Protein AF-A0A7J8C330-F1 (afdb_monomer)

Mean predicted aligned error: 13.9 Å

Sequence (596 aa):
MLRELNGSDALRLKHIATKIEDMARRAPNLVLETIYDYFVDNPEISNRHKFRLLHVLETVLGAMRSLEQSWQGAFTTLALENMTKSTELEEAYQDAAGDVLVAICRHSWRPVVQQLETEVLTGVFPHRSRLYVMGVLTTNQQLFSQGEKACWEEKLTQIAVKSVPFLNTDVWSKELLWALTRPDRTQQEQPPEKAFLFVYYGLILQAEENGSTVRTHLRTLLETSHQWPKQREGIALTTGLAAARHLDHVWAVLEQFGRSAPIKWSLHSFSPKTSDDLRWKWASSTILLSYGQMAVKAKAHILPWVDNILSRMIFFFRYSSWDETLKQSFLAAILMLVGAISRNEGAHSYEFSQLPELLECLMVLMEKEPQDTLCTSTRQQTLCIISSLCNLRPPLDLEKKSQLLTICLRSVLALPLLGVLEKHTCLFLEPPDVQTLYNKTAEALDQMLQTLLTRDPTADELHLLLSPKNDFRWMGQLMAMLGMLCQDPDAATQHSSLEGLGHLYCLLLRQRAEAPKAKTPAPEQLPQASEDEAPLWSSGDQEATPPASQEVAFQKDQIFQLGSSQVIKVKALRTVGRSGWGRVVMLCSDPHRHSL

Solvent-accessible surface area (backbone atoms only — not comparable to full-atom values): 34520 Å² total; per-residue (Å²): 103,81,78,57,52,64,60,86,54,65,70,60,44,52,55,45,48,55,50,54,42,59,43,30,76,75,43,44,67,62,46,50,49,55,52,51,50,51,53,69,79,43,75,87,61,51,67,72,33,52,43,50,51,32,47,47,49,22,54,37,50,61,69,51,93,73,74,56,71,69,58,52,55,54,53,46,52,57,21,60,65,42,27,75,50,88,56,102,57,48,69,62,42,11,46,36,21,25,46,33,46,54,28,47,33,62,70,53,39,69,68,55,51,54,52,50,47,60,66,48,70,67,73,55,71,61,57,66,38,62,42,28,39,58,12,47,67,70,68,44,76,85,60,45,57,81,71,51,44,55,55,47,56,52,48,53,48,55,53,20,48,73,43,34,72,39,59,80,32,73,68,36,40,48,51,51,52,47,62,70,64,57,80,71,97,52,95,86,65,80,56,45,28,55,62,31,47,25,55,48,52,7,42,19,40,37,53,45,82,52,60,67,58,44,38,53,56,52,46,61,58,68,71,50,67,26,64,46,69,68,53,27,54,32,53,10,47,18,47,5,39,21,16,52,70,37,49,72,46,44,51,53,43,55,52,54,52,63,69,31,70,60,39,54,44,25,43,68,52,93,67,72,88,54,74,80,44,48,30,31,54,39,38,60,31,27,52,28,32,22,51,12,30,29,31,52,36,35,52,87,68,31,71,91,44,46,52,63,50,44,53,52,46,53,50,49,65,74,46,36,60,92,42,70,66,38,52,53,23,46,54,53,15,49,49,32,32,52,62,29,44,79,73,33,88,64,44,84,78,41,71,49,80,48,53,65,65,49,49,52,54,52,47,59,50,49,70,68,50,61,52,79,58,70,81,64,62,63,64,27,54,48,32,47,46,51,31,57,55,72,72,45,32,66,77,78,54,72,67,60,53,40,54,54,46,47,51,53,50,50,54,57,74,60,41,60,60,66,84,53,37,52,63,73,36,70,81,46,98,76,56,64,66,41,69,62,48,51,42,49,33,46,46,22,47,49,52,26,53,50,46,57,57,69,72,59,83,44,70,66,53,56,49,50,81,67,34,81,84,50,56,69,63,58,59,50,50,51,52,50,50,32,59,55,34,49,70,41,91,48,66,66,52,15,50,47,23,47,52,50,50,50,52,52,51,58,49,54,54,49,54,64,68,67,52,78,79,75,78,76,80,78,87,80,81,86,80,87,87,79,90,84,88,87,86,90,80,89,81,89,78,90,86,86,89,88,85,88,84,89,87,81,91,78,86,79,89,86,91,83,88,81,75,100,77,76,78,85,80,86,78,76,71,79,74,80,82,79,91,76,94,77,88,83,82,83,84,80,85,71,97,83,80,90,78,136

Structure (mmCIF, N/CA/C/O backbone):
data_AF-A0A7J8C330-F1
#
_entry.id   AF-A0A7J8C330-F1
#
loop_
_atom_site.group_PDB
_atom_site.id
_atom_site.type_symbol
_atom_site.label_atom_id
_atom_site.label_alt_id
_atom_site.label_comp_id
_atom_site.label_asym_id
_atom_site.label_entity_id
_atom_site.label_seq_id
_atom_site.pdbx_PDB_ins_code
_atom_site.Cartn_x
_atom_site.Cartn_y
_atom_site.Cartn_z
_atom_site.occupancy
_atom_site.B_iso_or_equiv
_atom_site.auth_seq_id
_atom_site.auth_comp_id
_atom_site.auth_asym_id
_atom_site.auth_atom_id
_atom_site.pdbx_PDB_model_num
ATOM 1 N N . MET A 1 1 ? 20.402 21.260 -32.415 1.00 87.19 1 MET A N 1
ATOM 2 C CA . MET A 1 1 ? 19.530 20.799 -31.313 1.00 87.19 1 MET A CA 1
ATOM 3 C C . MET A 1 1 ? 20.004 19.481 -30.706 1.00 87.19 1 MET A C 1
ATOM 5 O O . MET A 1 1 ? 20.682 19.575 -29.696 1.00 87.19 1 MET A O 1
ATOM 9 N N . LEU A 1 2 ? 19.778 18.287 -31.284 1.00 89.00 2 LEU A N 1
ATOM 10 C CA . LEU A 1 2 ? 20.182 17.020 -30.621 1.00 89.00 2 LEU A CA 1
ATOM 11 C C . LEU A 1 2 ? 21.678 16.955 -30.245 1.00 89.00 2 LEU A C 1
ATOM 13 O O . LEU A 1 2 ? 22.001 16.628 -29.107 1.00 89.00 2 LEU A O 1
ATOM 17 N N . ARG A 1 3 ? 22.591 17.389 -31.130 1.00 88.75 3 ARG A N 1
ATOM 18 C CA . ARG A 1 3 ? 24.035 17.520 -30.817 1.00 88.75 3 ARG A CA 1
ATOM 19 C C . ARG A 1 3 ? 24.339 18.481 -29.657 1.00 88.75 3 ARG A C 1
ATOM 21 O O . ARG A 1 3 ? 25.273 18.256 -28.896 1.00 88.75 3 ARG A O 1
ATOM 28 N N . GLU A 1 4 ? 23.548 19.541 -29.496 1.00 86.25 4 GLU A N 1
ATOM 29 C CA . GLU A 1 4 ? 23.731 20.546 -28.436 1.00 86.25 4 GLU A CA 1
ATOM 30 C C . GLU A 1 4 ? 23.287 20.038 -27.058 1.00 86.25 4 GLU A C 1
ATOM 32 O O . GLU A 1 4 ? 23.698 20.607 -26.048 1.00 86.25 4 GLU A O 1
ATOM 37 N N . LEU A 1 5 ? 22.529 18.933 -26.992 1.00 85.62 5 LEU A N 1
ATOM 38 C CA . LEU A 1 5 ? 22.209 18.258 -25.730 1.00 85.62 5 LEU A CA 1
ATOM 39 C C . LEU A 1 5 ? 23.452 17.677 -25.028 1.00 85.62 5 LEU A C 1
ATOM 41 O O . LEU A 1 5 ? 23.357 17.288 -23.869 1.00 85.62 5 LEU A O 1
ATOM 45 N N . ASN A 1 6 ? 24.629 17.670 -25.665 1.00 86.25 6 ASN A N 1
ATOM 46 C CA . ASN A 1 6 ? 25.902 17.358 -25.006 1.00 86.25 6 ASN A CA 1
ATOM 47 C C . ASN A 1 6 ? 26.445 18.521 -24.136 1.00 86.25 6 ASN A C 1
ATOM 49 O O . ASN A 1 6 ? 27.347 18.319 -23.329 1.00 86.25 6 ASN A O 1
ATOM 53 N N . GLY A 1 7 ? 25.915 19.746 -24.275 1.00 83.12 7 GLY A N 1
ATOM 54 C CA . GLY A 1 7 ? 26.410 20.940 -23.570 1.00 83.12 7 GLY A CA 1
ATOM 55 C C . GLY A 1 7 ? 26.233 20.908 -22.042 1.00 83.12 7 GLY A C 1
ATOM 56 O O . GLY A 1 7 ? 25.515 20.076 -21.495 1.00 83.12 7 GLY A O 1
ATOM 57 N N . SER A 1 8 ? 26.883 21.821 -21.320 1.00 79.06 8 SER A N 1
ATOM 58 C CA . SER A 1 8 ? 26.813 21.906 -19.847 1.00 79.06 8 SER A CA 1
ATOM 59 C C . SER A 1 8 ? 25.787 22.915 -19.306 1.00 79.06 8 SER A C 1
ATOM 61 O O . SER A 1 8 ? 25.419 22.830 -18.139 1.00 79.06 8 SER A O 1
ATOM 63 N N . ASP A 1 9 ? 25.308 23.849 -20.130 1.00 86.25 9 ASP A N 1
ATOM 64 C CA . ASP A 1 9 ? 24.396 24.931 -19.731 1.00 86.25 9 ASP A CA 1
ATOM 65 C C . ASP A 1 9 ? 22.946 24.443 -19.552 1.00 86.25 9 ASP A C 1
ATOM 67 O O . ASP A 1 9 ? 22.241 24.156 -20.521 1.00 86.25 9 ASP A O 1
ATOM 71 N N . ALA A 1 10 ? 22.483 24.393 -18.300 1.00 83.81 10 ALA A N 1
ATOM 72 C CA . ALA A 1 10 ? 21.143 23.937 -17.933 1.00 83.81 10 ALA A CA 1
ATOM 73 C C . ALA A 1 10 ? 19.999 24.794 -18.514 1.00 83.81 10 ALA A C 1
ATOM 75 O O . ALA A 1 10 ? 18.956 24.244 -18.879 1.00 83.81 10 ALA A O 1
ATOM 76 N N . LEU A 1 11 ? 20.173 26.117 -18.640 1.00 84.50 11 LEU A N 1
ATOM 77 C CA . LEU A 1 11 ? 19.138 26.999 -19.193 1.00 84.50 11 LEU A CA 1
ATOM 78 C C . LEU A 1 11 ? 18.998 26.775 -20.700 1.00 84.50 11 LEU A C 1
ATOM 80 O O . LEU A 1 11 ? 17.882 26.627 -21.210 1.00 84.50 11 LEU A O 1
ATOM 84 N N . ARG A 1 12 ? 20.130 26.664 -21.405 1.00 86.56 12 ARG A N 1
ATOM 85 C CA . ARG A 1 12 ? 20.148 26.331 -22.834 1.00 86.56 12 ARG A CA 1
ATOM 86 C C . ARG A 1 12 ? 19.600 24.930 -23.103 1.00 86.56 12 ARG A C 1
ATOM 88 O O . ARG A 1 12 ? 18.824 24.774 -24.042 1.00 86.56 12 ARG A O 1
ATOM 95 N N . LEU A 1 13 ? 19.939 23.935 -22.279 1.00 85.25 13 LEU A N 1
ATOM 96 C CA . LEU A 1 13 ? 19.384 22.580 -22.384 1.00 85.25 13 LEU A CA 1
ATOM 97 C C . LEU A 1 13 ? 17.857 22.580 -22.229 1.00 85.25 13 LEU A C 1
ATOM 99 O O . LEU A 1 13 ? 17.168 22.016 -23.079 1.00 85.25 13 LEU A O 1
ATOM 103 N N . LYS A 1 14 ? 17.320 23.276 -21.216 1.00 85.56 14 LYS A N 1
ATOM 104 C CA . LYS A 1 14 ? 15.867 23.413 -21.019 1.00 85.56 14 LYS A CA 1
ATOM 105 C C . LYS A 1 14 ? 15.190 24.068 -22.229 1.00 85.56 14 LYS A C 1
ATOM 107 O O . LYS A 1 14 ? 14.171 23.571 -22.697 1.00 85.56 14 LYS A O 1
ATOM 112 N N . HIS A 1 15 ? 15.787 25.127 -22.780 1.00 88.81 15 HIS A N 1
ATOM 113 C CA . HIS A 1 15 ? 15.275 25.813 -23.970 1.00 88.81 15 HIS A CA 1
ATOM 114 C C . HIS A 1 15 ? 15.328 24.957 -25.253 1.00 88.81 15 HIS A C 1
ATOM 116 O O . HIS A 1 15 ? 14.471 25.097 -26.128 1.00 88.81 15 HIS A O 1
ATOM 122 N N . ILE A 1 16 ? 16.317 24.063 -25.381 1.00 88.19 16 ILE A N 1
ATOM 123 C CA . ILE A 1 16 ? 16.382 23.088 -26.481 1.00 88.19 16 ILE A CA 1
ATOM 124 C C . ILE A 1 16 ? 15.285 22.030 -26.315 1.00 88.19 16 ILE A C 1
ATOM 126 O O . ILE A 1 16 ? 14.590 21.745 -27.288 1.00 88.19 16 ILE A O 1
ATOM 130 N N . ALA A 1 17 ? 15.088 21.492 -25.107 1.00 85.88 17 ALA A N 1
ATOM 131 C CA . ALA A 1 17 ? 14.051 20.496 -24.835 1.00 85.88 17 ALA A CA 1
ATOM 132 C C . ALA A 1 17 ? 12.644 21.028 -25.167 1.00 85.88 17 ALA A C 1
ATOM 134 O O . ALA A 1 17 ? 11.937 20.408 -25.961 1.00 85.88 17 ALA A O 1
ATOM 135 N N . THR A 1 18 ? 12.285 22.228 -24.690 1.00 87.31 18 THR A N 1
ATOM 136 C CA . THR A 1 18 ? 10.980 22.850 -25.001 1.00 87.31 18 THR A CA 1
ATOM 137 C C . THR A 1 18 ? 10.782 23.100 -26.499 1.00 87.31 18 THR A C 1
ATOM 139 O O . THR A 1 18 ? 9.676 22.963 -27.012 1.00 87.31 18 THR A O 1
ATOM 142 N N . LYS A 1 19 ? 11.853 23.432 -27.238 1.00 90.50 19 LYS A N 1
ATOM 143 C CA . LYS A 1 19 ? 11.786 23.594 -28.701 1.00 90.50 19 LYS A CA 1
ATOM 144 C C . LYS A 1 19 ? 11.539 22.273 -29.427 1.00 90.50 19 LYS A C 1
ATOM 146 O O . LYS A 1 19 ? 10.789 22.260 -30.399 1.00 90.50 19 LYS A O 1
ATOM 151 N N . ILE A 1 20 ? 12.152 21.180 -28.974 1.00 89.38 20 ILE A N 1
ATOM 152 C CA . ILE A 1 20 ? 11.927 19.847 -29.551 1.00 89.38 20 ILE A CA 1
ATOM 153 C C . ILE A 1 20 ? 10.491 19.381 -29.260 1.00 89.38 20 ILE A C 1
ATOM 155 O O . ILE A 1 20 ? 9.829 18.865 -30.156 1.00 89.38 20 ILE A O 1
ATOM 159 N N . GLU A 1 21 ? 9.974 19.648 -28.061 1.00 85.94 21 GLU A N 1
ATOM 160 C CA . GLU A 1 21 ? 8.576 19.398 -27.685 1.00 85.94 21 GLU A CA 1
ATOM 161 C C . GLU A 1 21 ? 7.584 20.192 -28.567 1.00 85.94 21 GLU A C 1
ATOM 163 O O . GLU A 1 21 ? 6.627 19.628 -29.102 1.00 85.94 21 GLU A O 1
ATOM 168 N N . ASP A 1 22 ? 7.845 21.482 -28.814 1.00 88.06 22 ASP A N 1
ATOM 169 C CA . ASP A 1 22 ? 7.053 22.311 -29.738 1.00 88.06 22 ASP A CA 1
ATOM 170 C C . ASP A 1 22 ? 7.105 21.828 -31.194 1.00 88.06 22 ASP A C 1
ATOM 172 O O . ASP A 1 22 ? 6.121 21.966 -31.929 1.00 88.06 22 ASP A O 1
ATOM 176 N N . MET A 1 23 ? 8.232 21.257 -31.626 1.00 90.62 23 MET A N 1
ATOM 177 C CA . MET A 1 23 ? 8.347 20.614 -32.936 1.00 90.62 23 MET A CA 1
ATOM 178 C C . MET A 1 23 ? 7.558 19.304 -32.982 1.00 90.62 23 MET A C 1
ATOM 180 O O . MET A 1 23 ? 6.817 19.084 -33.940 1.00 90.62 23 MET A O 1
ATOM 184 N N . ALA A 1 24 ? 7.640 18.474 -31.939 1.00 87.00 24 ALA A N 1
ATOM 185 C CA . ALA A 1 24 ? 6.904 17.215 -31.846 1.00 87.00 24 ALA A CA 1
ATOM 186 C C . ALA A 1 24 ? 5.382 17.426 -31.836 1.00 87.00 24 ALA A C 1
ATOM 188 O O . ALA A 1 24 ? 4.656 16.662 -32.468 1.00 87.00 24 ALA A O 1
ATOM 189 N N . ARG A 1 25 ? 4.891 18.518 -31.230 1.00 85.50 25 ARG A N 1
ATOM 190 C CA . ARG A 1 25 ? 3.478 18.938 -31.334 1.00 85.50 25 ARG A CA 1
ATOM 191 C C . ARG A 1 25 ? 2.999 19.172 -32.775 1.00 85.50 25 ARG A C 1
ATOM 193 O O . ARG A 1 25 ? 1.796 19.114 -33.017 1.00 85.50 25 ARG A O 1
ATOM 200 N N . ARG A 1 26 ? 3.904 19.486 -33.712 1.00 88.12 26 ARG A N 1
ATOM 201 C CA . ARG A 1 26 ? 3.585 19.811 -35.118 1.00 88.12 26 ARG A CA 1
ATOM 202 C C . ARG A 1 26 ? 3.905 18.671 -36.085 1.00 88.12 26 ARG A C 1
ATOM 204 O O . ARG A 1 26 ? 3.163 18.474 -37.040 1.00 88.12 26 ARG A O 1
ATOM 211 N N . ALA A 1 27 ? 5.005 17.959 -35.857 1.00 88.50 27 ALA A N 1
ATOM 212 C CA . ALA A 1 27 ? 5.518 16.897 -36.720 1.00 88.50 27 ALA A CA 1
ATOM 213 C C . ALA A 1 27 ? 6.139 15.767 -35.866 1.00 88.50 27 ALA A C 1
ATOM 215 O O . ALA A 1 27 ? 7.364 15.625 -35.840 1.00 88.50 27 ALA A O 1
ATOM 216 N N . PRO A 1 28 ? 5.323 14.979 -35.138 1.00 85.81 28 PRO A N 1
ATOM 217 C CA . PRO A 1 28 ? 5.819 14.016 -34.152 1.00 85.81 28 PRO A CA 1
ATOM 218 C C . PRO A 1 28 ? 6.701 12.937 -34.784 1.00 85.81 28 PRO A C 1
ATOM 220 O O . PRO A 1 28 ? 7.821 12.733 -34.326 1.00 85.81 28 PRO A O 1
ATOM 223 N N . ASN A 1 29 ? 6.249 12.314 -35.877 1.00 87.38 29 ASN A N 1
ATOM 224 C CA . ASN A 1 29 ? 6.980 11.232 -36.545 1.00 87.38 29 ASN A CA 1
ATOM 225 C C . ASN A 1 29 ? 8.372 11.671 -37.020 1.00 87.38 29 ASN A C 1
ATOM 227 O O . ASN A 1 29 ? 9.333 10.957 -36.783 1.00 87.38 29 ASN A O 1
ATOM 231 N N . LEU A 1 30 ? 8.497 12.869 -37.605 1.00 90.56 30 LEU A N 1
ATOM 232 C CA . LEU A 1 30 ? 9.785 13.404 -38.060 1.00 90.56 30 LEU A CA 1
ATOM 233 C C . LEU A 1 30 ? 10.749 13.652 -36.888 1.00 90.56 30 LEU A C 1
ATOM 235 O O . LEU A 1 30 ? 11.954 13.449 -37.016 1.00 90.56 30 LEU A O 1
ATOM 239 N N . VAL A 1 31 ? 10.235 14.097 -35.734 1.00 91.81 31 VAL A N 1
ATOM 240 C CA . VAL A 1 31 ? 11.053 14.275 -34.524 1.00 91.81 31 VAL A CA 1
ATOM 241 C C . VAL A 1 31 ? 11.477 12.924 -33.946 1.00 91.81 31 VAL A C 1
ATOM 243 O O . VAL A 1 31 ? 12.634 12.787 -33.557 1.00 91.81 31 VAL A O 1
ATOM 246 N N . LEU A 1 32 ? 10.584 11.930 -33.930 1.00 92.38 32 LEU A N 1
ATOM 247 C CA . LEU A 1 32 ? 10.908 10.563 -33.517 1.00 92.38 32 LEU A CA 1
ATOM 248 C C . LEU A 1 32 ? 11.970 9.930 -34.425 1.00 92.38 32 LEU A C 1
ATOM 250 O O . LEU A 1 32 ? 12.982 9.464 -33.912 1.00 92.38 32 LEU A O 1
ATOM 254 N N . GLU A 1 33 ? 11.788 9.992 -35.743 1.00 93.00 33 GLU A N 1
ATOM 255 C CA . GLU A 1 33 ? 12.754 9.553 -36.760 1.00 93.00 33 GLU A CA 1
ATOM 256 C C . GLU A 1 33 ? 14.119 10.214 -36.536 1.00 93.00 33 GLU A C 1
ATOM 258 O O . GLU A 1 33 ? 15.107 9.528 -36.292 1.00 93.00 33 GLU A O 1
ATOM 263 N N . THR A 1 34 ? 14.154 11.547 -36.423 1.00 93.69 34 THR A N 1
ATOM 264 C CA . THR A 1 34 ? 15.396 12.294 -36.153 1.00 93.69 34 THR A CA 1
ATOM 265 C C . THR A 1 34 ? 16.074 11.877 -34.837 1.00 93.69 34 THR A C 1
ATOM 267 O O . THR A 1 34 ? 17.301 11.907 -34.747 1.00 93.69 34 THR A O 1
ATOM 270 N N . ILE A 1 35 ? 15.315 11.524 -33.791 1.00 93.00 35 ILE A N 1
ATOM 271 C CA . ILE A 1 35 ? 15.874 11.035 -32.517 1.00 93.00 35 ILE A CA 1
ATOM 272 C C . ILE A 1 35 ? 16.408 9.606 -32.673 1.00 93.00 35 ILE A C 1
ATOM 274 O O . ILE A 1 35 ? 17.499 9.317 -32.179 1.00 93.00 35 ILE A O 1
ATOM 278 N N . TYR A 1 36 ? 15.664 8.730 -33.348 1.00 93.12 36 TYR A N 1
ATOM 279 C CA . TYR A 1 36 ? 16.041 7.337 -33.574 1.00 93.12 36 TYR A CA 1
ATOM 280 C C . TYR A 1 36 ? 17.308 7.231 -34.428 1.00 93.12 36 TYR A C 1
ATOM 282 O O . TYR A 1 36 ? 18.290 6.634 -33.986 1.00 93.12 36 TYR A O 1
ATOM 290 N N . ASP A 1 37 ? 17.333 7.906 -35.577 1.00 93.56 37 ASP A N 1
ATOM 291 C CA . ASP A 1 37 ? 18.493 7.967 -36.468 1.00 93.56 37 ASP A CA 1
ATOM 292 C C . ASP A 1 37 ? 19.713 8.530 -35.732 1.00 93.56 37 ASP A C 1
ATOM 294 O O . ASP A 1 37 ? 20.814 8.002 -35.846 1.00 93.56 37 ASP A O 1
ATOM 298 N N . TYR A 1 38 ? 19.526 9.534 -34.864 1.00 93.75 38 TYR A N 1
ATOM 299 C CA . TYR A 1 38 ? 20.620 10.059 -34.048 1.00 93.75 38 TYR A CA 1
ATOM 300 C C . TYR A 1 38 ? 21.217 9.012 -33.090 1.00 93.75 38 TYR A C 1
ATOM 302 O O . TYR A 1 38 ? 22.433 9.013 -32.881 1.00 93.75 38 TYR A O 1
ATOM 310 N N . PHE A 1 39 ? 20.406 8.118 -32.514 1.00 91.38 39 PHE A N 1
ATOM 311 C CA . PHE A 1 39 ? 20.909 7.002 -31.704 1.00 91.38 39 PHE A CA 1
ATOM 312 C C . PHE A 1 39 ? 21.633 5.943 -32.549 1.00 91.38 39 PHE A C 1
ATOM 314 O O . PHE A 1 39 ? 22.653 5.422 -32.094 1.00 91.38 39 PHE A O 1
ATOM 321 N N . VAL A 1 40 ? 21.138 5.644 -33.756 1.00 90.38 40 VAL A N 1
ATOM 322 C CA . VAL A 1 40 ? 21.723 4.646 -34.672 1.00 90.38 40 VAL A CA 1
ATOM 323 C C . VAL A 1 40 ? 23.047 5.134 -35.272 1.00 90.38 40 VAL A C 1
ATOM 325 O O . VAL A 1 40 ? 24.048 4.423 -35.208 1.00 90.38 40 VAL A O 1
ATOM 328 N N . ASP A 1 41 ? 23.081 6.364 -35.786 1.00 92.62 41 ASP A N 1
ATOM 329 C CA . ASP A 1 41 ? 24.245 6.966 -36.451 1.00 92.62 41 ASP A CA 1
ATOM 330 C C . ASP A 1 41 ? 25.403 7.287 -35.491 1.00 92.62 41 ASP A C 1
ATOM 332 O O . ASP A 1 41 ? 26.538 7.494 -35.925 1.00 92.62 41 ASP A O 1
ATOM 336 N N . ASN A 1 42 ? 25.134 7.394 -34.184 1.00 91.00 42 ASN A N 1
ATOM 337 C CA .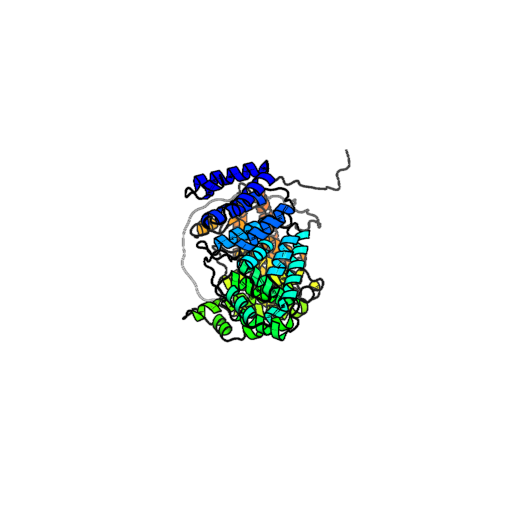 ASN A 1 42 ? 26.103 7.885 -33.200 1.00 91.00 42 ASN A CA 1
ATOM 338 C C . ASN A 1 42 ? 26.230 6.936 -31.981 1.00 91.00 42 ASN A C 1
ATOM 340 O O . ASN A 1 42 ? 25.982 7.361 -30.848 1.00 91.00 42 ASN A O 1
ATOM 344 N N . PRO A 1 43 ? 26.653 5.665 -32.157 1.00 85.88 43 PRO A N 1
ATOM 345 C CA . PRO A 1 43 ? 26.713 4.682 -31.066 1.00 85.88 43 PRO A CA 1
ATOM 346 C C . PRO A 1 43 ? 27.667 5.088 -29.926 1.00 85.88 43 PRO A C 1
ATOM 348 O O . PRO A 1 43 ? 27.379 4.834 -28.754 1.00 85.88 43 PRO A O 1
ATOM 351 N N . GLU A 1 44 ? 28.752 5.798 -30.249 1.00 86.69 44 GLU A N 1
ATOM 352 C CA . GLU A 1 44 ? 29.832 6.197 -29.328 1.00 86.69 44 GLU A CA 1
ATOM 353 C C . GLU A 1 44 ? 29.559 7.487 -28.522 1.00 86.69 44 GLU A C 1
ATOM 355 O O . GLU A 1 44 ? 30.455 8.023 -27.867 1.00 86.69 44 GLU A O 1
ATOM 360 N N . ILE A 1 45 ? 28.336 8.034 -28.538 1.00 91.12 45 ILE A N 1
ATOM 361 C CA . ILE A 1 45 ? 28.022 9.219 -27.715 1.00 91.12 45 ILE A CA 1
ATOM 362 C C . ILE A 1 45 ? 28.010 8.884 -26.215 1.00 91.12 45 ILE A C 1
ATOM 364 O O . ILE A 1 45 ? 27.634 7.782 -25.799 1.00 91.12 45 ILE A O 1
ATOM 368 N N . SER A 1 46 ? 28.396 9.870 -25.398 1.00 91.19 46 SER A N 1
ATOM 369 C CA . SER A 1 46 ? 28.523 9.730 -23.943 1.00 91.19 46 SER A CA 1
ATOM 370 C C . SER A 1 46 ? 27.200 9.337 -23.273 1.00 91.19 46 SER A C 1
ATOM 372 O O . SER A 1 46 ? 26.120 9.736 -23.720 1.00 91.19 46 SER A O 1
ATOM 374 N N . ASN A 1 47 ? 27.264 8.611 -22.152 1.00 90.50 47 ASN A N 1
ATOM 375 C CA . ASN A 1 47 ? 26.056 8.208 -21.422 1.00 90.50 47 ASN A CA 1
ATOM 376 C C . ASN A 1 47 ? 25.274 9.428 -20.908 1.00 90.50 47 ASN A C 1
ATOM 378 O O . ASN A 1 47 ? 24.049 9.432 -20.960 1.00 90.50 47 ASN A O 1
ATOM 382 N N . ARG A 1 48 ? 25.957 10.521 -20.533 1.00 89.56 48 ARG A N 1
ATOM 383 C CA . ARG A 1 48 ? 25.327 11.827 -20.238 1.00 89.56 48 ARG A CA 1
ATOM 384 C C . ARG A 1 48 ? 24.544 12.424 -21.410 1.00 89.56 48 ARG A C 1
ATOM 386 O O . ARG A 1 48 ? 23.530 13.082 -21.181 1.00 89.56 48 ARG A O 1
ATOM 393 N N . HIS A 1 49 ? 24.984 12.210 -22.651 1.00 91.38 49 HIS A N 1
ATOM 394 C CA . HIS A 1 49 ? 24.233 12.632 -23.837 1.00 91.38 49 HIS A CA 1
ATOM 395 C C . HIS A 1 49 ? 23.040 11.699 -24.079 1.00 91.38 49 HIS A C 1
ATOM 397 O O . HIS A 1 49 ? 21.921 12.190 -24.219 1.00 91.38 49 HIS A O 1
ATOM 403 N N . LYS A 1 50 ? 23.244 10.374 -24.021 1.00 92.50 50 LYS A N 1
ATOM 404 C CA . LYS A 1 50 ? 22.170 9.363 -24.137 1.00 92.50 50 LYS A CA 1
ATOM 405 C C . LYS A 1 50 ? 21.058 9.590 -23.107 1.00 92.50 50 LYS A C 1
ATOM 407 O O . LYS A 1 50 ? 19.898 9.663 -23.486 1.00 92.50 50 LYS A O 1
ATOM 412 N N . PHE A 1 51 ? 21.409 9.832 -21.846 1.00 92.06 51 PHE A N 1
ATOM 413 C CA . PHE A 1 51 ? 20.493 10.188 -20.755 1.00 92.06 51 PHE A CA 1
ATOM 414 C C . PHE A 1 51 ? 19.571 11.369 -21.103 1.00 92.06 51 PHE A C 1
ATOM 416 O O . PHE A 1 51 ? 18.356 11.299 -20.944 1.00 92.06 51 PHE A O 1
ATOM 423 N N . ARG A 1 52 ? 20.134 12.454 -21.648 1.00 91.56 52 ARG A N 1
ATOM 424 C CA . ARG A 1 52 ? 19.352 13.636 -22.050 1.00 91.56 52 ARG A CA 1
ATOM 425 C C . ARG A 1 52 ? 18.490 13.382 -23.284 1.00 91.56 52 ARG A C 1
ATOM 427 O O . ARG A 1 52 ? 17.413 13.959 -23.388 1.00 91.56 52 ARG A O 1
ATOM 434 N N . LEU A 1 53 ? 18.948 12.537 -24.208 1.00 93.31 53 LEU A N 1
ATOM 435 C CA . LEU A 1 53 ? 18.151 12.105 -25.359 1.00 93.31 53 LEU A CA 1
ATOM 436 C C . LEU A 1 53 ? 16.966 11.234 -24.923 1.00 93.31 53 LEU A C 1
ATOM 438 O O . LEU A 1 53 ? 15.878 11.422 -25.454 1.00 93.31 53 LEU A O 1
ATOM 442 N N . LEU A 1 54 ? 17.148 10.355 -23.930 1.00 94.75 54 LEU A N 1
ATOM 443 C CA . LEU A 1 54 ? 16.071 9.552 -23.338 1.00 94.75 54 LEU A CA 1
ATOM 444 C C . LEU A 1 54 ? 15.002 10.440 -22.681 1.00 94.75 54 LEU A C 1
ATOM 446 O O . LEU A 1 54 ? 13.831 10.281 -22.999 1.00 94.75 54 LEU A O 1
ATOM 450 N N . HIS A 1 55 ? 15.382 11.445 -21.883 1.00 92.44 55 HIS A N 1
ATOM 451 C CA . HIS A 1 55 ? 14.413 12.409 -21.329 1.00 92.44 55 HIS A CA 1
ATOM 452 C C . HIS A 1 55 ? 13.679 13.233 -22.397 1.00 92.44 55 HIS A C 1
ATOM 454 O O . HIS A 1 55 ? 12.478 13.478 -22.286 1.00 92.44 55 HIS A O 1
ATOM 460 N N . VAL A 1 56 ? 14.372 13.664 -23.457 1.00 92.12 56 VAL A N 1
ATOM 461 C CA . VAL A 1 56 ? 13.718 14.364 -24.576 1.00 92.12 56 VAL A CA 1
ATOM 462 C C . VAL A 1 56 ? 12.744 13.433 -25.304 1.00 92.12 56 VAL A C 1
ATOM 464 O O . VAL A 1 56 ? 11.640 13.859 -25.634 1.00 92.12 56 VAL A O 1
ATOM 467 N N . LEU A 1 57 ? 13.113 12.167 -25.514 1.00 94.50 57 LEU A N 1
ATOM 468 C CA . LEU A 1 57 ? 12.250 11.149 -26.113 1.00 94.50 57 LEU A CA 1
ATOM 469 C C . LEU A 1 57 ? 11.018 10.859 -25.238 1.00 94.50 57 LEU A C 1
ATOM 471 O O . LEU A 1 57 ? 9.906 10.846 -25.753 1.00 94.50 57 LEU A O 1
ATOM 475 N N . GLU A 1 58 ? 11.195 10.698 -23.928 1.00 94.19 58 GLU A N 1
ATOM 476 C CA . GLU A 1 58 ? 10.118 10.535 -22.941 1.00 94.19 58 GLU A CA 1
ATOM 477 C C . GLU A 1 58 ? 9.145 11.724 -22.956 1.00 94.19 58 GLU A C 1
ATOM 479 O O . GLU A 1 58 ? 7.937 11.528 -23.104 1.00 94.19 58 GLU A O 1
ATOM 484 N N . THR A 1 59 ? 9.670 12.954 -22.928 1.00 90.25 59 THR A N 1
ATOM 485 C CA . THR A 1 59 ? 8.870 14.187 -23.031 1.00 90.25 59 THR A CA 1
ATOM 486 C C . THR A 1 59 ? 8.073 14.232 -24.342 1.00 90.25 59 THR A C 1
ATOM 488 O O . THR A 1 59 ? 6.878 14.533 -24.340 1.00 90.25 59 THR A O 1
ATOM 491 N N . VAL A 1 60 ? 8.713 13.901 -25.471 1.00 91.38 60 VAL A N 1
ATOM 492 C CA . VAL A 1 60 ? 8.078 13.865 -26.800 1.00 91.38 60 VAL A CA 1
ATOM 493 C C . VAL A 1 60 ? 6.963 12.818 -26.850 1.00 91.38 60 VAL A C 1
ATOM 495 O O . VAL A 1 60 ? 5.836 13.155 -27.214 1.00 91.38 60 VAL A O 1
ATOM 498 N N . LEU A 1 61 ? 7.236 11.581 -26.427 1.00 91.38 61 LEU A N 1
ATOM 499 C CA . LEU A 1 61 ? 6.253 10.495 -26.374 1.00 91.38 61 LEU A CA 1
ATOM 500 C C . LEU A 1 61 ? 5.088 10.826 -25.430 1.00 91.38 61 LEU A C 1
ATOM 502 O O . LEU A 1 61 ? 3.938 10.508 -25.736 1.00 91.38 61 LEU A O 1
ATOM 506 N N . GLY A 1 62 ? 5.362 11.502 -24.312 1.00 87.44 62 GLY A N 1
ATOM 507 C CA . GLY A 1 62 ? 4.353 11.960 -23.359 1.00 87.44 62 GLY A CA 1
ATOM 508 C C . GLY A 1 62 ? 3.440 13.072 -23.888 1.00 87.44 62 GLY A C 1
ATOM 509 O O . GLY A 1 62 ? 2.299 13.165 -23.439 1.00 87.44 62 GLY A O 1
ATOM 510 N N . ALA A 1 63 ? 3.907 13.885 -24.842 1.00 85.06 63 ALA A N 1
ATOM 511 C CA . ALA A 1 63 ? 3.140 14.972 -25.459 1.00 85.06 63 ALA A CA 1
ATOM 512 C C . ALA A 1 63 ? 2.319 14.544 -26.697 1.00 85.06 63 ALA A C 1
ATOM 514 O O . ALA A 1 63 ? 1.504 15.323 -27.204 1.00 85.06 63 ALA A O 1
ATOM 515 N N . MET A 1 64 ? 2.538 13.331 -27.214 1.00 85.31 64 MET A N 1
ATOM 516 C CA . MET A 1 64 ? 1.846 12.807 -28.395 1.00 85.31 64 MET A CA 1
ATOM 517 C C . MET A 1 64 ? 0.402 12.375 -28.094 1.00 85.31 64 MET A C 1
ATOM 519 O O . MET A 1 64 ? 0.057 12.018 -26.973 1.00 85.31 64 MET A O 1
ATOM 523 N N . ARG A 1 65 ? -0.454 12.374 -29.127 1.00 83.81 65 ARG A N 1
ATOM 524 C CA . ARG A 1 65 ? -1.845 11.872 -29.049 1.00 83.81 65 ARG A CA 1
ATOM 525 C C . ARG A 1 65 ? -2.002 10.402 -29.449 1.00 83.81 65 ARG A C 1
ATOM 527 O O . ARG A 1 65 ? -3.016 9.795 -29.132 1.00 83.81 65 ARG A O 1
ATOM 534 N N . SER A 1 66 ? -1.042 9.875 -30.201 1.00 85.56 66 SER A N 1
ATOM 535 C CA . SER A 1 66 ? -1.033 8.519 -30.747 1.00 85.56 66 SER A CA 1
ATOM 536 C C . SER A 1 66 ? 0.381 8.181 -31.205 1.00 85.56 66 SER A C 1
ATOM 538 O O . SER A 1 66 ? 1.046 9.045 -31.780 1.00 85.56 66 SER A O 1
ATOM 540 N N . LEU A 1 67 ? 0.812 6.937 -31.007 1.00 87.12 67 LEU A N 1
ATOM 541 C CA . LEU A 1 67 ? 2.114 6.422 -31.431 1.00 87.12 67 LEU A CA 1
ATOM 542 C C . LEU A 1 67 ? 1.929 5.335 -32.499 1.00 87.12 67 LEU A C 1
ATOM 544 O O . LEU A 1 67 ? 1.091 4.449 -32.341 1.00 87.12 67 LEU A O 1
ATOM 548 N N . GLU A 1 68 ? 2.707 5.391 -33.580 1.00 86.94 68 GLU A N 1
ATOM 549 C CA . GLU A 1 68 ? 2.685 4.353 -34.618 1.00 86.94 68 GLU A CA 1
ATOM 550 C C . GLU A 1 68 ? 3.390 3.073 -34.150 1.00 86.94 68 GLU A C 1
ATOM 552 O O . GLU A 1 68 ? 4.356 3.109 -33.384 1.00 86.94 68 GLU A O 1
ATOM 557 N N . GLN A 1 69 ? 2.934 1.922 -34.651 1.00 85.12 69 GLN A N 1
ATOM 558 C CA . GLN A 1 69 ? 3.431 0.607 -34.233 1.00 85.12 69 GLN A CA 1
ATOM 559 C C . GLN A 1 69 ? 4.921 0.382 -34.568 1.00 85.12 69 GLN A C 1
ATOM 561 O O . GLN A 1 69 ? 5.620 -0.317 -33.832 1.00 85.12 69 GLN A O 1
ATOM 566 N N . SER A 1 70 ? 5.417 1.006 -35.641 1.00 86.19 70 SER A N 1
ATOM 567 C CA . SER A 1 70 ? 6.837 1.054 -36.023 1.00 86.19 70 SER A CA 1
ATOM 568 C C . SER A 1 70 ? 7.692 1.677 -34.915 1.00 86.19 70 SER A C 1
ATOM 570 O O . SER A 1 70 ? 8.590 1.028 -34.374 1.00 86.19 70 SER A O 1
ATOM 572 N N . TRP A 1 71 ? 7.355 2.906 -34.518 1.00 90.19 71 TRP A N 1
ATOM 573 C CA . TRP A 1 71 ? 8.032 3.637 -33.449 1.00 90.19 71 TRP A CA 1
ATOM 574 C C . TRP A 1 71 ? 7.868 2.956 -32.090 1.00 90.19 71 TRP A C 1
ATOM 576 O O . TRP A 1 71 ? 8.829 2.903 -31.323 1.00 90.19 71 TRP A O 1
ATOM 586 N N . GLN A 1 72 ? 6.703 2.360 -31.809 1.00 88.75 72 GLN A N 1
ATOM 587 C CA . GLN A 1 72 ? 6.496 1.564 -30.597 1.00 88.75 72 GLN A CA 1
ATOM 588 C C . GLN A 1 72 ? 7.541 0.443 -30.474 1.00 88.75 72 GLN A C 1
ATOM 590 O O . GLN A 1 72 ? 8.197 0.341 -29.437 1.00 88.75 72 GLN A O 1
ATOM 595 N N . GLY A 1 73 ? 7.716 -0.386 -31.509 1.00 90.44 73 GLY A N 1
ATOM 596 C CA . GLY A 1 73 ? 8.678 -1.495 -31.480 1.00 90.44 73 GLY A CA 1
ATOM 597 C C . GLY A 1 73 ? 10.132 -1.019 -31.382 1.00 90.44 73 GLY A C 1
ATOM 598 O O . GLY A 1 73 ? 10.904 -1.530 -30.564 1.00 90.44 73 GLY A O 1
ATOM 599 N N . ALA A 1 74 ? 10.481 0.002 -32.169 1.00 92.19 74 ALA A N 1
ATOM 600 C CA . ALA A 1 74 ? 11.820 0.583 -32.210 1.00 92.19 74 ALA A CA 1
ATOM 601 C C . ALA A 1 74 ? 12.247 1.164 -30.849 1.00 92.19 74 ALA A C 1
ATOM 603 O O . ALA A 1 74 ? 13.278 0.769 -30.298 1.00 92.19 74 ALA A O 1
ATOM 604 N N . PHE A 1 75 ? 11.431 2.041 -30.252 1.00 94.38 75 PHE A N 1
ATOM 605 C CA . PHE A 1 75 ? 11.767 2.659 -28.966 1.00 94.38 75 PHE A CA 1
ATOM 606 C C . PHE A 1 75 ? 11.617 1.714 -27.776 1.00 94.38 75 PHE A C 1
ATOM 608 O O . PHE A 1 75 ? 12.352 1.872 -26.804 1.00 94.38 75 PHE A O 1
ATOM 615 N N . THR A 1 76 ? 10.745 0.702 -27.848 1.00 93.69 76 THR A N 1
ATOM 616 C CA . THR A 1 76 ? 10.678 -0.326 -26.796 1.00 93.69 76 THR A CA 1
ATOM 617 C C . THR A 1 76 ? 11.974 -1.135 -26.749 1.00 93.69 76 THR A C 1
ATOM 619 O O . THR A 1 76 ? 12.530 -1.334 -25.672 1.00 93.69 76 THR A O 1
ATOM 622 N N . THR A 1 77 ? 12.513 -1.520 -27.911 1.00 92.31 77 THR A N 1
ATOM 623 C CA . THR A 1 77 ? 13.808 -2.217 -28.009 1.00 92.31 77 THR A CA 1
ATOM 624 C C . THR A 1 77 ? 14.948 -1.332 -27.495 1.00 92.31 77 THR A C 1
ATOM 626 O O . THR A 1 77 ? 15.682 -1.731 -26.592 1.00 92.31 77 THR A O 1
ATOM 629 N N . LEU A 1 78 ? 15.028 -0.086 -27.981 1.00 93.88 78 LEU A N 1
ATOM 630 C CA . LEU A 1 78 ? 16.033 0.896 -27.559 1.00 93.88 78 LEU A CA 1
ATOM 631 C C . LEU A 1 78 ? 16.012 1.139 -26.043 1.00 93.88 78 LEU A C 1
ATOM 633 O O . LEU A 1 78 ? 17.067 1.224 -25.412 1.00 93.88 78 LEU A O 1
ATOM 637 N N . ALA A 1 79 ? 14.829 1.254 -25.441 1.00 94.81 79 ALA A N 1
ATOM 638 C CA . ALA A 1 79 ? 14.693 1.461 -24.007 1.00 94.81 79 ALA A CA 1
ATOM 639 C C . ALA A 1 79 ? 15.111 0.214 -23.208 1.00 94.81 79 ALA A C 1
ATOM 641 O O . ALA A 1 79 ? 15.956 0.334 -22.318 1.00 94.81 79 ALA A O 1
ATOM 642 N N . LEU A 1 80 ? 14.620 -0.980 -23.570 1.00 92.50 80 LEU A N 1
ATOM 643 C CA . LEU A 1 80 ? 14.983 -2.248 -22.915 1.00 92.50 80 LEU A CA 1
ATOM 644 C C . LEU A 1 80 ? 16.501 -2.490 -22.906 1.00 92.50 80 LEU A C 1
ATOM 646 O O . LEU A 1 80 ? 17.053 -2.860 -21.868 1.00 92.50 80 LEU A O 1
ATOM 650 N N . GLU A 1 81 ? 17.187 -2.215 -24.020 1.00 91.06 81 GLU A N 1
ATOM 651 C CA . GLU A 1 81 ? 18.649 -2.312 -24.108 1.00 91.06 81 GLU A CA 1
ATOM 652 C C . GLU A 1 81 ? 19.383 -1.330 -23.188 1.00 91.06 81 GLU A C 1
ATOM 654 O O . GLU A 1 81 ? 20.482 -1.622 -22.721 1.00 91.06 81 GLU A O 1
ATOM 659 N N . ASN A 1 82 ? 18.837 -0.132 -22.962 1.00 92.69 82 ASN A N 1
ATOM 660 C CA . ASN A 1 82 ? 19.490 0.894 -22.147 1.00 92.69 82 ASN A CA 1
ATOM 661 C C . ASN A 1 82 ? 19.178 0.757 -20.650 1.00 92.69 82 ASN A C 1
ATOM 663 O O . ASN A 1 82 ? 20.038 1.068 -19.826 1.00 92.69 82 ASN A O 1
ATOM 667 N N . MET A 1 83 ? 18.015 0.210 -20.296 1.00 93.44 83 MET A N 1
ATOM 668 C CA . MET A 1 83 ? 17.577 -0.015 -18.913 1.00 93.44 83 MET A CA 1
ATOM 669 C C . MET A 1 83 ? 18.495 -0.928 -18.088 1.00 93.44 83 MET A C 1
ATOM 671 O O . MET A 1 83 ? 18.462 -0.859 -16.860 1.00 93.44 83 MET A O 1
ATOM 675 N N . THR A 1 84 ? 19.281 -1.809 -18.710 1.00 90.50 84 THR A N 1
ATOM 676 C CA . THR A 1 84 ? 20.182 -2.750 -18.011 1.00 90.50 84 THR A CA 1
ATOM 677 C C . THR A 1 84 ? 21.661 -2.369 -18.110 1.00 90.50 84 THR A C 1
ATOM 679 O O . THR A 1 84 ? 22.514 -3.081 -17.580 1.00 90.50 84 THR A O 1
ATOM 682 N N . LYS A 1 85 ? 22.000 -1.242 -18.754 1.00 89.12 85 LYS A N 1
ATOM 683 C CA . LYS A 1 85 ? 23.392 -0.779 -18.854 1.00 89.12 85 LYS A CA 1
ATOM 684 C C . LYS A 1 85 ? 23.868 -0.214 -17.514 1.00 89.12 85 LYS A C 1
ATOM 686 O O . LYS A 1 85 ? 23.161 0.545 -16.849 1.00 89.12 85 LYS A O 1
ATOM 691 N N . SER A 1 86 ? 25.093 -0.570 -17.135 1.00 86.06 86 SER A N 1
ATOM 692 C CA . SER A 1 86 ? 25.817 0.080 -16.041 1.00 86.06 86 SER A CA 1
ATOM 693 C C . SER A 1 86 ? 26.552 1.300 -16.597 1.00 86.06 86 SER A C 1
ATOM 695 O O . SER A 1 86 ? 27.259 1.190 -17.599 1.00 86.06 86 SER A O 1
ATOM 697 N N . THR A 1 87 ? 26.348 2.470 -15.991 1.00 86.25 87 THR A N 1
ATOM 698 C CA . THR A 1 87 ? 26.911 3.755 -16.442 1.00 86.25 87 THR A CA 1
ATOM 699 C C . THR A 1 87 ? 27.330 4.605 -15.243 1.00 86.25 87 THR A C 1
ATOM 701 O O . THR A 1 87 ? 26.926 4.336 -14.112 1.00 86.25 87 THR A O 1
ATOM 704 N N . GLU A 1 88 ? 28.075 5.685 -15.482 1.00 83.94 88 GLU A N 1
ATOM 705 C CA . GLU A 1 88 ? 28.469 6.662 -14.456 1.00 83.94 88 GLU A CA 1
ATOM 706 C C . GLU A 1 88 ? 27.298 7.463 -13.848 1.00 83.94 88 GLU A C 1
ATOM 708 O O . GLU A 1 88 ? 27.506 8.279 -12.952 1.00 83.94 88 GLU A O 1
ATOM 713 N N . LEU A 1 89 ? 26.080 7.261 -14.359 1.00 79.81 89 LEU A N 1
ATOM 714 C CA . LEU A 1 89 ? 24.832 7.849 -13.870 1.00 79.81 89 LEU A CA 1
ATOM 715 C C . LEU A 1 89 ? 23.970 6.842 -13.082 1.00 79.81 89 LEU A C 1
ATOM 717 O O . LEU A 1 89 ? 22.870 7.190 -12.656 1.00 79.81 89 LEU A O 1
ATOM 721 N N . GLU A 1 90 ? 24.469 5.616 -12.880 1.00 87.19 90 GLU A N 1
ATOM 722 C CA . GLU A 1 90 ? 23.840 4.550 -12.091 1.00 87.19 90 GLU A CA 1
ATOM 723 C C . GLU A 1 90 ? 22.331 4.368 -12.393 1.00 87.19 90 GLU A C 1
ATOM 725 O O . GLU A 1 90 ? 21.919 4.222 -13.545 1.00 87.19 90 GLU A O 1
ATOM 730 N N . GLU A 1 91 ? 21.516 4.380 -11.336 1.00 88.62 91 GLU A N 1
ATOM 731 C CA . GLU A 1 91 ? 20.068 4.193 -11.311 1.00 88.62 91 GLU A CA 1
ATOM 732 C C . GLU A 1 91 ? 19.341 5.251 -12.163 1.00 88.62 91 GLU A C 1
ATOM 734 O O . GLU A 1 91 ? 18.414 4.902 -12.885 1.00 88.62 91 GLU A O 1
ATOM 739 N N . ALA A 1 92 ? 19.821 6.501 -12.214 1.00 89.94 92 ALA A N 1
ATOM 740 C CA . ALA A 1 92 ? 19.167 7.574 -12.971 1.00 89.94 92 ALA A CA 1
ATOM 741 C C . ALA A 1 92 ? 19.180 7.345 -14.496 1.00 89.94 92 ALA A C 1
ATOM 743 O O . ALA A 1 92 ? 18.225 7.706 -15.179 1.00 89.94 92 ALA A O 1
ATOM 744 N N . TYR A 1 93 ? 20.230 6.721 -15.049 1.00 93.00 93 TYR A N 1
ATOM 745 C CA . TYR A 1 93 ? 20.256 6.359 -16.476 1.00 93.00 93 TYR A CA 1
ATOM 746 C C . TYR A 1 93 ? 19.220 5.285 -16.809 1.00 93.00 93 TYR A C 1
ATOM 748 O O . TYR A 1 93 ? 18.561 5.327 -17.848 1.00 93.00 93 TYR A O 1
ATOM 756 N N . GLN A 1 94 ? 19.111 4.306 -15.915 1.00 94.19 94 GLN A N 1
ATOM 757 C CA . GLN A 1 94 ? 18.242 3.152 -16.075 1.00 94.19 94 GLN A CA 1
ATOM 758 C C . GLN A 1 94 ? 16.774 3.545 -15.907 1.00 94.19 94 GLN A C 1
ATOM 760 O O . GLN A 1 94 ? 15.930 3.056 -16.658 1.00 94.19 94 GLN A O 1
ATOM 765 N N . ASP A 1 95 ? 16.498 4.461 -14.979 1.00 94.06 95 ASP A N 1
ATOM 766 C CA . ASP A 1 95 ? 15.168 5.003 -14.719 1.00 94.06 95 ASP A CA 1
ATOM 767 C C . ASP A 1 95 ? 14.724 5.890 -15.891 1.00 94.06 95 ASP A C 1
ATOM 769 O O . ASP A 1 95 ? 13.660 5.640 -16.440 1.00 94.06 95 ASP A O 1
ATOM 773 N N . ALA A 1 96 ? 15.586 6.769 -16.429 1.00 95.12 96 ALA A N 1
ATOM 774 C CA . ALA A 1 96 ? 15.273 7.544 -17.641 1.00 95.12 96 ALA A CA 1
ATOM 775 C C . ALA A 1 96 ? 15.012 6.671 -18.889 1.00 95.12 96 ALA A C 1
ATOM 777 O O . ALA A 1 96 ? 14.200 7.025 -19.743 1.00 95.12 96 ALA A O 1
ATOM 778 N N . ALA A 1 97 ? 15.677 5.515 -19.015 1.00 95.75 97 ALA A N 1
ATOM 779 C CA . ALA A 1 97 ? 15.347 4.531 -20.049 1.00 95.75 97 ALA A CA 1
ATOM 780 C C . ALA A 1 97 ? 14.013 3.812 -19.753 1.00 95.75 97 ALA A C 1
ATOM 782 O O . ALA A 1 97 ? 13.249 3.521 -20.673 1.00 95.75 97 ALA A O 1
ATOM 783 N N . GLY A 1 98 ? 13.706 3.559 -18.479 1.00 95.12 98 GLY A N 1
ATOM 784 C CA . GLY A 1 98 ? 12.421 3.023 -18.034 1.00 95.12 98 GLY A CA 1
ATOM 785 C C . GLY A 1 98 ? 11.255 3.984 -18.274 1.00 95.12 98 GLY A C 1
ATOM 786 O O . GLY A 1 98 ? 10.198 3.555 -18.736 1.00 95.12 98 GLY A O 1
ATOM 787 N N . ASP A 1 99 ? 11.454 5.282 -18.059 1.00 95.12 99 ASP A N 1
ATOM 788 C CA . ASP A 1 99 ? 10.442 6.319 -18.270 1.00 95.12 99 ASP A CA 1
ATOM 789 C C . ASP A 1 99 ? 10.046 6.440 -19.751 1.00 95.12 99 ASP A C 1
ATOM 791 O O . ASP A 1 99 ? 8.874 6.664 -20.060 1.00 95.12 99 ASP A O 1
ATOM 795 N N . VAL A 1 100 ? 10.966 6.156 -20.685 1.00 95.69 100 VAL A N 1
ATOM 796 C CA . VAL A 1 100 ? 10.631 5.978 -22.110 1.00 95.69 100 VAL A CA 1
ATOM 797 C C . VAL A 1 100 ? 9.648 4.812 -22.309 1.00 95.69 100 VAL A C 1
ATOM 799 O O . VAL A 1 100 ? 8.652 4.989 -23.011 1.00 95.69 100 VAL A O 1
ATOM 802 N N . LEU A 1 101 ? 9.838 3.649 -21.664 1.00 94.88 101 LEU A N 1
ATOM 803 C CA . LEU A 1 101 ? 8.846 2.556 -21.725 1.00 94.88 101 LEU A CA 1
ATOM 804 C C . LEU A 1 101 ? 7.506 2.946 -21.094 1.00 94.88 101 LEU A C 1
ATOM 806 O O . LEU A 1 101 ? 6.451 2.615 -21.644 1.00 94.88 101 LEU A O 1
ATOM 810 N N . VAL A 1 102 ? 7.527 3.651 -19.962 1.00 94.06 102 VAL A N 1
ATOM 811 C CA . VAL A 1 102 ? 6.312 4.145 -19.294 1.00 94.06 102 VAL A CA 1
ATOM 812 C C . VAL A 1 102 ? 5.555 5.119 -20.206 1.00 94.06 102 VAL A C 1
ATOM 814 O O . VAL A 1 102 ? 4.328 5.034 -20.310 1.00 94.06 102 VAL A O 1
ATOM 817 N N . ALA A 1 103 ? 6.261 5.993 -20.928 1.00 93.19 103 ALA A N 1
ATOM 818 C CA . ALA A 1 103 ? 5.671 6.898 -21.910 1.00 93.19 103 ALA A CA 1
ATOM 819 C C . ALA A 1 103 ? 5.056 6.143 -23.104 1.00 93.19 103 ALA A C 1
ATOM 821 O O . ALA A 1 103 ? 3.951 6.486 -23.524 1.00 93.19 103 ALA A O 1
ATOM 822 N N . ILE A 1 104 ? 5.693 5.076 -23.606 1.00 93.12 104 ILE A N 1
ATOM 823 C CA . ILE A 1 104 ? 5.113 4.200 -24.647 1.00 93.12 104 ILE A CA 1
ATOM 824 C C . ILE A 1 104 ? 3.842 3.500 -24.133 1.00 93.12 104 ILE A C 1
ATOM 826 O O . ILE A 1 104 ? 2.851 3.398 -24.864 1.00 93.12 104 ILE A O 1
ATOM 830 N N . CYS A 1 105 ? 3.823 3.065 -22.868 1.00 90.81 105 CYS A N 1
ATOM 831 C CA . CYS A 1 105 ? 2.664 2.389 -22.278 1.00 90.81 105 CYS A CA 1
ATOM 832 C C . CYS A 1 105 ? 1.396 3.258 -22.233 1.00 90.81 105 CYS A C 1
ATOM 834 O O . CYS A 1 105 ? 0.305 2.696 -22.301 1.00 90.81 105 CYS A O 1
ATOM 836 N N . ARG A 1 106 ? 1.514 4.597 -22.214 1.00 87.50 106 ARG A N 1
ATOM 837 C CA . ARG A 1 106 ? 0.364 5.523 -22.337 1.00 87.50 106 ARG A CA 1
ATOM 838 C C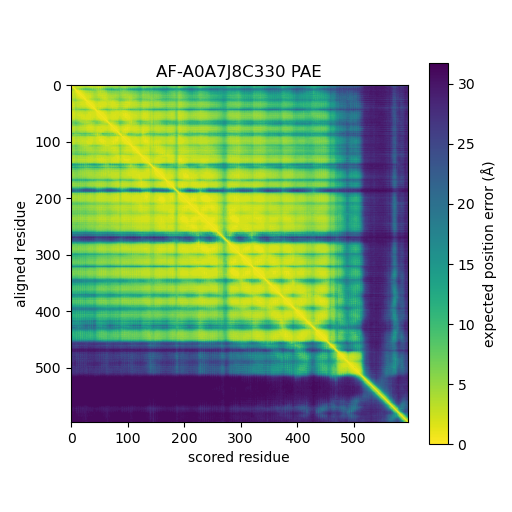 . ARG A 1 106 ? -0.397 5.375 -23.659 1.00 87.50 106 ARG A C 1
ATOM 840 O O . ARG A 1 106 ? -1.571 5.716 -23.718 1.00 87.50 106 ARG A O 1
ATOM 847 N N . HIS A 1 107 ? 0.269 4.892 -24.710 1.00 88.62 107 HIS A N 1
ATOM 848 C CA . HIS A 1 107 ? -0.323 4.694 -26.039 1.00 88.62 107 HIS A CA 1
ATOM 849 C C . HIS A 1 107 ? -0.751 3.245 -26.269 1.00 88.62 107 HIS A C 1
ATOM 851 O O . HIS A 1 107 ? -1.788 2.991 -26.876 1.00 88.62 107 HIS A O 1
ATOM 857 N N . SER A 1 108 ? 0.072 2.286 -25.835 1.00 87.56 108 SER A N 1
ATOM 858 C CA . SER A 1 108 ? -0.128 0.861 -26.117 1.00 87.56 108 SER A CA 1
ATOM 859 C C . SER A 1 108 ? 0.676 0.006 -25.131 1.00 87.56 108 SER A C 1
ATOM 861 O O . SER A 1 108 ? 1.789 -0.435 -25.411 1.00 87.56 108 SER A O 1
ATOM 863 N N . TRP A 1 109 ? 0.124 -0.229 -23.938 1.00 89.50 109 TRP A N 1
ATOM 864 C CA . TRP A 1 109 ? 0.821 -0.971 -22.879 1.00 89.50 109 TRP A CA 1
ATOM 865 C C . TRP A 1 109 ? 0.958 -2.475 -23.144 1.00 89.50 109 TRP A C 1
ATOM 867 O O . TRP A 1 109 ? 1.947 -3.080 -22.736 1.00 89.50 109 TRP A O 1
ATOM 877 N N . ARG A 1 110 ? -0.009 -3.103 -23.831 1.00 91.31 110 ARG A N 1
ATOM 878 C CA . ARG A 1 110 ? -0.073 -4.574 -23.958 1.00 91.31 110 ARG A CA 1
ATOM 879 C C . ARG A 1 110 ? 1.174 -5.204 -24.606 1.00 91.31 110 ARG A C 1
ATOM 881 O O . ARG A 1 110 ? 1.681 -6.160 -24.020 1.00 91.31 110 ARG A O 1
ATOM 888 N N . PRO A 1 111 ? 1.710 -4.704 -25.742 1.00 90.44 111 PRO A N 1
ATOM 889 C CA . PRO A 1 111 ? 2.909 -5.282 -26.353 1.00 90.44 111 PRO A CA 1
ATOM 890 C C . PRO A 1 111 ? 4.157 -5.088 -25.482 1.00 90.44 111 PRO A C 1
ATOM 892 O O . PRO A 1 111 ? 4.929 -6.026 -25.300 1.00 90.44 111 PRO A O 1
ATOM 895 N N . VAL A 1 112 ? 4.307 -3.906 -24.870 1.00 90.31 112 VAL A N 1
ATOM 896 C CA . VAL A 1 112 ? 5.435 -3.588 -23.976 1.00 90.31 112 VAL A CA 1
ATOM 897 C C . VAL A 1 112 ? 5.428 -4.510 -22.758 1.00 90.31 112 VAL A C 1
ATOM 899 O O . VAL A 1 112 ? 6.452 -5.089 -22.405 1.00 90.31 112 VAL A O 1
ATOM 902 N N . VAL A 1 113 ? 4.258 -4.719 -22.150 1.00 90.56 113 VAL A N 1
ATOM 903 C CA . VAL A 1 113 ? 4.086 -5.625 -21.006 1.00 90.56 113 VAL A CA 1
ATOM 904 C C . VAL A 1 113 ? 4.307 -7.0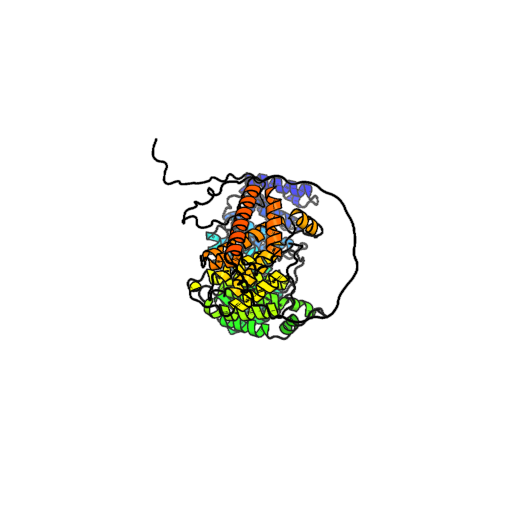88 -21.389 1.00 90.56 113 VAL A C 1
ATOM 906 O O . VAL A 1 113 ? 4.835 -7.840 -20.577 1.00 90.56 113 VAL A O 1
ATOM 909 N N . GLN A 1 114 ? 3.975 -7.505 -22.613 1.00 91.69 114 GLN A N 1
ATOM 910 C CA . GLN A 1 114 ? 4.298 -8.851 -23.095 1.00 91.69 114 GLN A CA 1
ATOM 911 C C . GLN A 1 114 ? 5.818 -9.063 -23.230 1.00 91.69 114 GLN A C 1
ATOM 913 O O . GLN A 1 114 ? 6.312 -10.139 -22.895 1.00 91.69 114 GLN A O 1
ATOM 918 N N . GLN A 1 115 ? 6.573 -8.043 -23.650 1.00 91.06 115 GLN A N 1
ATOM 919 C CA . GLN A 1 115 ? 8.041 -8.101 -23.679 1.00 91.06 115 GLN A CA 1
ATOM 920 C C . GLN A 1 115 ? 8.640 -8.056 -22.260 1.00 91.06 115 GLN A C 1
ATOM 922 O O . GLN A 1 115 ? 9.483 -8.889 -21.922 1.00 91.06 115 GLN A O 1
ATOM 927 N N . LEU A 1 116 ? 8.149 -7.168 -21.387 1.00 91.44 116 LEU A N 1
ATOM 928 C CA . LEU A 1 116 ? 8.550 -7.126 -19.973 1.00 91.44 116 LEU A CA 1
ATOM 929 C C . LEU A 1 116 ? 8.248 -8.444 -19.242 1.00 91.44 116 LEU A C 1
ATOM 931 O O . LEU A 1 116 ? 9.060 -8.885 -18.438 1.00 91.44 116 LEU A O 1
ATOM 935 N N . GLU A 1 117 ? 7.134 -9.115 -19.550 1.00 94.00 117 GLU A N 1
ATOM 936 C CA . GLU A 1 117 ? 6.816 -10.453 -19.038 1.00 94.00 117 GLU A CA 1
ATOM 937 C C . GLU A 1 117 ? 7.895 -11.471 -19.430 1.00 94.00 117 GLU A C 1
ATOM 939 O O . GLU A 1 117 ? 8.398 -12.175 -18.556 1.00 94.00 117 GLU A O 1
ATOM 944 N N . THR A 1 118 ? 8.310 -11.525 -20.703 1.00 92.38 118 THR A N 1
ATOM 945 C CA . THR A 1 118 ? 9.388 -12.443 -21.125 1.00 92.38 118 THR A CA 1
ATOM 946 C C . THR A 1 118 ? 10.726 -12.147 -20.444 1.00 92.38 118 THR A C 1
ATOM 948 O O . THR A 1 118 ? 11.483 -13.067 -20.150 1.00 92.38 118 THR A O 1
ATOM 951 N N . GLU A 1 119 ? 10.985 -10.880 -20.121 1.00 89.44 119 GLU A N 1
ATOM 952 C CA . GLU A 1 119 ? 12.208 -10.417 -19.457 1.00 89.44 119 GLU A CA 1
ATOM 953 C C . GLU A 1 119 ? 12.185 -10.570 -17.923 1.00 89.44 119 GLU A C 1
ATOM 955 O O . GLU A 1 119 ? 13.235 -10.549 -17.273 1.00 89.44 119 GLU A O 1
ATOM 960 N N . VAL A 1 120 ? 11.003 -10.720 -17.324 1.00 90.19 120 VAL A N 1
ATOM 961 C CA . VAL A 1 120 ? 10.810 -10.989 -15.888 1.00 90.19 120 VAL A CA 1
ATOM 962 C C . VAL A 1 120 ? 10.733 -12.495 -15.607 1.00 90.19 120 VAL A C 1
ATOM 964 O O . VAL A 1 120 ? 11.173 -12.940 -14.549 1.00 90.19 120 VAL A O 1
ATOM 967 N N . LEU A 1 121 ? 10.220 -13.293 -16.548 1.00 93.38 121 LEU A N 1
ATOM 968 C CA . LEU A 1 121 ? 10.012 -14.740 -16.401 1.00 93.38 121 LEU A CA 1
ATOM 969 C C . LEU A 1 121 ? 11.198 -15.594 -16.894 1.00 93.38 121 LEU A C 1
ATOM 971 O O . LEU A 1 121 ? 11.008 -16.681 -17.435 1.00 93.38 121 LEU A O 1
ATOM 975 N N . THR A 1 122 ? 12.430 -15.122 -16.696 1.00 91.19 122 THR A N 1
ATOM 976 C CA . THR A 1 122 ? 13.659 -15.812 -17.143 1.00 91.19 122 THR A CA 1
ATOM 977 C C . THR A 1 122 ? 14.190 -16.852 -16.148 1.00 91.19 122 THR A C 1
ATOM 979 O O . THR A 1 122 ? 15.147 -17.560 -16.452 1.00 91.19 122 THR A O 1
ATOM 982 N N . GLY A 1 123 ? 13.621 -16.926 -14.940 1.00 88.31 123 GLY A N 1
ATOM 983 C CA . GLY A 1 123 ? 14.130 -17.738 -13.824 1.00 88.31 123 GLY A CA 1
ATOM 984 C C . GLY A 1 123 ? 15.334 -17.138 -13.088 1.00 88.31 123 GLY A C 1
ATOM 985 O O . GLY A 1 123 ? 15.643 -17.560 -11.976 1.00 88.31 123 GLY A O 1
ATOM 986 N N . VAL A 1 124 ? 15.966 -16.106 -13.650 1.00 91.69 124 VAL A N 1
ATOM 987 C CA . VAL A 1 124 ? 16.913 -15.230 -12.946 1.00 91.69 124 VAL A CA 1
ATOM 988 C C . VAL A 1 124 ? 16.122 -14.119 -12.244 1.00 91.69 124 VAL A C 1
ATOM 990 O O . VAL A 1 124 ? 15.030 -13.752 -12.683 1.00 91.69 124 VAL A O 1
ATOM 993 N N . PHE A 1 125 ? 16.630 -13.588 -11.129 1.00 93.94 125 PHE A N 1
ATOM 994 C CA . PHE A 1 125 ? 15.964 -12.472 -10.455 1.00 93.94 125 PHE A CA 1
ATOM 995 C C . PHE A 1 125 ? 15.952 -11.219 -11.361 1.00 93.94 125 PHE A C 1
ATOM 997 O O . PHE A 1 125 ? 17.006 -10.859 -11.894 1.00 93.94 125 PHE A O 1
ATOM 1004 N N . PRO A 1 126 ? 14.798 -10.553 -11.583 1.00 94.06 126 PRO A N 1
ATOM 1005 C CA . PRO A 1 126 ? 14.719 -9.444 -12.532 1.00 94.06 126 PRO A CA 1
ATOM 1006 C C . PRO A 1 126 ? 15.583 -8.243 -12.133 1.00 94.06 126 PRO A C 1
ATOM 1008 O O . PRO A 1 126 ? 15.594 -7.811 -10.983 1.00 94.06 126 PRO A O 1
ATOM 1011 N N . HIS A 1 127 ? 16.251 -7.639 -13.118 1.00 92.75 127 HIS A N 1
ATOM 1012 C CA . HIS A 1 127 ? 17.028 -6.417 -12.917 1.00 92.75 127 HIS A CA 1
ATOM 1013 C C . HIS A 1 127 ? 16.155 -5.251 -12.406 1.00 92.75 127 HIS A C 1
ATOM 1015 O O . HIS A 1 127 ? 15.031 -5.066 -12.882 1.00 92.75 127 HIS A O 1
ATOM 1021 N N . ARG A 1 128 ? 16.701 -4.424 -11.495 1.00 92.44 128 ARG A N 1
ATOM 1022 C CA . ARG A 1 128 ? 16.020 -3.302 -10.807 1.00 92.44 128 ARG A CA 1
ATOM 1023 C C . ARG A 1 128 ? 15.108 -2.485 -11.726 1.00 92.44 128 ARG A C 1
ATOM 1025 O O . ARG A 1 128 ? 13.936 -2.306 -11.423 1.00 92.44 128 ARG A O 1
ATOM 1032 N N . SER A 1 129 ? 15.625 -2.021 -12.860 1.00 93.62 129 SER A N 1
ATOM 1033 C CA . SER A 1 129 ? 14.892 -1.155 -13.794 1.00 93.62 129 SER A CA 1
ATOM 1034 C C . SER A 1 129 ? 13.643 -1.798 -14.411 1.00 93.62 129 SER A C 1
ATOM 1036 O O . SER A 1 129 ? 12.668 -1.108 -14.696 1.00 93.62 129 SER A O 1
ATOM 1038 N N . ARG A 1 130 ? 13.613 -3.129 -14.563 1.00 94.31 130 ARG A N 1
ATOM 1039 C CA . ARG A 1 130 ? 12.415 -3.858 -15.019 1.00 94.31 130 ARG A CA 1
ATOM 1040 C C . ARG A 1 130 ? 11.319 -3.774 -13.956 1.00 94.31 130 ARG A C 1
ATOM 1042 O O . ARG A 1 130 ? 10.172 -3.477 -14.271 1.00 94.31 130 ARG A O 1
ATOM 1049 N N . LEU A 1 131 ? 11.695 -3.958 -12.690 1.00 94.06 131 LEU A N 1
ATOM 1050 C CA . LEU A 1 131 ? 10.806 -3.820 -11.532 1.00 94.06 131 LEU A CA 1
ATOM 1051 C C . LEU A 1 131 ? 10.365 -2.362 -11.317 1.00 94.06 131 LEU A C 1
ATOM 1053 O O . LEU A 1 131 ? 9.226 -2.135 -10.920 1.00 94.06 131 LEU A O 1
ATOM 1057 N N . TYR A 1 132 ? 11.229 -1.389 -11.626 1.00 94.12 132 TYR A N 1
ATOM 1058 C CA . TYR A 1 132 ? 10.907 0.043 -11.608 1.00 94.12 132 TYR A CA 1
ATOM 1059 C C . TYR A 1 132 ? 9.767 0.363 -12.573 1.00 94.12 132 TYR A C 1
ATOM 1061 O O . TYR A 1 132 ? 8.738 0.871 -12.136 1.00 94.12 132 TYR A O 1
ATOM 1069 N N . VAL A 1 133 ? 9.884 -0.027 -13.850 1.00 94.31 133 VAL A N 1
ATOM 1070 C CA . VAL A 1 133 ? 8.820 0.201 -14.846 1.00 94.31 133 VAL A CA 1
ATOM 1071 C C . VAL A 1 133 ? 7.516 -0.473 -14.421 1.00 94.31 133 VAL A C 1
ATOM 1073 O O . VAL A 1 133 ? 6.475 0.180 -14.398 1.00 94.31 133 VAL A O 1
ATOM 1076 N N . MET A 1 134 ? 7.558 -1.740 -13.995 1.00 94.00 134 MET A N 1
ATOM 1077 C CA . MET A 1 134 ? 6.363 -2.441 -13.496 1.00 94.00 134 MET A CA 1
ATOM 1078 C C . MET A 1 134 ? 5.749 -1.736 -12.268 1.00 94.00 134 MET A C 1
ATOM 1080 O O . MET A 1 134 ? 4.526 -1.700 -12.116 1.00 94.00 134 MET A O 1
ATOM 1084 N N . GLY A 1 135 ? 6.575 -1.120 -11.419 1.00 93.44 135 GLY A N 1
ATOM 1085 C CA . GLY A 1 135 ? 6.137 -0.325 -10.276 1.00 93.44 135 GLY A CA 1
ATOM 1086 C C . GLY A 1 135 ? 5.504 1.007 -10.642 1.00 93.44 135 GLY A C 1
ATOM 1087 O O . GLY A 1 135 ? 4.407 1.287 -10.162 1.00 93.44 135 GLY A O 1
ATOM 1088 N N . VAL A 1 136 ? 6.117 1.783 -11.537 1.00 92.62 136 VAL A N 1
ATOM 1089 C CA . VAL A 1 136 ? 5.544 3.041 -12.047 1.00 92.62 136 VAL A CA 1
ATOM 1090 C C . VAL A 1 136 ? 4.212 2.783 -12.761 1.00 92.62 136 VAL A C 1
ATOM 1092 O O . VAL A 1 136 ? 3.247 3.511 -12.526 1.00 92.62 136 VAL A O 1
ATOM 1095 N N . LEU A 1 137 ? 4.106 1.703 -13.547 1.00 91.19 137 LEU A N 1
ATOM 1096 C CA . LEU A 1 137 ? 2.838 1.263 -14.148 1.00 91.19 137 LEU A CA 1
ATOM 1097 C C . LEU A 1 137 ? 1.777 0.904 -13.091 1.00 91.19 137 LEU A C 1
ATOM 1099 O O . LEU A 1 137 ? 0.591 1.144 -13.295 1.00 91.19 137 LEU A O 1
ATOM 1103 N N . THR A 1 138 ? 2.181 0.354 -11.944 1.00 89.44 138 THR A N 1
ATOM 1104 C CA . THR A 1 138 ? 1.256 -0.051 -10.870 1.00 89.44 138 THR A CA 1
ATOM 1105 C C . THR A 1 138 ? 0.794 1.121 -9.997 1.00 89.44 138 THR A C 1
ATOM 1107 O O . THR A 1 138 ? -0.351 1.127 -9.540 1.00 89.44 138 THR A O 1
ATOM 1110 N N . THR A 1 139 ? 1.655 2.111 -9.743 1.00 85.25 139 THR A N 1
ATOM 1111 C CA . THR A 1 139 ? 1.346 3.243 -8.851 1.00 85.25 139 THR A CA 1
ATOM 1112 C C . THR A 1 139 ? 0.708 4.430 -9.572 1.00 85.25 139 THR A C 1
ATOM 1114 O O . THR A 1 139 ? -0.112 5.134 -8.975 1.00 85.25 139 THR A O 1
ATOM 1117 N N . ASN A 1 140 ? 1.042 4.666 -10.844 1.00 81.25 140 ASN A N 1
ATOM 1118 C CA . ASN A 1 140 ? 0.595 5.851 -11.567 1.00 81.25 140 ASN A CA 1
ATOM 1119 C C . ASN A 1 140 ? -0.842 5.701 -12.101 1.00 81.25 140 ASN A C 1
ATOM 1121 O O . ASN A 1 140 ? -1.097 5.160 -13.177 1.00 81.25 140 ASN A O 1
ATOM 1125 N N . GLN A 1 141 ? -1.792 6.263 -11.350 1.00 71.00 141 GLN A N 1
ATO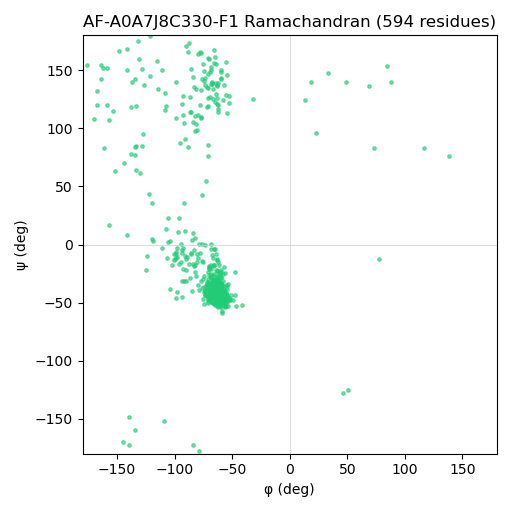M 1126 C CA . GLN A 1 141 ? -3.229 6.225 -11.648 1.00 71.00 141 GLN A CA 1
ATOM 1127 C C . GLN A 1 141 ? -3.634 6.930 -12.957 1.00 71.00 141 GLN A C 1
ATOM 1129 O O . GLN A 1 141 ? -4.766 6.752 -13.394 1.00 71.00 141 GLN A O 1
ATOM 1134 N N . GLN A 1 142 ? -2.755 7.728 -13.575 1.00 78.19 142 GLN A N 1
ATOM 1135 C CA . GLN A 1 142 ? -3.060 8.473 -14.805 1.00 78.19 142 GLN A CA 1
ATOM 1136 C C . GLN A 1 142 ? -2.724 7.702 -16.093 1.00 78.19 142 GLN A C 1
ATOM 1138 O O . GLN A 1 142 ? -3.090 8.159 -17.173 1.00 78.19 142 GLN A O 1
ATOM 1143 N N . LEU A 1 143 ? -2.023 6.562 -16.009 1.00 78.38 143 LEU A N 1
ATOM 1144 C CA . LEU A 1 143 ? -1.575 5.812 -17.194 1.00 78.38 143 LEU A CA 1
ATOM 1145 C C . LEU A 1 143 ? -2.650 4.904 -17.800 1.00 78.38 143 LEU A C 1
ATOM 1147 O O . LEU A 1 143 ? -2.562 4.572 -18.978 1.00 78.38 143 LEU A O 1
ATOM 1151 N N . PHE A 1 144 ? -3.640 4.493 -17.007 1.00 82.12 144 PHE A N 1
ATOM 1152 C CA . PHE A 1 144 ? -4.667 3.535 -17.409 1.00 82.12 144 PHE A CA 1
ATOM 1153 C C . PHE A 1 144 ? -6.063 4.098 -17.170 1.00 82.12 144 PHE A C 1
ATOM 1155 O O . PHE A 1 144 ? -6.351 4.631 -16.095 1.00 82.12 144 PHE A O 1
ATOM 1162 N N . SER A 1 145 ? -6.972 3.896 -18.124 1.00 82.12 145 SER A N 1
ATOM 1163 C CA . SER A 1 145 ? -8.402 4.033 -17.841 1.00 82.12 145 SER A CA 1
ATOM 1164 C C . SER A 1 145 ? -8.863 2.970 -16.830 1.00 82.12 145 SER A C 1
ATOM 1166 O O . SER A 1 145 ? -8.222 1.933 -16.643 1.00 82.12 145 SER A O 1
ATOM 1168 N N . GLN A 1 146 ? -10.016 3.187 -16.190 1.00 76.62 146 GLN A N 1
ATOM 1169 C CA . GLN A 1 146 ? -10.541 2.285 -15.153 1.00 76.62 146 GLN A CA 1
ATOM 1170 C C . GLN A 1 146 ? -10.677 0.820 -15.626 1.00 76.62 146 GLN A C 1
ATOM 1172 O O . GLN A 1 146 ? -10.449 -0.101 -14.843 1.00 76.62 146 GLN A O 1
ATOM 1177 N N . GLY A 1 147 ? -11.020 0.595 -16.902 1.00 79.50 147 GLY A N 1
ATOM 1178 C CA . GLY A 1 147 ? -11.109 -0.747 -17.490 1.00 79.50 147 GLY A CA 1
ATOM 1179 C C . GLY A 1 147 ? -9.744 -1.365 -17.810 1.00 79.50 147 GLY A C 1
ATOM 1180 O O . GLY A 1 147 ? -9.535 -2.560 -17.599 1.00 79.50 147 GLY A O 1
ATOM 1181 N N . GLU A 1 148 ? -8.784 -0.559 -18.266 1.00 86.25 148 GLU A N 1
ATOM 1182 C CA . GLU A 1 148 ? -7.412 -1.021 -18.509 1.00 86.25 148 GLU A CA 1
ATOM 1183 C C . GLU A 1 148 ? -6.692 -1.371 -17.214 1.00 86.25 148 GLU A C 1
ATOM 1185 O O . GLU A 1 148 ? -5.973 -2.365 -17.182 1.00 86.25 148 GLU A O 1
ATOM 1190 N N . LYS A 1 149 ? -6.946 -0.625 -16.133 1.00 86.19 149 LYS A N 1
ATOM 1191 C CA . LYS A 1 149 ? -6.392 -0.915 -14.809 1.00 86.19 149 LYS A CA 1
ATOM 1192 C C . LYS A 1 149 ? -6.777 -2.314 -14.318 1.00 86.19 149 LYS A C 1
ATOM 1194 O O . LYS A 1 149 ? -5.912 -3.043 -13.846 1.00 86.19 149 LYS A O 1
ATOM 1199 N N . ALA A 1 150 ? -8.036 -2.722 -14.485 1.00 88.44 150 ALA A N 1
ATOM 1200 C CA . ALA A 1 150 ? -8.469 -4.078 -14.136 1.00 88.44 150 ALA A CA 1
ATOM 1201 C C . ALA A 1 150 ? -7.751 -5.149 -14.985 1.00 88.44 150 ALA A C 1
ATOM 1203 O O . ALA A 1 150 ? -7.317 -6.173 -14.462 1.00 88.44 150 ALA A O 1
ATOM 1204 N N . CYS A 1 151 ? -7.559 -4.886 -16.282 1.00 91.06 151 CYS A N 1
ATOM 1205 C CA . CYS A 1 151 ? -6.815 -5.769 -17.186 1.00 91.06 151 CYS A CA 1
ATOM 1206 C C . CYS A 1 151 ? -5.312 -5.842 -16.834 1.00 91.06 151 CYS A C 1
ATOM 1208 O O . CYS A 1 151 ? -4.701 -6.905 -16.949 1.00 91.06 151 CYS A O 1
ATOM 1210 N N . TRP A 1 152 ? -4.720 -4.743 -16.358 1.00 90.94 152 TRP A N 1
ATOM 1211 C CA . TRP A 1 152 ? -3.355 -4.698 -15.828 1.00 90.94 152 TRP A CA 1
ATOM 1212 C C . TRP A 1 152 ? -3.215 -5.493 -14.522 1.00 90.94 152 TRP A C 1
ATOM 1214 O O . TRP A 1 152 ? -2.302 -6.308 -14.404 1.00 90.94 152 TRP A O 1
ATOM 1224 N N . GLU A 1 153 ? -4.140 -5.333 -13.571 1.00 91.38 153 GLU A N 1
ATOM 1225 C CA . GLU A 1 153 ? -4.165 -6.096 -12.311 1.00 91.38 153 GLU A CA 1
ATOM 1226 C C . GLU A 1 153 ? -4.324 -7.612 -12.555 1.00 91.38 153 GLU A C 1
ATOM 1228 O O . GLU A 1 153 ? -3.631 -8.428 -11.935 1.00 91.38 153 GLU A O 1
ATOM 1233 N N . GLU A 1 154 ? -5.168 -8.005 -13.515 1.00 93.00 154 GLU A N 1
ATOM 1234 C CA . GLU A 1 154 ? -5.269 -9.396 -13.970 1.00 93.00 154 GLU A CA 1
ATOM 1235 C C . GLU A 1 154 ? -3.944 -9.878 -14.581 1.00 93.00 154 GLU A C 1
ATOM 1237 O O . GLU A 1 154 ? -3.436 -10.943 -14.216 1.00 93.00 154 GLU A O 1
ATOM 1242 N N . LYS A 1 155 ? -3.333 -9.079 -15.466 1.00 94.62 155 LYS A N 1
ATOM 1243 C CA . LYS A 1 155 ? -2.071 -9.434 -16.125 1.00 94.62 155 LYS A CA 1
ATOM 1244 C C . LYS A 1 155 ? -0.917 -9.589 -15.131 1.00 94.62 155 LYS A C 1
ATOM 1246 O O . LYS A 1 155 ? -0.163 -10.556 -15.235 1.00 94.62 155 LYS A O 1
ATOM 1251 N N . LEU A 1 156 ? -0.809 -8.708 -14.136 1.00 94.81 156 LEU A N 1
ATOM 1252 C CA . LEU A 1 156 ? 0.148 -8.843 -13.032 1.00 94.81 156 LEU A CA 1
ATOM 1253 C C . LEU A 1 156 ? -0.067 -10.138 -12.244 1.00 94.81 156 LEU A C 1
ATOM 1255 O O . LEU A 1 156 ? 0.902 -10.824 -11.920 1.00 94.81 156 LEU A O 1
ATOM 1259 N N . THR A 1 157 ? -1.324 -10.507 -11.988 1.00 95.81 157 THR A N 1
ATOM 1260 C CA . THR A 1 157 ? -1.659 -11.769 -11.313 1.00 95.81 157 THR A CA 1
ATOM 1261 C C . THR A 1 157 ? -1.211 -12.977 -12.146 1.00 95.81 157 THR A C 1
ATOM 1263 O O . THR A 1 157 ? -0.609 -13.900 -11.603 1.00 95.81 157 THR A O 1
ATOM 1266 N N . GLN A 1 158 ? -1.402 -12.957 -13.471 1.00 96.12 158 GLN A N 1
ATOM 1267 C CA . GLN A 1 158 ? -0.905 -14.012 -14.370 1.00 96.12 158 GLN A CA 1
ATOM 1268 C C . GLN A 1 158 ? 0.631 -14.130 -14.352 1.00 96.12 158 GLN A C 1
ATOM 1270 O O . GLN A 1 158 ? 1.157 -15.244 -14.337 1.00 96.12 158 GLN A O 1
ATOM 1275 N N . ILE A 1 159 ? 1.358 -13.006 -14.332 1.00 96.19 159 ILE A N 1
ATOM 1276 C CA . ILE A 1 159 ? 2.831 -12.996 -14.241 1.00 96.19 159 ILE A CA 1
ATOM 1277 C C . ILE A 1 159 ? 3.282 -13.551 -12.881 1.00 96.19 159 ILE A C 1
ATOM 1279 O O . ILE A 1 159 ? 4.195 -14.370 -12.826 1.00 96.19 159 ILE A O 1
ATOM 1283 N N . ALA A 1 160 ? 2.607 -13.182 -11.789 1.00 96.69 160 ALA A N 1
ATOM 1284 C CA . ALA A 1 160 ? 2.903 -13.704 -10.457 1.00 96.69 160 ALA A CA 1
ATOM 1285 C C . ALA A 1 160 ? 2.685 -15.227 -10.353 1.00 96.69 160 ALA A C 1
ATOM 1287 O O . ALA A 1 160 ? 3.546 -15.926 -9.823 1.00 96.69 160 ALA A O 1
ATOM 1288 N N . VAL A 1 161 ? 1.598 -15.761 -10.928 1.00 97.12 161 VAL A N 1
ATOM 1289 C CA . VAL A 1 161 ? 1.345 -17.215 -11.008 1.00 97.12 161 VAL A CA 1
ATOM 1290 C C . VAL A 1 161 ? 2.484 -17.938 -11.736 1.00 97.12 161 VAL A C 1
ATOM 1292 O O . VAL A 1 161 ? 2.979 -18.954 -11.251 1.00 97.12 161 VAL A O 1
ATOM 1295 N N . LYS A 1 162 ? 2.961 -17.393 -12.863 1.00 96.56 162 LYS A N 1
ATOM 1296 C CA . LYS A 1 162 ? 4.097 -17.961 -13.614 1.00 96.56 162 LYS A CA 1
ATOM 1297 C C . LYS A 1 162 ? 5.434 -17.888 -12.863 1.00 96.56 162 LYS A C 1
ATOM 1299 O O . LYS A 1 162 ? 6.347 -18.631 -13.210 1.00 96.56 162 LYS A O 1
ATOM 1304 N N . SER A 1 163 ? 5.541 -17.040 -11.841 1.00 96.25 163 SER A N 1
ATOM 1305 C CA . SER A 1 163 ? 6.753 -16.850 -11.033 1.00 96.25 163 SER A CA 1
ATOM 1306 C C . SER A 1 163 ? 6.821 -17.702 -9.765 1.00 96.25 163 SER A C 1
ATOM 1308 O O . SER A 1 163 ? 7.873 -17.747 -9.126 1.00 96.25 163 SER A O 1
ATOM 1310 N N . VAL A 1 164 ? 5.748 -18.418 -9.409 1.00 96.31 164 VAL A N 1
ATOM 1311 C CA . VAL A 1 164 ? 5.719 -19.352 -8.264 1.00 96.31 164 VAL A CA 1
ATOM 1312 C C . VAL A 1 164 ? 6.887 -20.358 -8.276 1.00 96.31 164 VAL A C 1
ATOM 1314 O O . VAL A 1 164 ? 7.531 -20.513 -7.235 1.00 96.31 164 VAL A O 1
ATOM 1317 N N . PRO A 1 165 ? 7.268 -20.990 -9.411 1.00 95.06 165 PRO A N 1
ATOM 1318 C CA . PRO A 1 165 ? 8.398 -21.923 -9.435 1.00 95.06 165 PRO A CA 1
ATOM 1319 C C . PRO A 1 165 ? 9.733 -21.288 -9.016 1.00 95.06 165 PRO A C 1
ATOM 1321 O O . PRO A 1 165 ? 10.591 -21.973 -8.459 1.00 95.06 165 PRO A O 1
ATOM 1324 N N . PHE A 1 166 ? 9.911 -19.981 -9.238 1.00 94.19 166 PHE A N 1
ATOM 1325 C CA . PHE A 1 166 ? 11.159 -19.285 -8.926 1.00 94.19 166 PHE A CA 1
ATOM 1326 C C . PHE A 1 166 ? 11.333 -19.032 -7.422 1.00 94.19 166 PHE A C 1
ATOM 1328 O O . PHE A 1 166 ? 12.463 -19.079 -6.945 1.00 94.19 166 PHE A O 1
ATOM 1335 N N . LEU A 1 167 ? 10.251 -18.865 -6.643 1.00 89.31 167 LEU A N 1
ATOM 1336 C CA . LEU A 1 167 ? 10.351 -18.732 -5.176 1.00 89.31 167 LEU A CA 1
ATOM 1337 C C . LEU A 1 167 ? 11.028 -19.937 -4.522 1.00 89.31 167 LEU A C 1
ATOM 1339 O O . LEU A 1 167 ? 11.804 -19.775 -3.585 1.00 89.31 167 LEU A O 1
ATOM 1343 N N . ASN A 1 168 ? 10.778 -21.132 -5.057 1.00 86.12 168 ASN A N 1
ATOM 1344 C CA . ASN A 1 168 ? 11.358 -22.379 -4.569 1.00 86.12 168 ASN A CA 1
ATOM 1345 C C . ASN A 1 168 ? 12.857 -22.528 -4.935 1.00 86.12 168 ASN A C 1
ATOM 1347 O O . ASN A 1 168 ? 13.493 -23.509 -4.551 1.00 86.12 168 ASN A O 1
ATOM 1351 N N . THR A 1 169 ? 13.447 -21.551 -5.639 1.00 91.06 169 THR A N 1
ATOM 1352 C CA . THR A 1 169 ? 14.889 -21.468 -5.913 1.00 91.06 169 THR A CA 1
ATOM 1353 C C . THR A 1 169 ? 15.585 -20.611 -4.850 1.00 91.06 169 THR A C 1
ATOM 1355 O O . THR A 1 169 ? 15.297 -19.423 -4.691 1.00 91.06 169 THR A O 1
ATOM 1358 N N . ASP A 1 170 ? 16.556 -21.196 -4.144 1.00 87.50 170 ASP A N 1
ATOM 1359 C CA . ASP A 1 170 ? 17.312 -20.548 -3.055 1.00 87.50 170 ASP A CA 1
ATOM 1360 C C . ASP A 1 170 ? 18.009 -19.241 -3.487 1.00 87.50 170 ASP A C 1
ATOM 1362 O O . ASP A 1 170 ? 17.973 -18.249 -2.765 1.00 87.50 170 ASP A O 1
ATOM 1366 N N . VAL A 1 171 ? 18.570 -19.196 -4.701 1.00 93.00 171 VAL A N 1
ATOM 1367 C CA . VAL A 1 171 ? 19.197 -17.979 -5.251 1.00 93.00 171 VAL A CA 1
ATOM 1368 C C . VAL A 1 171 ? 18.159 -16.873 -5.470 1.00 93.00 171 VAL A C 1
ATOM 1370 O O . VAL A 1 171 ? 18.322 -15.765 -4.971 1.00 93.00 171 VAL A O 1
ATOM 1373 N N . TRP A 1 172 ? 17.061 -17.171 -6.171 1.00 94.25 172 TRP A N 1
ATOM 1374 C CA . TRP A 1 172 ? 16.043 -16.175 -6.528 1.00 94.25 172 TRP A CA 1
ATOM 1375 C C . TRP A 1 172 ? 15.346 -15.597 -5.289 1.00 94.25 172 TRP A C 1
ATOM 1377 O O . TRP A 1 172 ? 15.134 -14.389 -5.190 1.00 94.25 172 TRP A O 1
ATOM 1387 N N . SER A 1 173 ? 15.033 -16.449 -4.309 1.00 92.31 173 SER A N 1
ATOM 1388 C CA . SER A 1 173 ? 14.419 -16.032 -3.043 1.00 92.31 173 SER A CA 1
ATOM 1389 C C . SER A 1 173 ? 15.348 -15.177 -2.171 1.00 92.31 173 SER A C 1
ATOM 1391 O O . SER A 1 173 ? 14.875 -14.231 -1.534 1.00 92.31 173 SER A O 1
ATOM 1393 N N . LYS A 1 174 ? 16.663 -15.441 -2.180 1.00 93.38 174 LYS A N 1
ATOM 1394 C CA . LYS A 1 174 ? 17.669 -14.591 -1.521 1.00 93.38 174 LYS A CA 1
ATOM 1395 C C . LYS A 1 174 ? 17.806 -13.225 -2.189 1.00 93.38 174 LYS A C 1
ATOM 1397 O O . LYS A 1 174 ? 17.788 -12.224 -1.477 1.00 93.38 174 LYS A O 1
ATOM 1402 N N . GLU A 1 175 ? 17.870 -13.171 -3.519 1.00 94.56 175 GLU A N 1
ATOM 1403 C CA . GLU A 1 175 ? 17.920 -11.906 -4.271 1.00 94.56 175 GLU A CA 1
ATOM 1404 C C . GLU A 1 175 ? 16.658 -11.054 -4.045 1.00 94.56 175 GLU A C 1
ATOM 1406 O O . GLU A 1 175 ? 16.760 -9.854 -3.785 1.00 94.56 175 GLU A O 1
ATOM 1411 N N . LEU A 1 176 ? 15.470 -11.674 -4.019 1.00 95.00 176 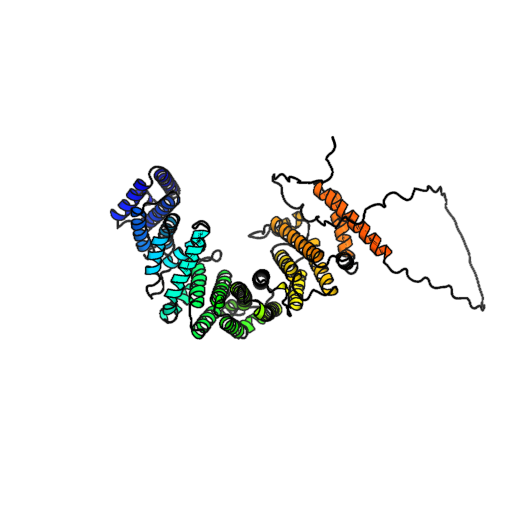LEU A N 1
ATOM 1412 C CA . LEU A 1 176 ? 14.225 -10.992 -3.647 1.00 95.00 176 LEU A CA 1
ATOM 1413 C C . LEU A 1 176 ? 14.308 -10.376 -2.242 1.00 95.00 176 LEU A C 1
ATOM 1415 O O . LEU A 1 176 ? 13.971 -9.205 -2.053 1.00 95.00 176 LEU A O 1
ATOM 1419 N N . LEU A 1 177 ? 14.738 -11.157 -1.246 1.00 93.69 177 LEU A N 1
ATOM 1420 C CA . LEU A 1 177 ? 14.819 -10.682 0.135 1.00 93.69 177 LEU A CA 1
ATOM 1421 C C . LEU A 1 177 ? 15.876 -9.578 0.287 1.00 93.69 177 LEU A C 1
ATOM 1423 O O . LEU A 1 177 ? 15.652 -8.609 1.016 1.00 93.69 177 LEU A O 1
ATOM 1427 N N . TRP A 1 178 ? 16.994 -9.678 -0.435 1.00 92.62 178 TRP A N 1
ATOM 1428 C CA . TRP A 1 178 ? 18.022 -8.641 -0.497 1.00 92.62 178 TRP A CA 1
ATOM 1429 C C . TRP A 1 178 ? 17.477 -7.342 -1.110 1.00 92.62 178 TRP A C 1
ATOM 1431 O O . TRP A 1 178 ? 17.606 -6.278 -0.504 1.00 92.62 178 TRP A O 1
ATOM 1441 N N . ALA A 1 179 ? 16.771 -7.421 -2.242 1.00 92.50 179 ALA A N 1
ATOM 1442 C CA . ALA A 1 179 ? 16.161 -6.260 -2.891 1.00 92.50 179 ALA A CA 1
ATOM 1443 C C . ALA A 1 179 ? 15.110 -5.564 -2.001 1.00 92.50 179 ALA A C 1
ATOM 1445 O O . ALA A 1 179 ? 15.053 -4.335 -1.952 1.00 92.50 179 ALA A O 1
ATOM 1446 N N . LEU A 1 180 ? 14.321 -6.335 -1.241 1.00 91.69 180 LEU A N 1
ATOM 1447 C CA . LEU A 1 180 ? 13.349 -5.806 -0.273 1.00 91.69 180 LEU A CA 1
ATOM 1448 C C . LEU A 1 180 ? 13.998 -5.173 0.970 1.00 91.69 180 LEU A C 1
ATOM 1450 O O . LEU A 1 180 ? 13.415 -4.264 1.565 1.00 91.69 180 LEU A O 1
ATOM 1454 N N . THR A 1 181 ? 15.183 -5.641 1.376 1.00 88.50 181 THR A N 1
ATOM 1455 C CA . THR A 1 181 ? 15.879 -5.183 2.595 1.00 88.50 181 THR A CA 1
ATOM 1456 C C . THR A 1 181 ? 16.955 -4.128 2.353 1.00 88.50 181 THR A C 1
ATOM 1458 O O . THR A 1 181 ? 17.401 -3.501 3.317 1.00 88.50 181 THR A O 1
ATOM 1461 N N . ARG A 1 182 ? 17.336 -3.875 1.093 1.00 85.12 182 ARG A N 1
ATOM 1462 C CA . ARG A 1 182 ? 18.260 -2.800 0.703 1.00 85.12 182 ARG A CA 1
ATOM 1463 C C . ARG A 1 182 ? 17.769 -1.454 1.277 1.00 85.12 182 ARG A C 1
ATOM 1465 O O . ARG A 1 182 ? 16.627 -1.069 1.003 1.00 85.12 182 ARG A O 1
ATOM 1472 N N . PRO A 1 183 ? 18.573 -0.747 2.095 1.00 73.19 183 PRO A N 1
ATOM 1473 C CA . PRO A 1 183 ? 18.169 0.530 2.676 1.00 73.19 183 PRO A CA 1
ATOM 1474 C C . PRO A 1 183 ? 18.043 1.596 1.585 1.00 73.19 183 PRO A C 1
ATOM 1476 O O . PRO A 1 183 ? 18.862 1.658 0.666 1.00 73.19 183 PRO A O 1
ATOM 1479 N N . ASP A 1 184 ? 17.011 2.428 1.694 1.00 70.25 184 ASP A N 1
ATOM 1480 C CA . ASP A 1 184 ? 16.725 3.476 0.715 1.00 70.25 184 ASP A CA 1
ATOM 1481 C C . ASP A 1 184 ? 17.718 4.643 0.874 1.00 70.25 184 ASP A C 1
ATOM 1483 O O . ASP A 1 184 ? 18.090 5.010 1.991 1.00 70.25 184 ASP A O 1
ATOM 1487 N N . ARG A 1 185 ? 18.172 5.226 -0.246 1.00 63.19 185 ARG A N 1
ATOM 1488 C CA . ARG A 1 185 ? 19.173 6.316 -0.255 1.00 63.19 185 ARG A CA 1
ATOM 1489 C C . ARG A 1 185 ? 18.651 7.613 0.383 1.00 63.19 185 ARG A C 1
ATOM 1491 O O . ARG A 1 185 ? 19.442 8.410 0.881 1.00 63.19 185 ARG A O 1
ATOM 1498 N N . THR A 1 186 ? 17.336 7.817 0.378 1.00 60.97 186 THR A N 1
ATOM 1499 C CA . THR A 1 186 ? 16.635 8.986 0.922 1.00 60.97 186 THR A CA 1
ATOM 1500 C C . THR A 1 186 ? 15.431 8.530 1.749 1.00 60.97 186 THR A C 1
ATOM 1502 O O . THR A 1 186 ? 14.760 7.562 1.408 1.00 60.97 186 THR A O 1
ATOM 1505 N N . GLN A 1 187 ? 15.147 9.212 2.864 1.00 53.06 187 GLN A N 1
ATOM 1506 C CA . GLN A 1 187 ? 14.107 8.781 3.816 1.00 53.06 187 GLN A CA 1
ATOM 1507 C C . GLN A 1 187 ? 12.670 9.138 3.390 1.00 53.06 187 GLN A C 1
ATOM 1509 O O . GLN A 1 187 ? 11.722 8.694 4.035 1.00 53.06 187 GLN A O 1
ATOM 1514 N N . GLN A 1 188 ? 12.507 9.978 2.363 1.00 52.97 188 GLN A N 1
ATOM 1515 C CA . GLN A 1 188 ? 11.267 10.721 2.120 1.00 52.97 188 GLN A CA 1
ATOM 1516 C C . GLN A 1 188 ? 10.299 10.014 1.156 1.00 52.97 188 GLN A C 1
ATOM 1518 O O . GLN A 1 188 ? 9.089 10.110 1.343 1.00 52.97 188 GLN A O 1
ATOM 1523 N N . GLU A 1 189 ? 10.803 9.239 0.188 1.00 65.12 189 GLU A N 1
ATOM 1524 C CA . GLU A 1 189 ? 9.983 8.476 -0.763 1.00 65.12 189 GLU A CA 1
ATOM 1525 C C . GLU A 1 189 ? 10.537 7.058 -0.962 1.00 65.12 189 GLU A C 1
ATOM 1527 O O . GLU A 1 189 ? 11.747 6.851 -1.038 1.00 65.12 189 GLU A O 1
ATOM 1532 N N . GLN A 1 190 ? 9.646 6.065 -1.039 1.00 74.88 190 GLN A N 1
ATOM 1533 C CA . GLN A 1 190 ? 10.027 4.685 -1.344 1.00 74.88 190 GLN A CA 1
ATOM 1534 C C . GLN A 1 190 ? 10.197 4.520 -2.864 1.00 74.88 190 GLN A C 1
ATOM 1536 O O . GLN A 1 190 ? 9.285 4.909 -3.597 1.00 74.88 190 GLN A O 1
ATOM 1541 N N . PRO A 1 191 ? 11.276 3.875 -3.346 1.00 86.81 191 PRO A N 1
ATOM 1542 C CA . PRO A 1 191 ? 11.456 3.612 -4.772 1.00 86.81 191 PRO A CA 1
ATOM 1543 C C . PRO A 1 191 ? 10.281 2.808 -5.375 1.00 86.81 191 PRO A C 1
ATOM 1545 O O . PRO A 1 191 ? 9.842 1.832 -4.743 1.00 86.81 191 PRO A O 1
ATOM 1548 N N . PRO A 1 192 ? 9.776 3.148 -6.583 1.00 90.56 192 PRO A N 1
ATOM 1549 C CA . PRO A 1 192 ? 8.653 2.448 -7.218 1.00 90.56 192 PRO A CA 1
ATOM 1550 C C . PRO A 1 192 ? 8.862 0.935 -7.348 1.00 90.56 192 PRO A C 1
ATOM 1552 O O . PRO A 1 192 ? 7.934 0.162 -7.103 1.00 90.56 192 PRO A O 1
ATOM 1555 N N . GLU A 1 193 ? 10.086 0.498 -7.651 1.00 91.75 193 GLU A N 1
ATOM 1556 C CA . GLU A 1 193 ? 10.469 -0.913 -7.730 1.00 91.75 193 GLU A CA 1
ATOM 1557 C C . GLU A 1 193 ? 10.306 -1.643 -6.393 1.00 91.75 193 GLU A C 1
ATOM 1559 O O . GLU A 1 193 ? 9.890 -2.800 -6.361 1.00 91.75 193 GLU A O 1
ATOM 1564 N N . LYS A 1 194 ? 10.590 -0.970 -5.274 1.00 91.75 194 LYS A N 1
ATOM 1565 C CA . LYS A 1 194 ? 10.544 -1.570 -3.936 1.00 91.75 194 LYS A CA 1
ATOM 1566 C C . LYS A 1 194 ? 9.105 -1.665 -3.441 1.00 91.75 194 LYS A C 1
ATOM 1568 O O . LYS A 1 194 ? 8.726 -2.684 -2.870 1.00 91.75 194 LYS A O 1
ATOM 1573 N N . ALA A 1 195 ? 8.289 -0.646 -3.719 1.00 92.25 195 ALA A N 1
ATOM 1574 C CA . ALA A 1 195 ? 6.844 -0.700 -3.496 1.00 92.25 195 ALA A CA 1
ATOM 1575 C C . ALA A 1 195 ? 6.195 -1.826 -4.327 1.00 92.25 195 ALA A C 1
ATOM 1577 O O . ALA A 1 195 ? 5.404 -2.614 -3.802 1.00 92.25 195 ALA A O 1
ATOM 1578 N N . PHE A 1 196 ? 6.589 -1.956 -5.599 1.00 95.06 196 PHE A N 1
ATOM 1579 C CA . PHE A 1 196 ? 6.141 -3.031 -6.483 1.00 95.06 196 PHE A CA 1
ATOM 1580 C C . PHE A 1 196 ? 6.555 -4.418 -6.001 1.00 95.06 196 PHE A C 1
ATOM 1582 O O . PHE A 1 196 ? 5.724 -5.321 -6.008 1.00 95.06 196 PHE A O 1
ATOM 1589 N N . LEU A 1 197 ? 7.797 -4.600 -5.543 1.00 95.88 197 LEU A N 1
ATOM 1590 C CA . LEU A 1 197 ? 8.283 -5.901 -5.078 1.00 95.88 197 LEU A CA 1
ATOM 1591 C C . LEU A 1 197 ? 7.440 -6.483 -3.935 1.00 95.88 197 LEU A C 1
ATOM 1593 O O . LEU A 1 197 ? 7.209 -7.689 -3.930 1.00 95.88 197 LEU A O 1
ATOM 1597 N N . PHE A 1 198 ? 6.919 -5.663 -3.017 1.00 96.94 198 PHE A N 1
ATOM 1598 C CA . PHE A 1 198 ? 5.984 -6.134 -1.985 1.00 96.94 198 PHE A CA 1
ATOM 1599 C C . PHE A 1 198 ? 4.639 -6.599 -2.574 1.00 96.94 198 PHE A C 1
ATOM 1601 O O . PHE A 1 198 ? 4.130 -7.658 -2.205 1.00 96.94 198 PHE A O 1
ATOM 1608 N N . VAL A 1 199 ? 4.073 -5.852 -3.531 1.00 96.75 199 VAL A N 1
ATOM 1609 C CA . VAL A 1 199 ? 2.848 -6.264 -4.246 1.00 96.75 199 VAL A CA 1
ATOM 1610 C C . VAL A 1 199 ? 3.089 -7.571 -5.001 1.00 96.75 199 VAL A C 1
ATOM 1612 O O . VAL A 1 199 ? 2.324 -8.522 -4.861 1.00 96.75 199 VAL A O 1
ATOM 1615 N N . TYR A 1 200 ? 4.176 -7.630 -5.766 1.00 96.81 200 TYR A N 1
ATOM 1616 C CA . TYR A 1 200 ? 4.533 -8.765 -6.603 1.00 96.81 200 TYR A CA 1
ATOM 1617 C C . TYR A 1 200 ? 4.790 -10.020 -5.768 1.00 96.81 200 TYR A C 1
ATOM 1619 O O . TYR A 1 200 ? 4.170 -11.049 -6.016 1.00 96.81 200 TYR A O 1
ATOM 1627 N N . TYR A 1 201 ? 5.604 -9.925 -4.712 1.00 97.88 201 TYR A N 1
ATOM 1628 C CA . TYR A 1 201 ? 5.838 -11.031 -3.783 1.00 97.88 201 TYR A CA 1
ATOM 1629 C C . TYR A 1 201 ? 4.535 -11.509 -3.134 1.00 97.88 201 TYR A C 1
ATOM 1631 O O . TYR A 1 201 ? 4.285 -12.712 -3.077 1.00 97.88 201 TYR A O 1
ATOM 1639 N N . GLY A 1 202 ? 3.662 -10.583 -2.726 1.00 98.00 202 GLY A N 1
ATOM 1640 C CA . GLY A 1 202 ? 2.351 -10.908 -2.169 1.00 98.00 202 GLY A CA 1
ATOM 1641 C C . GLY A 1 202 ? 1.454 -11.670 -3.146 1.00 98.00 202 GLY A C 1
ATOM 1642 O O . GLY A 1 202 ? 0.814 -12.640 -2.746 1.00 98.00 202 GLY A O 1
ATOM 1643 N N . LEU A 1 203 ? 1.446 -11.282 -4.425 1.00 98.00 203 LEU A N 1
ATOM 1644 C CA . LEU A 1 203 ? 0.714 -11.990 -5.481 1.00 98.00 203 LEU A CA 1
ATOM 1645 C C . LEU A 1 203 ? 1.306 -13.379 -5.772 1.00 98.00 203 LEU A C 1
ATOM 1647 O O . LEU A 1 203 ? 0.545 -14.321 -5.982 1.00 98.00 203 LEU A O 1
ATOM 1651 N N . ILE A 1 204 ? 2.635 -13.545 -5.744 1.00 97.81 204 ILE A N 1
ATOM 1652 C CA . ILE A 1 204 ? 3.250 -14.871 -5.932 1.00 97.81 204 ILE A CA 1
ATOM 1653 C C . ILE A 1 204 ? 2.924 -15.775 -4.730 1.00 97.81 204 ILE A C 1
ATOM 1655 O O . ILE A 1 204 ? 2.537 -16.924 -4.920 1.00 97.81 204 ILE A O 1
ATOM 1659 N N . LEU A 1 205 ? 2.976 -15.264 -3.494 1.00 98.31 205 LEU A N 1
ATOM 1660 C CA . LEU A 1 205 ? 2.570 -16.018 -2.297 1.00 98.31 205 LEU A CA 1
ATOM 1661 C C . LEU A 1 205 ? 1.066 -16.333 -2.265 1.00 98.31 205 LEU A C 1
ATOM 1663 O O . LEU A 1 205 ? 0.666 -17.370 -1.738 1.00 98.31 205 LEU A O 1
ATOM 1667 N N . GLN A 1 206 ? 0.229 -15.476 -2.851 1.00 97.69 206 GLN A N 1
ATOM 1668 C CA . GLN A 1 206 ? -1.186 -15.768 -3.082 1.00 97.69 206 GLN A CA 1
ATOM 1669 C C . GLN A 1 206 ? -1.374 -16.904 -4.107 1.00 97.69 206 GLN A C 1
ATOM 1671 O O . GLN A 1 206 ? -2.345 -17.653 -4.005 1.00 97.69 206 GLN A O 1
ATOM 1676 N N . ALA A 1 207 ? -0.460 -17.044 -5.073 1.00 97.62 207 ALA A N 1
ATOM 1677 C CA . ALA A 1 207 ? -0.493 -18.054 -6.131 1.00 97.62 207 ALA A CA 1
ATOM 1678 C C . ALA A 1 207 ? 0.218 -19.380 -5.783 1.00 97.62 207 ALA A C 1
ATOM 1680 O O . ALA A 1 207 ? -0.140 -20.412 -6.352 1.00 97.62 207 ALA A O 1
ATOM 1681 N N . GLU A 1 208 ? 1.148 -19.395 -4.823 1.00 97.38 208 GLU A N 1
ATOM 1682 C CA . GLU A 1 208 ? 1.831 -20.597 -4.311 1.00 97.38 208 GLU A CA 1
ATOM 1683 C C . GLU A 1 208 ? 0.846 -21.538 -3.601 1.00 97.38 208 GLU A C 1
ATOM 1685 O O . GLU A 1 208 ? 0.126 -21.127 -2.688 1.00 97.38 208 GLU A O 1
ATOM 1690 N N . GLU A 1 209 ? 0.745 -22.786 -4.058 1.00 95.62 209 GLU A N 1
ATOM 1691 C CA . GLU A 1 209 ? -0.204 -23.782 -3.538 1.00 95.62 209 GLU A CA 1
ATOM 1692 C C . GLU A 1 209 ? 0.267 -24.373 -2.207 1.00 95.62 209 GLU A C 1
ATOM 1694 O O . GLU A 1 209 ? -0.552 -24.690 -1.340 1.00 95.62 209 GLU A O 1
ATOM 1699 N N . ASN A 1 210 ? 1.582 -24.484 -2.006 1.00 96.19 210 ASN A N 1
ATOM 1700 C CA . ASN A 1 210 ? 2.130 -25.095 -0.811 1.00 96.19 210 ASN A CA 1
ATOM 1701 C C . ASN A 1 210 ? 2.155 -24.127 0.383 1.00 96.19 210 ASN A C 1
ATOM 1703 O O . ASN A 1 210 ? 3.065 -23.311 0.567 1.00 96.19 210 ASN A O 1
ATOM 1707 N N . GLY A 1 211 ? 1.204 -24.321 1.293 1.00 96.06 211 GLY A N 1
ATOM 1708 C CA . GLY A 1 211 ? 1.126 -23.611 2.564 1.00 96.06 211 GLY A CA 1
ATOM 1709 C C . GLY A 1 211 ? 2.357 -23.722 3.479 1.00 96.06 211 GLY A C 1
ATOM 1710 O O . GLY A 1 211 ? 2.527 -22.881 4.364 1.00 96.06 211 GLY A O 1
ATOM 1711 N N . SER A 1 212 ? 3.257 -24.706 3.326 1.00 95.81 212 SER A N 1
ATOM 1712 C CA . SER A 1 212 ? 4.553 -24.664 4.034 1.00 95.81 212 SER A CA 1
ATOM 1713 C C . SER A 1 212 ? 5.508 -23.639 3.430 1.00 95.81 212 SER A C 1
ATOM 1715 O O . SER A 1 212 ? 6.157 -22.917 4.185 1.00 95.81 212 SER A O 1
ATOM 1717 N N . THR A 1 213 ? 5.554 -23.534 2.099 1.00 96.00 213 THR A N 1
ATOM 1718 C CA . THR A 1 213 ? 6.361 -22.538 1.379 1.00 96.00 213 THR A CA 1
ATOM 1719 C C . THR A 1 213 ? 5.897 -21.133 1.758 1.00 96.00 213 THR A C 1
ATOM 1721 O O . THR A 1 213 ? 6.699 -20.348 2.265 1.00 96.00 213 THR A O 1
ATOM 1724 N N . VAL A 1 214 ? 4.587 -20.860 1.682 1.00 97.88 214 VAL A N 1
ATOM 1725 C CA . VAL A 1 214 ? 3.998 -19.574 2.106 1.00 97.88 214 VAL A CA 1
ATOM 1726 C C . VAL A 1 214 ? 4.389 -19.214 3.547 1.00 97.88 214 VAL A C 1
ATOM 1728 O O . VAL A 1 214 ? 4.824 -18.091 3.806 1.00 97.88 214 VAL A O 1
ATOM 1731 N N . ARG A 1 215 ? 4.316 -20.166 4.492 1.00 97.75 215 ARG A N 1
ATOM 1732 C CA . ARG A 1 215 ? 4.704 -19.917 5.894 1.00 97.75 215 ARG A CA 1
ATOM 1733 C C . ARG A 1 215 ? 6.188 -19.604 6.069 1.00 97.75 215 ARG A C 1
ATOM 1735 O O . ARG A 1 215 ? 6.522 -18.734 6.871 1.00 97.75 215 ARG A O 1
ATOM 1742 N N . THR A 1 216 ? 7.071 -20.298 5.355 1.00 96.38 216 THR A N 1
ATOM 1743 C CA . THR A 1 216 ? 8.518 -20.036 5.397 1.00 96.38 216 THR A CA 1
ATOM 1744 C C . THR A 1 216 ? 8.832 -18.641 4.863 1.00 96.38 216 THR A C 1
ATOM 1746 O O . THR A 1 216 ? 9.492 -17.867 5.551 1.00 96.38 216 THR A O 1
ATOM 1749 N N . HIS A 1 217 ? 8.288 -18.294 3.697 1.00 97.06 217 HIS A N 1
ATOM 1750 C CA . HIS A 1 217 ? 8.502 -17.008 3.032 1.00 97.06 217 HIS A CA 1
ATOM 1751 C C . HIS A 1 217 ? 7.951 -15.801 3.809 1.00 97.06 217 HIS A C 1
ATOM 1753 O O . HIS A 1 217 ? 8.588 -14.748 3.859 1.00 97.06 217 HIS A O 1
ATOM 1759 N N . LEU A 1 218 ? 6.788 -15.944 4.453 1.00 97.75 218 LEU A N 1
ATOM 1760 C CA . LEU A 1 218 ? 6.247 -14.894 5.322 1.00 97.75 218 LEU A CA 1
ATOM 1761 C C . LEU A 1 218 ? 7.046 -14.752 6.621 1.00 97.75 218 LEU A C 1
ATOM 1763 O O . LEU A 1 218 ? 7.245 -13.630 7.083 1.00 97.75 218 LEU A O 1
ATOM 1767 N N . ARG A 1 219 ? 7.547 -15.856 7.196 1.00 96.44 219 ARG A N 1
ATOM 1768 C CA . ARG A 1 219 ? 8.416 -15.796 8.380 1.00 96.44 219 ARG A CA 1
ATOM 1769 C C . ARG A 1 219 ? 9.718 -15.056 8.069 1.00 96.44 219 ARG A C 1
ATOM 1771 O O . ARG A 1 219 ? 10.044 -14.118 8.787 1.00 96.44 219 ARG A O 1
ATOM 1778 N N . THR A 1 220 ? 10.412 -15.408 6.984 1.00 95.06 220 THR A N 1
ATOM 1779 C CA . THR A 1 220 ? 11.665 -14.731 6.598 1.00 95.06 220 THR A CA 1
ATOM 1780 C C . THR A 1 220 ? 11.453 -13.253 6.264 1.00 95.06 220 THR A C 1
ATOM 1782 O O . THR A 1 220 ? 12.323 -12.436 6.554 1.00 95.06 220 THR A O 1
ATOM 1785 N N . LEU A 1 221 ? 10.288 -12.880 5.721 1.00 96.62 221 LEU A N 1
ATOM 1786 C CA . LEU A 1 221 ? 9.924 -11.479 5.489 1.00 96.62 221 LEU A CA 1
ATOM 1787 C C . LEU A 1 221 ? 9.668 -10.706 6.796 1.00 96.62 221 LEU A C 1
ATOM 1789 O O . LEU A 1 221 ? 10.129 -9.572 6.942 1.00 96.62 221 LEU A O 1
ATOM 1793 N N . LEU A 1 222 ? 8.954 -11.310 7.749 1.00 95.12 222 LEU A N 1
ATOM 1794 C CA . LEU A 1 222 ? 8.724 -10.729 9.077 1.00 95.12 222 LEU A CA 1
ATOM 1795 C C . LEU A 1 222 ? 10.007 -10.659 9.918 1.00 95.12 222 LEU A C 1
ATOM 1797 O O . LEU A 1 222 ? 10.093 -9.836 10.815 1.00 95.12 222 LEU A O 1
ATOM 1801 N N . GLU A 1 223 ? 11.028 -11.460 9.615 1.00 92.44 223 GLU A N 1
ATOM 1802 C CA . GLU A 1 223 ? 12.337 -11.395 10.280 1.00 92.44 223 GLU A CA 1
ATOM 1803 C C . GLU A 1 223 ? 13.245 -10.246 9.764 1.00 92.44 223 GLU A C 1
ATOM 1805 O O . GLU A 1 223 ? 14.371 -10.052 10.248 1.00 92.44 223 GLU A O 1
ATOM 1810 N N . THR A 1 224 ? 12.763 -9.439 8.809 1.00 92.06 224 THR A N 1
ATOM 1811 C CA . THR A 1 224 ? 13.467 -8.246 8.303 1.00 92.06 224 THR A CA 1
ATOM 1812 C C . THR A 1 224 ? 13.349 -7.031 9.244 1.00 92.06 224 THR A C 1
ATOM 1814 O O . THR A 1 224 ? 12.833 -7.120 10.354 1.00 92.06 224 THR A O 1
ATOM 1817 N N . SER A 1 225 ? 13.908 -5.877 8.857 1.00 89.56 225 SER A N 1
ATOM 1818 C CA . SER A 1 225 ? 13.826 -4.657 9.673 1.00 89.56 225 SER A CA 1
ATOM 1819 C C . SER A 1 225 ? 12.454 -3.989 9.567 1.00 89.56 225 SER A C 1
ATOM 1821 O O . SER A 1 225 ? 11.964 -3.712 8.474 1.00 89.56 225 SER A O 1
ATOM 1823 N N . HIS A 1 226 ? 11.881 -3.623 10.713 1.00 90.69 226 HIS A N 1
ATOM 1824 C CA . HIS A 1 226 ? 10.650 -2.837 10.806 1.00 90.69 226 HIS A CA 1
ATOM 1825 C C . HIS A 1 226 ? 10.918 -1.341 11.014 1.00 90.69 226 HIS A C 1
ATOM 1827 O O . HIS A 1 226 ? 9.994 -0.593 11.327 1.00 90.69 226 HIS A O 1
ATOM 1833 N N . GLN A 1 227 ? 12.163 -0.877 10.868 1.00 87.00 227 GLN A N 1
ATOM 1834 C CA . GLN A 1 227 ? 12.542 0.519 11.111 1.00 87.00 227 GLN A CA 1
ATOM 1835 C C . GLN A 1 227 ? 11.819 1.511 10.183 1.00 87.00 227 GLN A C 1
ATOM 1837 O O . GLN A 1 227 ? 11.345 2.556 10.634 1.00 87.00 227 GLN A O 1
ATOM 1842 N N . TRP A 1 228 ? 11.680 1.171 8.900 1.00 87.38 228 TRP A N 1
ATOM 1843 C CA . TRP A 1 228 ? 11.211 2.095 7.865 1.00 87.38 228 TRP A CA 1
ATOM 1844 C C . TRP A 1 228 ? 9.688 2.016 7.651 1.00 87.38 228 TRP A C 1
ATOM 1846 O O . TRP A 1 228 ? 9.181 0.919 7.407 1.00 87.38 228 TRP A O 1
ATOM 1856 N N . PRO A 1 229 ? 8.935 3.140 7.686 1.00 89.75 229 PRO A N 1
ATOM 1857 C CA . PRO A 1 229 ? 7.472 3.129 7.561 1.00 89.75 229 PRO A CA 1
ATOM 1858 C C . PRO A 1 229 ? 6.959 2.396 6.320 1.00 89.75 229 PRO A C 1
ATOM 1860 O O . PRO A 1 229 ? 6.125 1.500 6.426 1.00 89.75 229 PRO A O 1
ATOM 1863 N N . LYS A 1 230 ? 7.531 2.706 5.154 1.00 90.00 230 LYS A N 1
ATOM 1864 C CA . LYS A 1 230 ? 7.126 2.123 3.871 1.00 90.00 230 LYS A CA 1
ATOM 1865 C C . LYS A 1 230 ? 7.468 0.635 3.739 1.00 90.00 230 LYS A C 1
ATOM 1867 O O . LYS A 1 230 ? 6.715 -0.116 3.127 1.00 90.00 230 LYS A O 1
ATOM 1872 N N . GLN A 1 231 ? 8.528 0.173 4.406 1.00 92.19 231 GLN A N 1
ATOM 1873 C CA . GLN A 1 231 ? 8.819 -1.257 4.537 1.00 92.19 231 GLN A CA 1
ATOM 1874 C C . GLN A 1 231 ? 7.774 -1.966 5.412 1.00 92.19 231 GLN A C 1
ATOM 1876 O O . GLN A 1 231 ? 7.312 -3.039 5.034 1.00 92.19 231 GLN A O 1
ATOM 1881 N N . ARG A 1 232 ? 7.328 -1.364 6.527 1.00 93.75 232 ARG A N 1
ATOM 1882 C CA . ARG A 1 232 ? 6.240 -1.931 7.354 1.00 93.75 232 ARG A CA 1
ATOM 1883 C C . ARG A 1 232 ? 4.929 -2.054 6.574 1.00 93.75 232 ARG A C 1
ATOM 1885 O O . ARG A 1 232 ? 4.291 -3.103 6.621 1.00 93.75 232 ARG A O 1
ATOM 1892 N N . GLU A 1 233 ? 4.551 -1.005 5.842 1.00 94.56 233 GLU A N 1
ATOM 1893 C CA . GLU A 1 233 ? 3.375 -1.007 4.959 1.00 94.56 233 GLU A CA 1
ATOM 1894 C C . GLU A 1 233 ? 3.476 -2.110 3.888 1.00 94.56 233 GLU A C 1
ATOM 1896 O O . GLU A 1 233 ? 2.527 -2.871 3.695 1.00 94.56 233 GLU A O 1
ATOM 1901 N N . GLY A 1 234 ? 4.641 -2.251 3.247 1.00 95.50 234 GLY A N 1
ATOM 1902 C CA . GLY A 1 234 ? 4.907 -3.285 2.244 1.00 95.50 234 GLY A CA 1
ATOM 1903 C C . GLY A 1 234 ? 4.848 -4.718 2.788 1.00 95.50 234 GLY A C 1
ATOM 1904 O O . GLY A 1 234 ? 4.203 -5.580 2.185 1.00 95.50 234 GLY A O 1
ATOM 1905 N N . ILE A 1 235 ? 5.451 -4.980 3.953 1.00 97.56 235 ILE A N 1
ATOM 1906 C CA . ILE A 1 235 ? 5.383 -6.289 4.631 1.00 97.56 235 ILE A CA 1
ATOM 1907 C C . ILE A 1 235 ? 3.925 -6.644 4.959 1.00 97.56 235 ILE A C 1
ATOM 1909 O O . ILE A 1 235 ? 3.477 -7.759 4.677 1.00 97.56 235 ILE A O 1
ATOM 1913 N N . ALA A 1 236 ? 3.162 -5.689 5.496 1.00 98.25 236 ALA A N 1
ATOM 1914 C CA . ALA A 1 236 ? 1.749 -5.882 5.804 1.00 98.25 236 ALA A CA 1
ATOM 1915 C C . ALA A 1 236 ? 0.907 -6.158 4.546 1.00 98.25 236 ALA A C 1
ATOM 1917 O O . ALA A 1 236 ? 0.084 -7.075 4.545 1.00 98.25 236 ALA A O 1
ATOM 1918 N N . LEU A 1 237 ? 1.139 -5.416 3.458 1.00 97.75 237 LEU A N 1
ATOM 1919 C CA . LEU A 1 237 ? 0.456 -5.617 2.176 1.00 97.75 237 LEU A CA 1
ATOM 1920 C C . LEU A 1 237 ? 0.764 -6.995 1.571 1.00 97.75 237 LEU A C 1
ATOM 1922 O O . LEU A 1 237 ? -0.156 -7.691 1.142 1.00 97.75 237 LEU A O 1
ATOM 1926 N N . THR A 1 238 ? 2.031 -7.415 1.600 1.00 98.44 238 THR A N 1
ATOM 1927 C CA . THR A 1 238 ? 2.476 -8.753 1.164 1.00 98.44 238 THR A CA 1
ATOM 1928 C C . THR A 1 238 ? 1.748 -9.848 1.944 1.00 98.44 238 THR A C 1
ATOM 1930 O O . THR A 1 238 ? 1.199 -10.785 1.364 1.00 98.44 238 THR A O 1
ATOM 1933 N N . THR A 1 239 ? 1.688 -9.681 3.268 1.00 98.38 239 THR A N 1
ATOM 1934 C CA . THR A 1 239 ? 1.031 -10.609 4.195 1.00 98.38 239 THR A CA 1
ATOM 1935 C C . THR A 1 239 ? -0.473 -10.704 3.922 1.00 98.38 239 THR A C 1
ATOM 1937 O O . THR A 1 239 ? -1.019 -11.805 3.865 1.00 98.38 239 THR A O 1
ATOM 1940 N N . GLY A 1 240 ? -1.144 -9.575 3.669 1.00 97.88 240 GLY A N 1
ATOM 1941 C CA . GLY A 1 240 ? -2.556 -9.559 3.283 1.00 97.88 240 GLY A CA 1
ATOM 1942 C C . GLY A 1 240 ? -2.828 -10.192 1.918 1.00 97.88 240 GLY A C 1
ATOM 1943 O O . GLY A 1 240 ? -3.808 -10.917 1.768 1.00 97.88 240 GLY A O 1
ATOM 1944 N N . LEU A 1 241 ? -1.981 -9.951 0.914 1.00 98.12 241 LEU A N 1
ATOM 1945 C CA . LEU A 1 241 ? -2.139 -10.572 -0.407 1.00 98.12 241 LEU A CA 1
ATOM 1946 C C . LEU A 1 241 ? -2.051 -12.102 -0.313 1.00 98.12 241 LEU A C 1
ATOM 1948 O O . LEU A 1 241 ? -2.956 -12.783 -0.791 1.00 98.12 241 LEU A O 1
ATOM 1952 N N . ALA A 1 242 ? -1.066 -12.639 0.415 1.00 98.25 242 ALA A N 1
ATOM 1953 C CA . ALA A 1 242 ? -1.001 -14.071 0.720 1.00 98.25 242 ALA A CA 1
ATOM 1954 C C . ALA A 1 242 ? -2.258 -14.566 1.473 1.00 98.25 242 ALA A C 1
ATOM 1956 O O . ALA A 1 242 ? -2.802 -15.632 1.167 1.00 98.25 242 ALA A O 1
ATOM 1957 N N . ALA A 1 243 ? -2.777 -13.763 2.410 1.00 97.62 243 ALA A N 1
ATOM 1958 C CA . ALA A 1 243 ? -3.976 -14.084 3.185 1.00 97.62 243 ALA A CA 1
ATOM 1959 C C . ALA A 1 243 ? -5.244 -14.227 2.327 1.00 97.62 243 ALA A C 1
ATOM 1961 O O . ALA A 1 243 ? -6.162 -14.930 2.734 1.00 97.62 243 ALA A O 1
ATOM 1962 N N . ALA A 1 244 ? -5.291 -13.638 1.125 1.00 96.31 244 ALA A N 1
ATOM 1963 C CA . ALA A 1 244 ? -6.437 -13.756 0.217 1.00 96.31 244 ALA A CA 1
ATOM 1964 C C . ALA A 1 244 ? -6.729 -15.200 -0.241 1.00 96.31 244 ALA A C 1
ATOM 1966 O O . ALA A 1 244 ? -7.828 -15.463 -0.733 1.00 96.31 244 ALA A O 1
ATOM 1967 N N . ARG A 1 245 ? -5.764 -16.124 -0.097 1.00 95.94 245 ARG A N 1
ATOM 1968 C CA . ARG A 1 245 ? -5.963 -17.572 -0.301 1.00 95.94 245 ARG A CA 1
ATOM 1969 C C . ARG A 1 245 ? -5.545 -18.430 0.902 1.00 95.94 245 ARG A C 1
ATOM 1971 O O . ARG A 1 245 ? -6.053 -19.533 1.047 1.00 95.94 245 ARG A O 1
ATOM 1978 N N . HIS A 1 246 ? -4.669 -17.927 1.776 1.00 96.88 246 HIS A N 1
ATOM 1979 C CA . HIS A 1 246 ? -4.002 -18.722 2.818 1.00 96.88 246 HIS A CA 1
ATOM 1980 C C . HIS A 1 246 ? -4.239 -18.203 4.249 1.00 96.88 246 HIS A C 1
ATOM 1982 O O . HIS A 1 246 ? -3.295 -18.126 5.038 1.00 96.88 246 HIS A O 1
ATOM 1988 N N . LEU A 1 247 ? -5.482 -17.828 4.590 1.00 95.94 247 LEU A N 1
ATOM 1989 C CA . LEU A 1 247 ? -5.850 -17.223 5.887 1.00 95.94 247 LEU A CA 1
ATOM 1990 C C . LEU A 1 247 ? -5.260 -17.963 7.100 1.00 95.94 247 LEU A C 1
ATOM 1992 O O . LEU A 1 247 ? -4.566 -17.338 7.903 1.00 95.94 247 LEU A O 1
ATOM 1996 N N . ASP A 1 248 ? -5.459 -19.280 7.206 1.00 96.50 248 ASP A N 1
ATOM 1997 C CA . ASP A 1 248 ? -4.984 -20.088 8.342 1.00 96.50 248 ASP A CA 1
ATOM 1998 C C . ASP A 1 248 ? -3.457 -20.069 8.494 1.00 96.50 248 ASP A C 1
ATOM 2000 O O . ASP A 1 248 ? -2.913 -20.007 9.600 1.00 96.50 248 ASP A O 1
ATOM 2004 N N . HIS A 1 249 ? -2.741 -20.103 7.369 1.00 97.94 249 HIS A N 1
ATOM 2005 C CA . HIS A 1 249 ? -1.283 -20.086 7.345 1.00 97.94 249 HIS A CA 1
ATOM 2006 C C . HIS A 1 249 ? -0.719 -18.708 7.690 1.00 97.94 249 HIS A C 1
ATOM 2008 O O . HIS A 1 249 ? 0.257 -18.632 8.439 1.00 97.94 249 HIS A O 1
ATOM 2014 N N . VAL A 1 250 ? -1.343 -17.633 7.198 1.00 97.81 250 VAL A N 1
ATOM 2015 C CA . VAL A 1 250 ? -0.975 -16.257 7.558 1.00 97.81 250 VAL A CA 1
ATOM 2016 C C . VAL A 1 250 ? -1.234 -15.999 9.039 1.00 97.81 250 VAL A C 1
ATOM 2018 O O . VAL A 1 250 ? -0.344 -15.508 9.734 1.00 97.81 250 VAL A O 1
ATOM 2021 N N . TRP A 1 251 ? -2.404 -16.397 9.542 1.00 96.69 251 TRP A N 1
ATOM 2022 C CA . TRP A 1 251 ? -2.746 -16.310 10.960 1.00 96.69 251 TRP A CA 1
ATOM 2023 C C . TRP A 1 251 ? -1.716 -17.030 11.840 1.00 96.69 251 TRP A C 1
ATOM 2025 O O . TRP A 1 251 ? -1.173 -16.434 12.771 1.00 96.69 251 TRP A O 1
ATOM 2035 N N . ALA A 1 252 ? -1.386 -18.284 11.513 1.00 97.00 252 ALA A N 1
ATOM 2036 C CA . ALA A 1 252 ? -0.410 -19.067 12.268 1.00 97.00 252 ALA A CA 1
ATOM 2037 C C . ALA A 1 252 ? 0.994 -18.429 12.271 1.00 97.00 252 ALA A C 1
ATOM 2039 O O . ALA A 1 252 ? 1.689 -18.481 13.287 1.00 97.00 252 ALA A O 1
ATOM 2040 N N . VAL A 1 253 ? 1.413 -17.803 11.165 1.00 97.69 253 VAL A N 1
ATOM 2041 C CA . VAL A 1 253 ? 2.697 -17.084 11.086 1.00 97.69 253 VAL A CA 1
ATOM 2042 C C . VAL A 1 253 ? 2.677 -15.812 11.928 1.00 97.69 253 VAL A C 1
ATOM 2044 O O . VAL A 1 253 ? 3.614 -15.596 12.696 1.00 97.69 253 VAL A O 1
ATOM 2047 N N . LEU A 1 254 ? 1.619 -15.000 11.840 1.00 96.81 254 LEU A N 1
ATOM 2048 C CA . LEU A 1 254 ? 1.477 -13.787 12.652 1.00 96.81 254 LEU A CA 1
ATOM 2049 C C . LEU A 1 254 ? 1.399 -14.110 14.149 1.00 96.81 254 LEU A C 1
ATOM 2051 O O . LEU A 1 254 ? 1.985 -13.391 14.961 1.00 96.81 254 LEU A O 1
ATOM 2055 N N . GLU A 1 255 ? 0.754 -15.215 14.528 1.00 94.00 255 GLU A N 1
ATOM 2056 C CA . GLU A 1 255 ? 0.731 -15.663 15.918 1.00 94.00 255 GLU A CA 1
ATOM 2057 C C . GLU A 1 255 ? 2.108 -16.158 16.391 1.00 94.00 255 GLU A C 1
ATOM 2059 O O . GLU A 1 255 ? 2.577 -15.754 17.459 1.00 94.00 255 GLU A O 1
ATOM 2064 N N . GLN A 1 256 ? 2.785 -16.996 15.595 1.00 94.00 256 GLN A N 1
ATOM 2065 C CA . GLN A 1 256 ? 4.125 -17.494 15.919 1.00 94.00 256 GLN A CA 1
ATOM 2066 C C . GLN A 1 256 ? 5.122 -16.334 16.059 1.00 94.00 256 GLN A C 1
ATOM 2068 O O . GLN A 1 256 ? 5.871 -16.273 17.037 1.00 94.00 256 GLN A O 1
ATOM 2073 N N . PHE A 1 257 ? 5.106 -15.397 15.108 1.00 92.50 257 PHE A N 1
ATOM 2074 C CA . PHE A 1 257 ? 5.962 -14.217 15.117 1.00 92.50 257 PHE A CA 1
ATOM 2075 C C . PHE A 1 257 ? 5.632 -13.298 16.300 1.00 92.50 257 PHE A C 1
ATOM 2077 O O . PHE A 1 257 ? 6.538 -12.901 17.030 1.00 92.50 257 PHE A O 1
ATOM 2084 N N . GLY A 1 258 ? 4.347 -13.067 16.586 1.00 88.19 258 GLY A N 1
ATOM 2085 C CA . GLY A 1 258 ? 3.883 -12.292 17.741 1.00 88.19 258 GLY A CA 1
ATOM 2086 C C . GLY A 1 258 ? 4.315 -12.842 19.110 1.00 88.19 258 GLY A C 1
ATOM 2087 O O . GLY A 1 258 ? 4.376 -12.095 20.084 1.00 88.19 258 GLY A O 1
ATOM 2088 N N . ARG A 1 259 ? 4.653 -14.136 19.194 1.00 87.00 259 ARG A N 1
ATOM 2089 C CA . ARG A 1 259 ? 5.176 -14.802 20.405 1.00 87.00 259 ARG A CA 1
ATOM 2090 C C . ARG A 1 259 ? 6.713 -14.838 20.477 1.00 87.00 259 ARG A C 1
ATOM 2092 O O . ARG A 1 259 ? 7.258 -15.307 21.483 1.00 87.00 259 ARG A O 1
ATOM 2099 N N . SER A 1 260 ? 7.412 -14.379 19.437 1.00 86.19 260 SER A N 1
ATOM 2100 C CA . SER A 1 260 ? 8.875 -14.440 19.321 1.00 86.19 260 SER A CA 1
ATOM 2101 C C . SER A 1 260 ? 9.603 -13.493 20.290 1.00 86.19 260 SER A C 1
ATOM 2103 O O . SER A 1 260 ? 9.031 -12.530 20.808 1.00 86.19 260 SER A O 1
ATOM 2105 N N . ALA A 1 261 ? 10.887 -13.762 20.552 1.00 72.62 261 ALA A N 1
ATOM 2106 C CA . ALA A 1 261 ? 11.699 -12.937 21.450 1.00 72.62 261 ALA A CA 1
ATOM 2107 C C . ALA A 1 261 ? 11.849 -11.466 20.988 1.00 72.62 261 ALA A C 1
ATOM 2109 O O . ALA A 1 261 ? 11.692 -10.591 21.842 1.00 72.62 261 ALA A O 1
ATOM 2110 N N . PRO A 1 262 ? 12.049 -11.152 19.688 1.00 68.50 262 PRO A N 1
ATOM 2111 C CA . PRO A 1 262 ? 12.064 -9.765 19.216 1.00 68.50 262 PRO A CA 1
ATOM 2112 C C . PRO A 1 262 ? 10.764 -8.999 19.488 1.00 68.50 262 PRO A C 1
ATOM 2114 O O . PRO A 1 262 ? 10.802 -7.835 19.886 1.00 68.50 262 PRO A O 1
ATOM 2117 N N . ILE A 1 263 ? 9.604 -9.657 19.360 1.00 73.81 263 ILE A N 1
ATOM 2118 C CA . ILE A 1 263 ? 8.316 -9.021 19.665 1.00 73.81 263 ILE A CA 1
ATOM 2119 C C . ILE A 1 263 ? 8.147 -8.795 21.165 1.00 73.81 263 ILE A C 1
ATOM 2121 O O . ILE A 1 263 ? 7.801 -7.684 21.564 1.00 73.81 263 ILE A O 1
ATOM 2125 N N . LYS A 1 264 ? 8.483 -9.779 22.010 1.00 72.19 264 LYS A N 1
ATOM 2126 C CA . LYS A 1 264 ? 8.525 -9.588 23.475 1.00 72.19 264 LYS A CA 1
ATOM 2127 C C . LYS A 1 264 ? 9.415 -8.412 23.876 1.00 72.19 264 LYS A C 1
ATOM 2129 O O . LYS A 1 264 ? 9.080 -7.677 24.797 1.00 72.19 264 LYS A O 1
ATOM 2134 N N . TRP A 1 265 ? 10.516 -8.200 23.161 1.00 61.72 265 TRP A N 1
ATOM 2135 C CA . TRP A 1 265 ? 11.382 -7.050 23.379 1.00 61.72 265 TRP A CA 1
ATOM 2136 C C . TRP A 1 265 ? 10.707 -5.727 22.955 1.00 61.72 265 TRP A C 1
ATOM 2138 O O . TRP A 1 265 ? 10.714 -4.774 23.732 1.00 61.72 265 TRP A O 1
ATOM 2148 N N . SER A 1 266 ? 10.004 -5.680 21.814 1.00 61.53 266 SER A N 1
ATOM 2149 C CA . SER A 1 266 ? 9.203 -4.504 21.399 1.00 61.53 266 SER A CA 1
ATOM 2150 C C . SER A 1 266 ? 8.025 -4.159 22.338 1.00 61.53 266 SER A C 1
ATOM 2152 O O . SER A 1 266 ? 7.591 -3.007 22.385 1.00 61.53 266 SER A O 1
ATOM 2154 N N . LEU A 1 267 ? 7.543 -5.135 23.121 1.00 62.91 267 LEU A N 1
ATOM 2155 C CA . LEU A 1 267 ? 6.508 -4.969 24.156 1.00 62.91 267 LEU A CA 1
ATOM 2156 C C . LEU A 1 267 ? 7.059 -4.448 25.500 1.00 62.91 267 LEU A C 1
ATOM 2158 O O . LEU A 1 267 ? 6.301 -3.989 26.350 1.00 62.91 267 LEU A O 1
ATOM 2162 N N . HIS A 1 268 ? 8.370 -4.540 25.737 1.00 59.03 268 HIS A N 1
ATOM 2163 C CA . HIS A 1 268 ? 8.970 -4.226 27.044 1.00 59.03 268 HIS A CA 1
ATOM 2164 C C . HIS A 1 268 ? 10.072 -3.161 26.990 1.00 59.03 268 HIS A C 1
ATOM 2166 O O . HIS A 1 268 ? 10.510 -2.671 28.033 1.00 59.03 268 HIS A O 1
ATOM 2172 N N . SER A 1 269 ? 10.522 -2.775 25.795 1.00 50.59 269 SER A N 1
ATOM 2173 C CA . SER A 1 269 ? 11.584 -1.790 25.625 1.00 50.59 269 SER A CA 1
ATOM 2174 C C . SER A 1 269 ? 11.054 -0.365 25.485 1.00 50.59 269 SER A C 1
ATOM 2176 O O . SER A 1 269 ? 10.591 0.057 24.427 1.00 50.59 269 SER A O 1
ATOM 2178 N N . PHE A 1 270 ? 11.200 0.410 26.560 1.00 51.09 270 PHE A N 1
ATOM 2179 C CA . PHE A 1 270 ? 10.994 1.861 26.549 1.00 51.09 270 PHE A CA 1
ATOM 2180 C C . PHE A 1 270 ? 12.208 2.642 26.008 1.00 51.09 270 PHE A C 1
ATOM 2182 O O . PHE A 1 270 ? 12.109 3.849 25.803 1.00 51.09 270 PHE A O 1
ATOM 2189 N N . SER A 1 271 ? 13.352 1.983 25.775 1.00 53.44 271 SER A N 1
ATOM 2190 C CA . SER A 1 271 ? 14.546 2.607 25.192 1.00 53.44 271 SER A CA 1
ATOM 2191 C C . SER A 1 271 ? 15.477 1.556 24.557 1.00 53.44 271 SER A C 1
ATOM 2193 O O . SER A 1 271 ? 15.941 0.664 25.278 1.00 53.44 271 SER A O 1
ATOM 2195 N N . PRO A 1 272 ? 15.764 1.624 23.239 1.00 57.22 272 PRO A N 1
ATOM 2196 C CA . PRO A 1 272 ? 16.724 0.734 22.588 1.00 57.22 272 PRO A CA 1
ATOM 2197 C C . PRO A 1 272 ? 18.145 1.001 23.096 1.00 57.22 272 PRO A C 1
ATOM 2199 O O . PRO A 1 272 ? 18.574 2.151 23.174 1.00 57.22 272 PRO A O 1
ATOM 2202 N N . LYS A 1 273 ? 18.885 -0.063 23.427 1.00 53.59 273 LYS A N 1
ATOM 2203 C CA . LYS A 1 273 ? 20.262 0.023 23.944 1.00 53.59 273 LYS A CA 1
ATOM 2204 C C . LYS A 1 273 ? 21.313 -0.311 22.883 1.00 53.59 273 LYS A C 1
ATOM 2206 O O . LYS A 1 273 ? 22.479 0.027 23.066 1.00 53.59 273 LYS A O 1
ATOM 2211 N N . THR A 1 274 ? 20.917 -0.963 21.792 1.00 57.09 274 THR A N 1
ATOM 2212 C CA . THR A 1 274 ? 21.787 -1.366 20.676 1.00 57.09 274 THR A CA 1
ATOM 2213 C C . THR A 1 274 ? 21.194 -0.975 19.313 1.00 57.09 274 THR A C 1
ATOM 2215 O O . THR A 1 274 ? 20.073 -0.476 19.225 1.00 57.09 274 THR A O 1
ATOM 2218 N N . SER A 1 275 ? 21.929 -1.196 18.219 1.00 55.69 275 SER A N 1
ATOM 2219 C CA . SER A 1 275 ? 21.400 -1.037 16.854 1.00 55.69 275 SER A CA 1
ATOM 2220 C C . SER A 1 275 ? 20.429 -2.156 16.456 1.00 55.69 275 SER A C 1
ATOM 2222 O O . SER A 1 275 ? 19.441 -1.891 15.774 1.00 55.69 275 SER A O 1
ATOM 2224 N N . ASP A 1 276 ? 20.668 -3.391 16.910 1.00 59.28 276 ASP A N 1
ATOM 2225 C CA . ASP A 1 276 ? 19.785 -4.540 16.654 1.00 59.28 276 ASP A CA 1
ATOM 2226 C C . ASP A 1 276 ? 18.450 -4.450 17.402 1.00 59.28 276 ASP A C 1
ATOM 2228 O O . ASP A 1 276 ? 17.471 -5.067 16.998 1.00 59.28 276 ASP A O 1
ATOM 2232 N N . ASP A 1 277 ? 18.376 -3.634 18.447 1.00 63.44 277 ASP A N 1
ATOM 2233 C CA . ASP A 1 277 ? 17.138 -3.283 19.140 1.00 63.44 277 ASP A CA 1
ATOM 2234 C C . ASP A 1 277 ? 16.208 -2.410 18.262 1.00 63.44 277 ASP A C 1
ATOM 2236 O O . ASP A 1 277 ? 14.989 -2.604 18.208 1.00 63.44 277 ASP A O 1
ATOM 2240 N N . LEU A 1 278 ? 16.776 -1.444 17.525 1.00 72.12 278 LEU A N 1
ATOM 2241 C CA . LEU A 1 278 ? 16.019 -0.460 16.734 1.00 72.12 278 LEU A CA 1
ATOM 2242 C C . LEU A 1 278 ? 15.225 -1.085 15.578 1.00 72.12 278 LEU A C 1
ATOM 2244 O O . LEU A 1 278 ? 14.121 -0.619 15.285 1.00 72.12 278 LEU A O 1
ATOM 2248 N N . ARG A 1 279 ? 15.731 -2.161 14.959 1.00 76.19 279 ARG A N 1
ATOM 2249 C CA . ARG A 1 279 ? 15.041 -2.853 13.849 1.00 76.19 279 ARG A CA 1
ATOM 2250 C C . ARG A 1 279 ? 13.696 -3.460 14.269 1.00 76.19 279 ARG A C 1
ATOM 2252 O O . ARG A 1 279 ? 12.813 -3.603 13.427 1.00 76.19 279 ARG A O 1
ATOM 2259 N N . TRP A 1 280 ? 13.538 -3.812 15.548 1.00 80.94 280 TRP A N 1
ATOM 2260 C CA . TRP A 1 280 ? 12.354 -4.496 16.083 1.00 80.94 280 TRP A CA 1
ATOM 2261 C C . TRP A 1 280 ? 11.368 -3.561 16.781 1.00 80.94 280 TRP A C 1
ATOM 2263 O O . TRP A 1 280 ? 10.231 -3.962 17.024 1.00 80.94 280 TRP A O 1
ATOM 2273 N N . LYS A 1 281 ? 11.759 -2.310 17.068 1.00 82.94 281 LYS A N 1
ATOM 2274 C CA . LYS A 1 281 ? 10.939 -1.335 17.808 1.00 82.94 281 LYS A CA 1
ATOM 2275 C C . LYS A 1 281 ? 9.493 -1.239 17.290 1.00 82.94 281 LYS A C 1
ATOM 2277 O O . LYS A 1 281 ? 8.560 -1.229 18.085 1.00 82.94 281 LYS A O 1
ATOM 2282 N N . TRP A 1 282 ? 9.308 -1.215 15.969 1.00 89.19 282 TRP A N 1
ATOM 2283 C CA . TRP A 1 282 ? 7.998 -1.085 15.309 1.00 89.19 282 TRP A CA 1
ATOM 2284 C C . TRP A 1 282 ? 7.481 -2.392 14.686 1.00 89.19 282 TRP A C 1
ATOM 2286 O O . TRP A 1 282 ? 6.644 -2.387 13.774 1.00 89.19 282 TRP A O 1
ATOM 2296 N N . ALA A 1 283 ? 7.965 -3.536 15.168 1.00 91.31 283 ALA A N 1
ATOM 2297 C CA . ALA A 1 283 ? 7.486 -4.835 14.716 1.00 91.31 283 ALA A CA 1
ATOM 2298 C C . ALA A 1 283 ? 6.014 -5.060 15.119 1.00 91.31 283 ALA A C 1
ATOM 2300 O O . ALA A 1 283 ? 5.212 -5.438 14.265 1.00 91.31 283 ALA A O 1
ATOM 2301 N N . SER A 1 284 ? 5.605 -4.674 16.338 1.00 91.94 284 SER A N 1
ATOM 2302 C CA . SER A 1 284 ? 4.185 -4.634 16.744 1.00 91.94 284 SER A CA 1
ATOM 2303 C C . SER A 1 284 ? 3.318 -3.779 15.812 1.00 91.94 284 SER A C 1
ATOM 2305 O O . SER A 1 284 ? 2.233 -4.200 15.418 1.00 91.94 284 SER A O 1
ATOM 2307 N N . SER A 1 285 ? 3.807 -2.610 15.385 1.00 94.06 285 SER A N 1
ATOM 2308 C CA . SER A 1 285 ? 3.123 -1.745 14.411 1.00 94.06 285 SER A CA 1
ATOM 2309 C C . SER A 1 285 ? 2.917 -2.453 13.062 1.00 94.06 285 SER A C 1
ATOM 2311 O O . SER A 1 285 ? 1.859 -2.340 12.447 1.00 94.06 285 SER A O 1
ATOM 2313 N N . THR A 1 286 ? 3.898 -3.249 12.629 1.00 96.06 286 THR A N 1
ATOM 2314 C CA . THR A 1 286 ? 3.809 -4.057 11.399 1.00 96.06 286 THR A CA 1
ATOM 2315 C C . THR A 1 286 ? 2.808 -5.201 11.541 1.00 96.06 286 THR A C 1
ATOM 2317 O O . THR A 1 286 ? 2.042 -5.462 10.614 1.00 96.06 286 THR A O 1
ATOM 2320 N N . ILE A 1 287 ? 2.768 -5.860 12.704 1.00 95.75 287 ILE A N 1
ATOM 2321 C CA . ILE A 1 287 ? 1.793 -6.916 13.012 1.00 95.75 287 ILE A CA 1
ATOM 2322 C C . ILE A 1 287 ? 0.361 -6.359 12.973 1.00 95.75 287 ILE A C 1
ATOM 2324 O O . ILE A 1 287 ? -0.504 -6.966 12.345 1.00 95.75 287 ILE A O 1
ATOM 2328 N N . LEU A 1 288 ? 0.118 -5.183 13.566 1.00 96.88 288 LEU A N 1
ATOM 2329 C CA . LEU A 1 288 ? -1.183 -4.501 13.509 1.00 96.88 288 LEU A CA 1
ATOM 2330 C C . LEU A 1 288 ? -1.636 -4.257 12.063 1.00 96.88 288 LEU A C 1
ATOM 2332 O O . LEU A 1 288 ? -2.719 -4.698 11.673 1.00 96.88 288 LEU A O 1
ATOM 2336 N N . LEU A 1 289 ? -0.782 -3.633 11.243 1.00 98.00 289 LEU A N 1
ATOM 2337 C CA . LEU A 1 289 ? -1.072 -3.407 9.823 1.00 98.00 289 LEU A CA 1
ATOM 2338 C C . LEU A 1 289 ? -1.307 -4.723 9.065 1.00 98.00 289 LEU A C 1
ATOM 2340 O O . LEU A 1 289 ? -2.195 -4.784 8.217 1.00 98.00 289 LEU A O 1
ATOM 2344 N N . SER A 1 290 ? -0.557 -5.782 9.387 1.00 98.31 290 SER A N 1
ATOM 2345 C CA . SER A 1 290 ? -0.690 -7.104 8.755 1.00 98.31 290 SER A CA 1
ATOM 2346 C C . SER A 1 290 ? -2.038 -7.758 9.063 1.00 98.31 290 SER A C 1
ATOM 2348 O O . SER A 1 290 ? -2.664 -8.306 8.158 1.00 98.31 290 SER A O 1
ATOM 2350 N N . TYR A 1 291 ? -2.534 -7.645 10.299 1.00 98.19 291 TYR A N 1
ATOM 2351 C CA . TYR A 1 291 ? -3.884 -8.093 10.655 1.00 98.19 291 TYR A CA 1
ATOM 2352 C C . TYR A 1 291 ? -4.979 -7.278 9.943 1.00 98.19 291 TYR A C 1
ATOM 2354 O O . TYR A 1 291 ? -5.971 -7.850 9.492 1.00 98.19 291 TYR A O 1
ATOM 2362 N N . GLY A 1 292 ? -4.799 -5.962 9.780 1.00 97.69 292 GLY A N 1
ATOM 2363 C CA . GLY A 1 292 ? -5.734 -5.132 9.008 1.00 97.69 292 GLY A CA 1
ATOM 2364 C C . GLY A 1 292 ? -5.758 -5.501 7.519 1.00 97.69 292 GLY A C 1
ATOM 2365 O O . GLY A 1 292 ? -6.825 -5.638 6.921 1.00 97.69 292 GLY A O 1
ATOM 2366 N N . GLN A 1 293 ? -4.590 -5.757 6.928 1.00 97.94 293 GLN A N 1
ATOM 2367 C CA . GLN A 1 293 ? -4.467 -6.226 5.544 1.00 97.94 293 GLN A CA 1
ATOM 2368 C C . GLN A 1 293 ? -5.041 -7.641 5.355 1.00 97.94 293 GLN A C 1
ATOM 2370 O O . GLN A 1 293 ? -5.743 -7.882 4.374 1.00 97.94 293 GLN A O 1
ATOM 2375 N N . MET A 1 294 ? -4.830 -8.556 6.310 1.00 96.81 294 MET A N 1
ATOM 2376 C CA . MET A 1 294 ? -5.503 -9.863 6.351 1.00 96.81 294 MET A CA 1
ATOM 2377 C C . MET A 1 294 ? -7.030 -9.695 6.335 1.00 96.81 294 MET A C 1
ATOM 2379 O O . MET A 1 294 ? -7.705 -10.344 5.536 1.00 96.81 294 MET A O 1
ATOM 2383 N N . ALA A 1 295 ? -7.574 -8.777 7.143 1.00 96.00 295 ALA A N 1
ATOM 2384 C CA . ALA A 1 295 ? -9.011 -8.525 7.197 1.00 96.00 295 ALA A CA 1
ATOM 2385 C C . ALA A 1 295 ? -9.591 -8.027 5.861 1.00 96.00 295 ALA A C 1
ATOM 2387 O O . ALA A 1 295 ? -10.582 -8.570 5.372 1.00 96.00 295 ALA A O 1
ATOM 2388 N N . VAL A 1 296 ? -8.934 -7.052 5.221 1.00 95.88 296 VAL A N 1
ATOM 2389 C CA . VAL A 1 296 ? -9.329 -6.520 3.899 1.00 95.88 296 VAL A CA 1
ATOM 2390 C C . VAL A 1 296 ? -9.325 -7.603 2.815 1.00 95.88 296 VAL A C 1
ATOM 2392 O O . VAL A 1 296 ? -10.126 -7.554 1.878 1.00 95.88 296 VAL A O 1
ATOM 2395 N N . LYS A 1 297 ? -8.419 -8.579 2.918 1.00 95.69 297 LYS A N 1
ATOM 2396 C CA . LYS A 1 297 ? -8.178 -9.588 1.879 1.00 95.69 297 LYS A CA 1
ATOM 2397 C C . LYS A 1 297 ? -8.961 -10.890 2.090 1.00 95.69 297 LYS A C 1
ATOM 2399 O O . LYS A 1 297 ? -9.158 -11.613 1.118 1.00 95.69 297 LYS A O 1
ATOM 2404 N N . ALA A 1 298 ? -9.509 -11.124 3.286 1.00 92.12 298 ALA A N 1
ATOM 2405 C CA . ALA A 1 298 ? -10.425 -12.230 3.592 1.00 92.12 298 ALA A CA 1
ATOM 2406 C C . ALA A 1 298 ? -11.789 -12.152 2.862 1.00 92.12 298 ALA A C 1
ATOM 2408 O O . ALA A 1 298 ? -12.495 -13.159 2.757 1.00 92.12 298 ALA A O 1
ATOM 2409 N N . LYS A 1 299 ? -12.168 -10.974 2.337 1.00 87.44 299 LYS A N 1
ATOM 2410 C CA . LYS A 1 299 ? -13.426 -10.730 1.599 1.00 87.44 299 LYS A CA 1
ATOM 2411 C C . LYS A 1 299 ? -14.655 -11.246 2.378 1.00 87.44 299 LYS A C 1
ATOM 2413 O O . LYS A 1 299 ? -14.856 -10.873 3.530 1.00 87.44 299 LYS A O 1
ATOM 2418 N N . ALA A 1 300 ? -15.477 -12.106 1.769 1.00 85.50 300 ALA A N 1
ATOM 2419 C CA . ALA A 1 300 ? -16.690 -12.661 2.372 1.00 85.50 300 ALA A CA 1
ATOM 2420 C C . ALA A 1 300 ? -16.420 -13.540 3.611 1.00 85.50 300 ALA A C 1
ATOM 2422 O O . ALA A 1 300 ? -17.299 -13.696 4.455 1.00 85.50 300 ALA A O 1
ATOM 2423 N N . HIS A 1 301 ? -15.205 -14.077 3.758 1.00 89.38 301 HIS A N 1
ATOM 2424 C CA . HIS A 1 301 ? -14.847 -15.020 4.821 1.00 89.38 301 HIS A CA 1
ATOM 2425 C C . HIS A 1 301 ? -14.307 -14.344 6.091 1.00 89.38 301 HIS A C 1
ATOM 2427 O O . HIS A 1 301 ? -13.771 -15.030 6.954 1.00 89.38 301 HIS A O 1
ATOM 2433 N N . ILE A 1 302 ? -14.424 -13.016 6.227 1.00 93.44 302 ILE A N 1
ATOM 2434 C CA . ILE A 1 302 ? -13.857 -12.276 7.366 1.00 93.44 302 ILE A CA 1
ATOM 2435 C C . ILE A 1 302 ? -14.539 -12.579 8.710 1.00 93.44 302 ILE A C 1
ATOM 2437 O O . ILE A 1 302 ? -13.844 -12.679 9.714 1.00 93.44 302 ILE A O 1
ATOM 2441 N N . LEU A 1 303 ? -15.867 -12.759 8.755 1.00 92.38 303 LEU A N 1
ATOM 2442 C CA . LEU A 1 303 ? -16.624 -12.784 10.021 1.00 92.38 303 LEU A CA 1
ATOM 2443 C C . LEU A 1 303 ? -16.088 -13.786 11.074 1.00 92.38 303 LEU A C 1
ATOM 2445 O O . LEU A 1 303 ? -15.849 -13.348 12.196 1.00 92.38 303 LEU A O 1
ATOM 2449 N N . PRO A 1 304 ? -15.776 -15.064 10.757 1.00 92.62 304 PRO A N 1
ATOM 2450 C CA . PRO A 1 304 ? -15.214 -16.013 11.733 1.00 92.62 304 PRO A CA 1
ATOM 2451 C C . PRO A 1 304 ? -13.837 -15.626 12.306 1.00 92.62 304 PRO A C 1
ATOM 2453 O O . PRO A 1 304 ? -13.398 -16.197 13.303 1.00 92.62 304 PRO A O 1
ATOM 2456 N N . TRP A 1 305 ? -13.139 -14.679 11.676 1.00 93.88 305 TRP A N 1
ATOM 2457 C CA . TRP A 1 305 ? -11.811 -14.222 12.082 1.00 93.88 305 TRP A CA 1
ATOM 2458 C C . TRP A 1 305 ? -11.828 -12.906 12.863 1.00 93.88 305 TRP A C 1
ATOM 2460 O O . TRP A 1 305 ? -10.804 -12.577 13.460 1.00 93.88 305 TRP A O 1
ATOM 2470 N N . VAL A 1 306 ? -12.938 -12.154 12.879 1.00 93.81 306 VAL A N 1
ATOM 2471 C CA . VAL A 1 306 ? -12.959 -10.779 13.414 1.00 93.81 306 VAL A CA 1
ATOM 2472 C C . VAL A 1 306 ? -12.545 -10.729 14.881 1.00 93.81 306 VAL A C 1
ATOM 2474 O O . VAL A 1 306 ? -11.620 -9.991 15.207 1.00 93.81 306 VAL A O 1
ATOM 2477 N N . ASP A 1 307 ? -13.156 -11.527 15.757 1.00 94.12 307 ASP A N 1
ATOM 2478 C CA . ASP A 1 307 ? -12.821 -11.522 17.187 1.00 94.12 307 ASP A CA 1
ATOM 2479 C C . ASP A 1 307 ? -11.393 -11.992 17.474 1.00 94.12 307 ASP A C 1
ATOM 2481 O O . ASP A 1 307 ? -10.699 -11.411 18.308 1.00 94.12 307 ASP A O 1
ATOM 2485 N N . ASN A 1 308 ? -10.907 -12.986 16.727 1.00 94.62 308 ASN A N 1
ATOM 2486 C CA . ASN A 1 308 ? -9.523 -13.449 16.822 1.00 94.62 308 ASN A CA 1
ATOM 2487 C C . ASN A 1 308 ? -8.545 -12.322 16.442 1.00 94.62 308 ASN A C 1
ATOM 2489 O O . ASN A 1 308 ? -7.608 -12.017 17.188 1.00 94.62 308 ASN A O 1
ATOM 2493 N N . ILE A 1 309 ? -8.797 -11.659 15.310 1.00 95.69 309 ILE A N 1
ATOM 2494 C CA . ILE A 1 309 ? -8.023 -10.514 14.822 1.00 95.69 309 ILE A CA 1
ATOM 2495 C C . ILE A 1 309 ? -8.068 -9.355 15.830 1.00 95.69 309 ILE A C 1
ATOM 2497 O O . ILE A 1 309 ? -7.011 -8.845 16.209 1.00 95.69 309 ILE A O 1
ATOM 2501 N N . LEU A 1 310 ? -9.255 -8.974 16.311 1.00 95.62 310 LEU A N 1
ATOM 2502 C CA . LEU A 1 310 ? -9.437 -7.899 17.290 1.00 95.62 310 LEU A CA 1
ATOM 2503 C C . LEU A 1 310 ? -8.706 -8.184 18.596 1.00 95.62 310 LEU A C 1
ATOM 2505 O O . LEU A 1 310 ? -7.962 -7.326 19.063 1.00 95.62 310 LEU A O 1
ATOM 2509 N N . SER A 1 311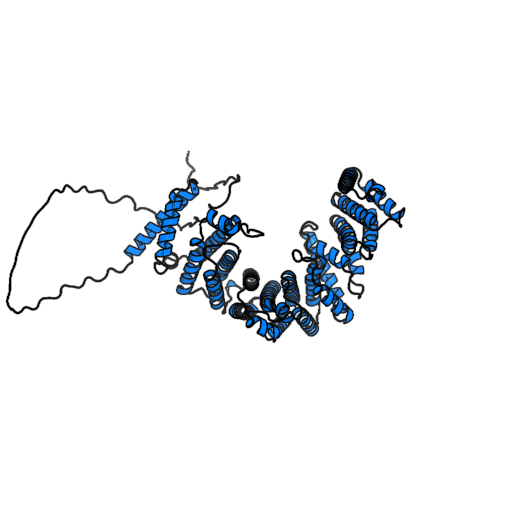 ? -8.842 -9.391 19.145 1.00 95.75 311 SER A N 1
ATOM 2510 C CA . SER A 1 311 ? -8.165 -9.789 20.383 1.00 95.75 311 SER A CA 1
ATOM 2511 C C . SER A 1 311 ? -6.644 -9.610 20.275 1.00 95.75 311 SER A C 1
ATOM 2513 O O . SER A 1 311 ? -5.998 -9.069 21.179 1.00 95.75 311 SER A O 1
ATOM 2515 N N . ARG A 1 312 ? -6.054 -9.968 19.122 1.00 95.19 312 ARG A N 1
ATOM 2516 C CA . ARG A 1 312 ? -4.627 -9.732 18.851 1.00 95.19 312 ARG A CA 1
ATOM 2517 C C . ARG A 1 312 ? -4.301 -8.252 18.648 1.00 95.19 312 ARG A C 1
ATOM 2519 O O . ARG A 1 312 ? -3.307 -7.794 19.210 1.00 95.19 312 ARG A O 1
ATOM 2526 N N . MET A 1 313 ? -5.112 -7.490 17.912 1.00 96.12 313 MET A N 1
ATOM 2527 C CA . MET A 1 313 ? -4.902 -6.045 17.739 1.00 96.12 313 MET A CA 1
ATOM 2528 C C . MET A 1 313 ? -4.935 -5.291 19.079 1.00 96.12 313 MET A C 1
ATOM 2530 O O . MET A 1 313 ? -4.033 -4.503 19.368 1.00 96.12 313 MET A O 1
ATOM 2534 N N . ILE A 1 314 ? -5.925 -5.586 19.925 1.00 95.31 314 ILE A N 1
ATOM 2535 C CA . ILE A 1 314 ? -6.089 -5.025 21.272 1.00 95.31 314 ILE A CA 1
ATOM 2536 C C . ILE A 1 314 ? -4.889 -5.391 22.154 1.00 95.31 314 ILE A C 1
ATOM 2538 O O . ILE A 1 314 ? -4.339 -4.518 22.825 1.00 95.31 314 ILE A O 1
ATOM 2542 N N . PHE A 1 315 ? -4.432 -6.649 22.120 1.00 93.12 315 PHE A N 1
ATOM 2543 C CA . PHE A 1 315 ? -3.237 -7.083 22.849 1.00 93.12 315 PHE A CA 1
ATOM 2544 C C . PHE A 1 315 ? -2.000 -6.250 22.471 1.00 93.12 315 PHE A C 1
ATOM 2546 O O . PHE A 1 315 ? -1.357 -5.673 23.349 1.00 93.12 315 PHE A O 1
ATOM 2553 N N . PHE A 1 316 ? -1.684 -6.124 21.177 1.00 91.38 316 PHE A N 1
ATOM 2554 C CA . PHE A 1 316 ? -0.512 -5.347 20.754 1.00 91.38 316 PHE A CA 1
ATOM 2555 C C . PHE A 1 316 ? -0.645 -3.860 21.094 1.00 91.38 316 PHE A C 1
ATOM 2557 O O . PHE A 1 316 ? 0.341 -3.263 21.524 1.00 91.38 316 PHE A O 1
ATOM 2564 N N . PHE A 1 317 ? -1.837 -3.271 20.979 1.00 91.25 317 PHE A N 1
ATOM 2565 C CA . PHE A 1 317 ? -2.061 -1.873 21.350 1.00 91.25 317 PHE A CA 1
ATOM 2566 C C . PHE A 1 317 ? -1.924 -1.614 22.862 1.00 91.25 317 PHE A C 1
ATOM 2568 O O . PHE A 1 317 ? -1.334 -0.612 23.269 1.00 91.25 317 PHE A O 1
ATOM 2575 N N . ARG A 1 318 ? -2.413 -2.524 23.716 1.00 89.50 318 ARG A N 1
ATOM 2576 C CA . ARG A 1 318 ? -2.326 -2.379 25.182 1.00 89.50 318 ARG A CA 1
ATOM 2577 C C . ARG A 1 318 ? -0.908 -2.566 25.730 1.00 89.50 318 ARG A C 1
ATOM 2579 O O . ARG A 1 318 ? -0.571 -1.907 26.708 1.00 89.50 318 ARG A O 1
ATOM 2586 N N . TYR A 1 319 ? -0.098 -3.436 25.120 1.00 84.69 319 TYR A N 1
ATOM 2587 C CA . TYR A 1 319 ? 1.204 -3.845 25.671 1.00 84.69 319 TYR A CA 1
ATOM 2588 C C . TYR A 1 319 ? 2.443 -3.358 24.896 1.00 84.69 319 TYR A C 1
ATOM 2590 O O . TYR A 1 319 ? 3.552 -3.623 25.343 1.00 84.69 319 TYR A O 1
ATOM 2598 N N . SER A 1 320 ? 2.306 -2.664 23.760 1.00 83.75 320 SER A N 1
ATOM 2599 C CA . SER A 1 320 ? 3.457 -2.080 23.035 1.00 83.75 320 SER A CA 1
ATOM 2600 C C . SER A 1 320 ? 3.778 -0.650 23.488 1.00 83.75 320 SER A C 1
ATOM 2602 O O . SER A 1 320 ? 3.004 -0.014 24.202 1.00 83.75 320 SER A O 1
ATOM 2604 N N . SER A 1 321 ? 4.909 -0.106 23.032 1.00 74.50 321 SER A N 1
ATOM 2605 C CA . SER A 1 321 ? 5.256 1.307 23.239 1.00 74.50 321 SER A CA 1
ATOM 2606 C C . SER A 1 321 ? 4.247 2.251 22.559 1.00 74.50 321 SER A C 1
ATOM 2608 O O . SER A 1 321 ? 4.072 2.216 21.344 1.00 74.50 321 SER A O 1
ATOM 2610 N N . TRP A 1 322 ? 3.588 3.114 23.344 1.00 80.38 322 TRP A N 1
ATOM 2611 C CA . TRP A 1 322 ? 2.576 4.090 22.895 1.00 80.38 322 TRP A CA 1
ATOM 2612 C C . TRP A 1 322 ? 3.184 5.281 22.122 1.00 80.38 322 TRP A C 1
ATOM 2614 O O . TRP A 1 322 ? 2.986 6.443 22.478 1.00 80.38 322 TRP A O 1
ATOM 2624 N N . ASP A 1 323 ? 3.945 5.002 21.063 1.00 87.44 323 ASP A N 1
ATOM 2625 C CA . ASP A 1 323 ? 4.419 6.023 20.130 1.00 87.44 323 ASP A CA 1
ATOM 2626 C C . ASP A 1 323 ? 3.425 6.273 18.983 1.00 87.44 323 ASP A C 1
ATOM 2628 O O . ASP A 1 323 ? 2.482 5.511 18.752 1.00 87.44 323 ASP A O 1
ATOM 2632 N N . GLU A 1 324 ? 3.618 7.379 18.262 1.00 88.69 324 GLU A N 1
ATOM 2633 C CA . GLU A 1 324 ? 2.690 7.795 17.205 1.00 88.69 324 GLU A CA 1
ATOM 2634 C C . GLU A 1 324 ? 2.632 6.779 16.050 1.00 88.69 324 GLU A C 1
ATOM 2636 O O . GLU A 1 324 ? 1.585 6.594 15.434 1.00 88.69 324 GLU A O 1
ATOM 2641 N N . THR A 1 325 ? 3.717 6.034 15.803 1.00 91.56 325 THR A N 1
ATOM 2642 C CA . THR A 1 325 ? 3.718 4.968 14.790 1.00 91.56 325 THR A CA 1
ATOM 2643 C C . THR A 1 325 ? 2.802 3.817 15.199 1.00 91.56 325 THR A C 1
ATOM 2645 O O . THR A 1 325 ? 2.065 3.307 14.349 1.00 91.56 325 THR A O 1
ATOM 2648 N N . LEU A 1 326 ? 2.810 3.405 16.472 1.00 92.25 326 LEU A N 1
ATOM 2649 C CA . LEU A 1 326 ? 1.869 2.401 16.972 1.00 92.25 326 LEU A CA 1
ATOM 2650 C C . LEU A 1 326 ? 0.421 2.900 16.877 1.00 92.25 326 LEU A C 1
ATOM 2652 O O . LEU A 1 326 ? -0.415 2.164 16.351 1.00 92.25 326 LEU A O 1
ATOM 2656 N N . LYS A 1 327 ? 0.130 4.136 17.317 1.00 93.62 327 LYS A N 1
ATOM 2657 C CA . LYS A 1 327 ? -1.228 4.713 17.245 1.00 93.62 327 LYS A CA 1
ATOM 2658 C C . LYS A 1 327 ? -1.777 4.714 15.816 1.00 93.62 327 LYS A C 1
ATOM 2660 O O . LYS A 1 327 ? -2.843 4.150 15.578 1.00 93.62 327 LYS A O 1
ATOM 2665 N N . GLN A 1 328 ? -1.033 5.284 14.862 1.00 94.69 328 GLN A N 1
ATOM 2666 C CA . GLN A 1 328 ? -1.455 5.336 13.456 1.00 94.69 328 GLN A CA 1
ATOM 2667 C C . GLN A 1 328 ? -1.613 3.929 12.862 1.00 94.69 328 GLN A C 1
ATOM 2669 O O . GLN A 1 328 ? -2.568 3.667 12.136 1.00 94.69 328 GLN A O 1
ATOM 2674 N N . SER A 1 329 ? -0.726 2.989 13.212 1.00 95.94 329 SER A N 1
ATOM 2675 C CA . SER A 1 329 ? -0.820 1.598 12.742 1.00 95.94 329 SER A CA 1
ATOM 2676 C C . SER A 1 329 ? -2.041 0.868 13.304 1.00 95.94 329 SER A C 1
ATOM 2678 O O . SER A 1 329 ? -2.667 0.093 12.583 1.00 95.94 329 SER A O 1
ATOM 2680 N N . PHE A 1 330 ? -2.404 1.124 14.565 1.00 96.81 330 PHE A N 1
ATOM 2681 C CA . PHE A 1 330 ? -3.615 0.589 15.190 1.00 96.81 330 PHE A CA 1
ATOM 2682 C C . PHE A 1 330 ? -4.878 1.153 14.532 1.00 96.81 330 PHE A C 1
ATOM 2684 O O . PHE A 1 330 ? -5.725 0.384 14.081 1.00 96.81 330 PHE A O 1
ATOM 2691 N N . LEU A 1 331 ? -4.982 2.478 14.400 1.00 97.06 331 LEU A N 1
ATOM 2692 C CA . LEU A 1 331 ? -6.147 3.127 13.794 1.00 97.06 331 LEU A CA 1
ATOM 2693 C C . LEU A 1 331 ? -6.324 2.729 12.321 1.00 97.06 331 LEU A C 1
ATOM 2695 O O . LEU A 1 331 ? -7.430 2.373 11.917 1.00 97.06 331 LEU A O 1
ATOM 2699 N N . ALA A 1 332 ? -5.242 2.680 11.538 1.00 97.06 332 ALA A N 1
ATOM 2700 C CA . ALA A 1 332 ? -5.277 2.185 10.162 1.00 97.06 332 ALA A CA 1
ATOM 2701 C C . ALA A 1 332 ? -5.713 0.710 10.081 1.00 97.06 332 ALA A C 1
ATOM 2703 O O . ALA A 1 332 ? -6.495 0.346 9.202 1.00 97.06 332 ALA A O 1
ATOM 2704 N N . ALA A 1 333 ? -5.249 -0.140 11.003 1.00 98.00 333 ALA A N 1
ATOM 2705 C CA . ALA A 1 333 ? -5.634 -1.547 11.062 1.00 98.00 333 ALA A CA 1
ATOM 2706 C C . ALA A 1 333 ? -7.116 -1.748 11.415 1.00 98.00 333 ALA A C 1
ATOM 2708 O O . ALA A 1 333 ? -7.789 -2.561 10.776 1.00 98.00 333 ALA A O 1
ATOM 2709 N N . ILE A 1 334 ? -7.643 -0.976 12.368 1.00 97.75 334 ILE A N 1
ATOM 2710 C CA . ILE A 1 334 ? -9.061 -1.016 12.741 1.00 97.75 334 ILE A CA 1
ATOM 2711 C C . ILE A 1 334 ? -9.943 -0.430 11.628 1.00 97.75 334 ILE A C 1
ATOM 2713 O O . ILE A 1 334 ? -10.959 -1.035 11.302 1.00 97.75 334 ILE A O 1
ATOM 2717 N N . LEU A 1 335 ? -9.545 0.665 10.967 1.00 96.56 335 LEU A N 1
ATOM 2718 C CA . LEU A 1 335 ? -10.248 1.187 9.782 1.00 96.56 335 LEU A CA 1
ATOM 2719 C C . LEU A 1 335 ? -10.300 0.157 8.643 1.00 96.56 335 LEU A C 1
ATOM 2721 O O . LEU A 1 335 ? -11.348 -0.022 8.021 1.00 96.56 335 LEU A O 1
ATOM 2725 N N . MET A 1 336 ? -9.196 -0.554 8.393 1.00 96.94 336 MET A N 1
ATOM 2726 C CA . MET A 1 336 ? -9.139 -1.651 7.419 1.00 96.94 336 MET A CA 1
ATOM 2727 C C . MET A 1 336 ? -10.099 -2.796 7.776 1.00 96.94 336 MET A C 1
ATOM 2729 O O . MET A 1 336 ? -10.827 -3.275 6.906 1.00 96.94 336 MET A O 1
ATOM 2733 N N . LEU A 1 337 ? -10.144 -3.203 9.047 1.00 95.81 337 LEU A N 1
ATOM 2734 C CA . LEU A 1 337 ? -11.039 -4.252 9.540 1.00 95.81 337 LEU A CA 1
ATOM 2735 C C . LEU A 1 337 ? -12.518 -3.838 9.477 1.00 95.81 337 LEU A C 1
ATOM 2737 O O . LEU A 1 337 ? -13.336 -4.562 8.914 1.00 95.81 337 LEU A O 1
ATOM 2741 N N . VAL A 1 338 ? -12.864 -2.662 9.999 1.00 94.31 338 VAL A N 1
ATOM 2742 C CA . VAL A 1 338 ? -14.226 -2.104 9.966 1.00 94.31 338 VAL A CA 1
ATOM 2743 C C . VAL A 1 338 ? -14.712 -1.939 8.523 1.00 94.31 338 VAL A C 1
ATOM 2745 O O . VAL A 1 338 ? -15.842 -2.309 8.209 1.00 94.31 338 VAL A O 1
ATOM 2748 N N . GLY A 1 339 ? -13.842 -1.472 7.622 1.00 93.31 339 GLY A N 1
ATOM 2749 C CA . GLY A 1 339 ? -14.121 -1.377 6.188 1.00 93.31 339 GLY A CA 1
ATOM 2750 C C . GLY A 1 339 ? -14.242 -2.726 5.464 1.00 93.31 339 GLY A C 1
ATOM 2751 O O . GLY A 1 339 ? -14.790 -2.767 4.363 1.00 93.31 339 GLY A O 1
ATOM 2752 N N . ALA A 1 340 ? -13.749 -3.822 6.049 1.00 93.31 340 ALA A N 1
ATOM 2753 C CA . ALA A 1 340 ? -13.987 -5.183 5.565 1.00 93.31 340 ALA A CA 1
ATOM 2754 C C . ALA A 1 340 ? -15.320 -5.744 6.094 1.00 93.31 340 ALA A C 1
ATOM 2756 O O . ALA A 1 340 ? -16.065 -6.363 5.335 1.00 93.31 340 ALA A O 1
ATOM 2757 N N . ILE A 1 341 ? -15.647 -5.474 7.363 1.00 92.56 341 ILE A N 1
ATOM 2758 C CA . ILE A 1 341 ? -16.913 -5.867 8.004 1.00 92.56 341 ILE A CA 1
ATOM 2759 C C . ILE A 1 341 ? -18.104 -5.181 7.322 1.00 92.56 341 ILE A C 1
ATOM 2761 O O . ILE A 1 341 ? -19.067 -5.854 6.969 1.00 92.56 341 ILE A O 1
ATOM 2765 N N . SER A 1 342 ? -18.032 -3.872 7.061 1.00 89.06 342 SER A N 1
ATOM 2766 C CA . SER A 1 342 ? -19.139 -3.101 6.463 1.00 89.06 342 SER A CA 1
ATOM 2767 C C . SER A 1 342 ? -19.482 -3.480 5.017 1.00 89.06 342 SER A C 1
ATOM 2769 O O . SER A 1 342 ? -20.522 -3.075 4.506 1.00 89.06 342 SER A O 1
ATOM 2771 N N . ARG A 1 343 ? -18.631 -4.273 4.353 1.00 88.38 343 ARG A N 1
ATOM 2772 C CA . ARG A 1 343 ? -18.867 -4.833 3.011 1.00 88.38 343 ARG A CA 1
ATOM 2773 C C . ARG A 1 343 ? -19.477 -6.238 3.046 1.00 88.38 343 ARG A C 1
ATOM 2775 O O . ARG A 1 343 ? -19.653 -6.836 1.989 1.00 88.38 343 ARG A O 1
ATOM 2782 N N . ASN A 1 344 ? -19.732 -6.792 4.231 1.00 86.94 344 ASN A N 1
ATOM 2783 C CA . ASN A 1 344 ? -20.210 -8.156 4.410 1.00 86.94 344 ASN A CA 1
ATOM 2784 C C . ASN A 1 344 ? -21.682 -8.162 4.844 1.00 86.94 344 ASN A C 1
ATOM 2786 O O . ASN A 1 344 ? -22.020 -7.665 5.915 1.00 86.94 344 ASN A O 1
ATOM 2790 N N . GLU A 1 345 ? -22.549 -8.770 4.035 1.00 81.19 345 GLU A N 1
ATOM 2791 C CA . GLU A 1 345 ? -24.002 -8.820 4.267 1.00 81.19 345 GLU A CA 1
ATOM 2792 C C . GLU A 1 345 ? -24.372 -9.460 5.622 1.00 81.19 345 GLU A C 1
ATOM 2794 O O . GLU A 1 345 ? -25.341 -9.052 6.261 1.00 81.19 345 GLU A O 1
ATOM 2799 N N . GLY A 1 346 ? -23.565 -10.411 6.113 1.00 82.06 346 GLY A N 1
ATOM 2800 C CA . GLY A 1 346 ? -23.781 -11.083 7.400 1.00 82.06 346 GLY A CA 1
ATOM 2801 C C . GLY A 1 346 ? -23.378 -10.269 8.639 1.00 82.06 346 GLY A C 1
ATOM 2802 O O . GLY A 1 346 ? -23.656 -10.698 9.763 1.00 82.06 346 GLY A O 1
ATOM 2803 N N . ALA A 1 347 ? -22.740 -9.104 8.476 1.00 83.38 347 ALA A N 1
ATOM 2804 C CA . ALA A 1 347 ? -22.222 -8.310 9.594 1.00 83.38 347 ALA A CA 1
ATOM 2805 C C . ALA A 1 347 ? -23.319 -7.815 10.552 1.00 83.38 347 ALA A C 1
ATOM 2807 O O . ALA A 1 347 ? -23.082 -7.708 11.752 1.00 83.38 347 ALA A O 1
ATOM 2808 N N . HIS A 1 348 ? -24.534 -7.564 10.053 1.00 80.69 348 HIS A N 1
ATOM 2809 C CA . HIS A 1 348 ? -25.663 -7.099 10.872 1.00 80.69 348 HIS A CA 1
ATOM 2810 C C . HIS A 1 348 ? -26.213 -8.161 11.837 1.00 80.69 348 HIS A C 1
ATOM 2812 O O . HIS A 1 348 ? -26.877 -7.814 12.816 1.00 80.69 348 HIS A O 1
ATOM 2818 N N . SER A 1 349 ? -25.957 -9.444 11.565 1.00 84.75 349 SER A N 1
ATOM 2819 C CA . SER A 1 349 ? -26.352 -10.579 12.412 1.00 84.75 349 SER A CA 1
ATOM 2820 C C . SER A 1 349 ? -25.233 -11.099 13.317 1.00 84.75 349 SER A C 1
ATOM 2822 O O . SER A 1 349 ? -25.509 -11.911 14.193 1.00 84.75 349 SER A O 1
ATOM 2824 N N . TYR A 1 350 ? -23.989 -10.664 13.107 1.00 88.06 350 TYR A N 1
ATOM 2825 C CA . TYR A 1 350 ? -22.833 -11.150 13.856 1.00 88.06 350 TYR A CA 1
ATOM 2826 C C . TYR A 1 350 ? -22.687 -10.413 15.196 1.00 88.06 350 TYR A C 1
ATOM 2828 O O . TYR A 1 350 ? -22.796 -9.188 15.247 1.00 88.06 350 TYR A O 1
ATOM 2836 N N . GLU A 1 351 ? -22.422 -11.149 16.277 1.00 89.44 351 GLU A N 1
ATOM 2837 C CA . GLU A 1 351 ? -22.174 -10.590 17.610 1.00 89.44 351 GLU A CA 1
ATOM 2838 C C . GLU A 1 351 ? -20.667 -10.510 17.877 1.00 89.44 351 GLU A C 1
ATOM 2840 O O . GLU A 1 351 ? -20.001 -11.525 18.063 1.00 89.44 351 GLU A O 1
ATOM 2845 N N . PHE A 1 352 ? -20.127 -9.292 17.882 1.00 90.81 352 PHE A N 1
ATOM 2846 C CA . PHE A 1 352 ? -18.699 -9.029 18.053 1.00 90.81 352 PHE A CA 1
ATOM 2847 C C . PHE A 1 352 ? -18.336 -9.011 19.544 1.00 90.81 352 PHE A C 1
ATOM 2849 O O . PHE A 1 352 ? -18.631 -8.047 20.256 1.00 90.81 352 PHE A O 1
ATOM 2856 N N . SER A 1 353 ? -17.676 -10.067 20.021 1.00 92.19 353 SER A N 1
ATOM 2857 C CA . SER A 1 353 ? -17.317 -10.235 21.438 1.00 92.19 353 SER A CA 1
ATOM 2858 C C . SER A 1 353 ? -16.295 -9.207 21.936 1.00 92.19 353 SER A C 1
ATOM 2860 O O . SER A 1 353 ? -16.412 -8.748 23.063 1.00 92.19 353 SER A O 1
ATOM 2862 N N . GLN A 1 354 ? -15.324 -8.822 21.097 1.00 93.69 354 GLN A N 1
ATOM 2863 C CA . GLN A 1 354 ? -14.240 -7.886 21.445 1.00 93.69 354 GLN A CA 1
ATOM 2864 C C . GLN A 1 354 ? -14.629 -6.401 21.283 1.00 93.69 354 GLN A C 1
ATOM 2866 O O . GLN A 1 354 ? -13.777 -5.513 21.399 1.00 93.69 354 GLN A O 1
ATOM 2871 N N . LEU A 1 355 ? -15.891 -6.112 20.942 1.00 92.00 355 LEU A N 1
ATOM 2872 C CA . LEU A 1 355 ? -16.379 -4.751 20.700 1.00 92.00 355 LEU A CA 1
ATOM 2873 C C . LEU A 1 355 ? -16.223 -3.827 21.929 1.00 92.00 355 LEU A C 1
ATOM 2875 O O . LEU A 1 355 ? -15.741 -2.707 21.738 1.00 92.00 355 LEU A O 1
ATOM 2879 N N . PRO A 1 356 ? -16.550 -4.245 23.173 1.00 91.75 356 PRO A N 1
ATOM 2880 C CA . PRO A 1 356 ? -16.335 -3.411 24.355 1.00 91.75 356 PRO A CA 1
ATOM 2881 C C . PRO A 1 356 ? -14.850 -3.093 24.573 1.00 91.75 356 PRO A C 1
ATOM 2883 O O . PRO A 1 356 ? -14.481 -1.929 24.711 1.00 91.75 356 PRO A O 1
ATOM 2886 N N . GLU A 1 357 ? -13.974 -4.099 24.530 1.00 93.81 357 GLU A N 1
ATOM 2887 C CA . GLU A 1 357 ? -12.537 -3.950 24.786 1.00 93.81 357 GLU A CA 1
ATOM 2888 C C . GLU A 1 357 ? -11.829 -3.061 23.758 1.00 93.81 357 GLU A C 1
ATOM 2890 O O . GLU A 1 357 ? -10.839 -2.401 24.102 1.00 93.81 357 GLU A O 1
ATOM 2895 N N . LEU A 1 358 ? -12.328 -3.045 22.517 1.00 95.25 358 LEU A N 1
ATOM 2896 C CA . LEU A 1 358 ? -11.885 -2.137 21.464 1.00 95.25 358 LEU A CA 1
ATOM 2897 C C . LEU A 1 358 ? -12.296 -0.689 21.758 1.00 95.25 358 LEU A C 1
ATOM 2899 O O . LEU A 1 358 ? -11.470 0.213 21.618 1.00 95.25 358 LEU A O 1
ATOM 2903 N N . LEU A 1 359 ? -13.543 -0.461 22.176 1.00 93.75 359 LEU A N 1
ATOM 2904 C CA . LEU A 1 359 ? -14.036 0.880 22.498 1.00 93.75 359 LEU A CA 1
ATOM 2905 C C . LEU A 1 359 ? -13.294 1.482 23.694 1.00 93.75 359 LEU A C 1
ATOM 2907 O O . LEU A 1 359 ? -12.862 2.627 23.597 1.00 93.75 359 LEU A O 1
ATOM 2911 N N . GLU A 1 360 ? -13.012 0.694 24.735 1.00 93.69 360 GLU A N 1
ATOM 2912 C CA . GLU A 1 360 ? -12.134 1.107 25.843 1.00 93.69 360 GLU A CA 1
ATOM 2913 C C . GLU A 1 360 ? -10.753 1.568 25.338 1.00 93.69 360 GLU A C 1
ATOM 2915 O O . GLU A 1 360 ? -10.233 2.607 25.745 1.00 93.69 360 GLU A O 1
ATOM 2920 N N . CYS A 1 361 ? -10.149 0.838 24.391 1.00 94.88 361 CYS A N 1
ATOM 2921 C CA . CYS A 1 361 ? -8.868 1.236 23.801 1.00 94.88 361 CYS A CA 1
ATOM 2922 C C . CYS A 1 361 ? -8.947 2.556 23.018 1.00 94.88 361 CYS A C 1
ATOM 2924 O O . CYS A 1 361 ? -8.000 3.343 23.072 1.00 94.88 361 CYS A O 1
ATOM 2926 N N . LEU A 1 362 ? -10.053 2.809 22.315 1.00 95.44 362 LEU A N 1
ATOM 2927 C CA . LEU A 1 362 ? -10.283 4.044 21.558 1.00 95.44 362 LEU A CA 1
ATOM 2928 C C . LEU A 1 362 ? -10.606 5.234 22.479 1.00 95.44 362 LEU A C 1
ATOM 2930 O O . LEU A 1 362 ? -10.132 6.342 22.229 1.00 95.44 362 LEU A O 1
ATOM 2934 N N . MET A 1 363 ? -11.337 5.004 23.572 1.00 92.88 363 MET A N 1
ATOM 2935 C CA . MET A 1 363 ? -11.614 5.994 24.618 1.00 92.88 363 MET A CA 1
ATOM 2936 C C . MET A 1 363 ? -10.317 6.437 25.307 1.00 92.88 363 MET A C 1
ATOM 2938 O O . MET A 1 363 ? -9.990 7.623 25.277 1.00 92.88 363 MET A O 1
ATOM 2942 N N . VAL A 1 364 ? -9.499 5.496 25.796 1.00 92.75 364 VAL A N 1
ATOM 2943 C CA . VAL A 1 364 ? -8.192 5.798 26.419 1.00 92.75 364 VAL A CA 1
ATOM 2944 C C . VAL A 1 364 ? -7.217 6.465 25.435 1.00 92.75 364 VAL A C 1
ATOM 2946 O O . VAL A 1 364 ? -6.352 7.243 25.841 1.00 92.75 364 VAL A O 1
ATOM 2949 N N . LEU A 1 365 ? -7.330 6.180 24.133 1.00 93.00 365 LEU A N 1
ATOM 2950 C CA . LEU A 1 365 ? -6.583 6.888 23.092 1.00 93.00 365 LEU A CA 1
ATOM 2951 C C . LEU A 1 365 ? -7.051 8.350 22.983 1.00 93.00 365 LEU A C 1
ATOM 2953 O O . LEU A 1 365 ? -6.215 9.246 23.052 1.00 93.00 365 LEU A O 1
ATOM 2957 N N . MET A 1 366 ? -8.362 8.599 22.895 1.00 90.56 366 MET A N 1
ATOM 2958 C CA . MET A 1 366 ? -8.951 9.946 22.801 1.00 90.56 366 MET A CA 1
ATOM 2959 C C . MET A 1 366 ? -8.705 10.827 24.031 1.00 90.56 366 MET A C 1
ATOM 2961 O O . MET A 1 366 ? -8.557 12.042 23.879 1.00 90.56 366 MET A O 1
ATOM 2965 N N . GLU A 1 367 ? -8.659 10.239 25.229 1.00 90.44 367 GLU A N 1
ATOM 2966 C CA . GLU A 1 367 ? -8.363 10.945 26.485 1.00 90.44 367 GLU A CA 1
ATOM 2967 C C . GLU A 1 367 ? -6.907 11.414 26.584 1.00 90.44 367 GLU A C 1
ATOM 2969 O O . GLU A 1 367 ? -6.637 12.459 27.178 1.00 90.44 367 GLU A O 1
ATOM 2974 N N . LYS A 1 368 ? -5.967 10.652 26.008 1.00 89.88 368 LYS A N 1
ATOM 2975 C CA . LYS A 1 368 ? -4.529 10.971 26.028 1.00 89.88 368 LYS A CA 1
ATOM 2976 C C . LYS A 1 368 ? -4.087 11.915 24.907 1.00 89.88 368 LYS A C 1
ATOM 2978 O O . LYS A 1 368 ? -2.930 12.334 24.909 1.00 89.88 368 LYS A O 1
ATOM 2983 N N . GLU A 1 369 ? -4.958 12.245 23.954 1.00 89.31 369 GLU A N 1
ATOM 2984 C CA . GLU A 1 369 ? -4.638 13.241 22.928 1.00 89.31 369 GLU A CA 1
ATOM 2985 C C . GLU A 1 369 ? -4.614 14.664 23.532 1.00 89.31 369 GLU A C 1
ATOM 2987 O O . GLU A 1 369 ? -5.513 15.037 24.292 1.00 89.31 369 GLU A O 1
ATOM 2992 N N . PRO A 1 370 ? -3.605 15.494 23.200 1.00 86.88 370 PRO A N 1
ATOM 2993 C CA . PRO A 1 370 ? -3.368 16.784 23.853 1.00 86.88 370 PRO A CA 1
ATOM 2994 C C . PRO A 1 370 ? -4.498 17.779 23.567 1.00 86.88 370 PRO A C 1
ATOM 2996 O O . PRO A 1 370 ? -4.821 18.028 22.407 1.00 86.88 370 PRO A O 1
ATOM 2999 N N . GLN A 1 371 ? -5.124 18.346 24.602 1.00 83.25 371 GLN A N 1
ATOM 3000 C CA . GLN A 1 371 ? -6.304 19.216 24.444 1.00 83.25 371 GLN A CA 1
ATOM 3001 C C . GLN A 1 371 ? -5.965 20.583 23.819 1.00 83.25 371 GLN A C 1
ATOM 3003 O O . GLN A 1 371 ? -6.814 21.170 23.161 1.00 83.25 371 GLN A O 1
ATOM 3008 N N . ASP A 1 372 ? -4.717 21.045 23.929 1.00 80.31 372 ASP A N 1
ATOM 3009 C CA . ASP A 1 372 ? -4.283 22.365 23.444 1.00 80.31 372 ASP A CA 1
ATOM 3010 C C . ASP A 1 372 ? -3.719 22.369 22.007 1.00 80.31 372 ASP A C 1
ATOM 3012 O O . ASP A 1 372 ? -3.348 23.428 21.484 1.00 80.31 372 ASP A O 1
ATOM 3016 N N . THR A 1 373 ? -3.605 21.200 21.359 1.00 84.06 373 THR A N 1
ATOM 3017 C CA . THR A 1 373 ? -3.016 21.058 20.016 1.00 84.06 373 THR A CA 1
ATOM 3018 C C . THR A 1 373 ? -3.750 20.040 19.136 1.00 84.06 373 THR A C 1
ATOM 3020 O O . THR A 1 373 ? -4.314 19.045 19.598 1.00 84.06 373 THR A O 1
ATOM 3023 N N . LEU A 1 374 ? -3.723 20.284 17.822 1.00 85.12 374 LEU A N 1
ATOM 3024 C CA . LEU A 1 374 ? -4.303 19.413 16.800 1.00 85.12 374 LEU A CA 1
ATOM 3025 C C . LEU A 1 374 ? -3.310 19.235 15.644 1.00 85.12 374 LEU A C 1
ATOM 3027 O O . LEU A 1 374 ? -3.372 19.942 14.642 1.00 85.12 374 LEU A O 1
ATOM 3031 N N . CYS A 1 375 ? -2.376 18.295 15.806 1.00 83.56 375 CYS A N 1
ATOM 3032 C CA . CYS A 1 375 ? -1.303 18.055 14.832 1.00 83.56 375 CYS A CA 1
ATOM 3033 C C . CYS A 1 375 ? -1.478 16.768 14.006 1.00 83.56 375 CYS A C 1
ATOM 3035 O O . CYS A 1 375 ? -0.757 16.558 13.036 1.00 83.56 375 CYS A O 1
ATOM 3037 N N . THR A 1 376 ? -2.406 15.888 14.392 1.00 87.94 376 THR A N 1
ATOM 3038 C CA . THR A 1 376 ? -2.579 14.539 13.830 1.00 87.94 376 THR A CA 1
ATOM 3039 C C . THR A 1 376 ? -4.042 14.280 13.462 1.00 87.94 376 THR A C 1
ATOM 3041 O O . THR A 1 376 ? -4.958 14.917 13.981 1.00 87.94 376 THR A O 1
ATOM 3044 N N . SER A 1 377 ? -4.289 13.300 12.585 1.00 91.06 377 SER A N 1
ATOM 3045 C CA . SER A 1 377 ? -5.657 12.847 12.258 1.00 91.06 377 SER A CA 1
ATOM 3046 C C . SER A 1 377 ? -6.237 11.848 13.276 1.00 91.06 377 SER A C 1
ATOM 3048 O O . SER A 1 377 ? -7.341 11.343 13.088 1.00 91.06 377 SER A O 1
ATOM 3050 N N . THR A 1 378 ? -5.528 11.594 14.380 1.00 92.38 378 THR A N 1
ATOM 3051 C CA . THR A 1 378 ? -5.832 10.588 15.412 1.00 92.38 378 THR A CA 1
ATOM 3052 C C . THR A 1 378 ? -7.256 10.702 15.965 1.00 92.38 378 THR A C 1
ATOM 3054 O O . THR A 1 378 ? -7.981 9.705 16.007 1.00 92.38 378 THR A O 1
ATOM 3057 N N . ARG A 1 379 ? -7.705 11.920 16.302 1.00 92.12 379 ARG A N 1
ATOM 3058 C CA . ARG A 1 379 ? -9.085 12.184 16.755 1.00 92.12 379 ARG A CA 1
ATOM 3059 C C . ARG A 1 379 ? -10.122 11.848 15.687 1.00 92.12 379 ARG A C 1
ATOM 3061 O O . ARG A 1 379 ? -11.052 11.092 15.939 1.00 92.12 379 ARG A O 1
ATOM 3068 N N . GLN A 1 380 ? -9.930 12.381 14.483 1.00 94.00 380 GLN A N 1
ATOM 3069 C CA . GLN A 1 380 ? -10.823 12.187 13.342 1.00 94.00 380 GLN A CA 1
ATOM 3070 C C . GLN A 1 380 ? -10.972 10.706 12.969 1.00 94.00 380 GLN A C 1
ATOM 3072 O O . GLN A 1 380 ? -12.093 10.224 12.816 1.00 94.00 380 GLN A O 1
ATOM 3077 N N . GLN A 1 381 ? -9.861 9.973 12.870 1.00 95.56 381 GLN A N 1
ATOM 3078 C CA . GLN A 1 381 ? -9.875 8.533 12.607 1.00 95.56 381 GLN A CA 1
ATOM 3079 C C . GLN A 1 381 ? -10.624 7.774 13.709 1.00 95.56 381 GLN A C 1
ATOM 3081 O O . GLN A 1 381 ? -11.461 6.927 13.403 1.00 95.56 381 GLN A O 1
ATOM 3086 N N . THR A 1 382 ? -10.372 8.108 14.979 1.00 96.00 382 THR A N 1
ATOM 3087 C CA . THR A 1 382 ? -11.026 7.454 16.121 1.00 96.00 382 THR A CA 1
ATOM 3088 C C . THR A 1 382 ? -12.537 7.686 16.128 1.00 96.00 382 THR A C 1
ATOM 3090 O O . THR A 1 382 ? -13.289 6.730 16.294 1.00 96.00 382 THR A O 1
ATOM 3093 N N . LEU A 1 383 ? -12.998 8.911 15.857 1.00 93.88 383 LEU A N 1
ATOM 3094 C CA . LEU A 1 383 ? -14.425 9.237 15.736 1.00 93.88 383 LEU A CA 1
ATOM 3095 C C . LEU A 1 383 ? -15.098 8.476 14.579 1.00 93.88 383 LEU A C 1
ATOM 3097 O O . LEU A 1 383 ? -16.182 7.923 14.762 1.00 93.88 383 LEU A O 1
ATOM 3101 N N . CYS A 1 384 ? -14.445 8.367 13.414 1.00 94.56 384 CYS A N 1
ATOM 3102 C CA . CYS A 1 384 ? -14.956 7.576 12.285 1.00 94.56 384 CYS A CA 1
ATOM 3103 C C . CYS A 1 384 ? -15.033 6.068 12.600 1.00 94.56 384 CYS A C 1
ATOM 3105 O O . CYS A 1 384 ? -16.000 5.403 12.213 1.00 94.56 384 CYS A O 1
ATOM 3107 N N . ILE A 1 385 ? -14.041 5.524 13.316 1.00 95.31 385 ILE A N 1
ATOM 3108 C CA . ILE A 1 385 ? -14.072 4.138 13.806 1.00 95.31 385 ILE A CA 1
ATOM 3109 C C . ILE A 1 385 ? -15.244 3.964 14.774 1.00 95.31 385 ILE A C 1
ATOM 3111 O O . ILE A 1 385 ? -16.072 3.086 14.556 1.00 95.31 385 ILE A O 1
ATOM 3115 N N . ILE A 1 386 ? -15.343 4.809 15.804 1.00 93.44 386 ILE A N 1
ATOM 3116 C CA . ILE A 1 386 ? -16.401 4.757 16.820 1.00 93.44 386 ILE A CA 1
ATOM 3117 C C . ILE A 1 386 ? -17.787 4.825 16.171 1.00 93.44 386 ILE A C 1
ATOM 3119 O O . ILE A 1 386 ? -18.610 3.956 16.432 1.00 93.44 386 ILE A O 1
ATOM 3123 N N . SER A 1 387 ? -18.024 5.783 15.270 1.00 91.56 387 SER A N 1
ATOM 3124 C CA . SER A 1 387 ? -19.265 5.888 14.487 1.00 91.56 387 SER A CA 1
ATOM 3125 C C . SER A 1 387 ? -19.606 4.565 13.790 1.00 91.56 387 SER A C 1
ATOM 3127 O O . SER A 1 387 ? -20.719 4.060 13.915 1.00 91.56 387 SER A O 1
ATOM 3129 N N . SER A 1 388 ? -18.630 3.938 13.135 1.00 90.94 388 SER A N 1
ATOM 3130 C CA . SER A 1 388 ? -18.837 2.661 12.446 1.00 90.94 388 SER A CA 1
ATOM 3131 C C . SER A 1 388 ? -19.106 1.494 13.409 1.00 90.94 388 SER A C 1
ATOM 3133 O O . SER A 1 388 ? -19.991 0.678 13.157 1.00 90.94 388 SER A O 1
ATOM 3135 N N . LEU A 1 389 ? -18.376 1.422 14.528 1.00 90.31 389 LEU A N 1
ATOM 3136 C CA . LEU A 1 389 ? -18.553 0.414 15.580 1.00 90.31 389 LEU A CA 1
ATOM 3137 C C . LEU A 1 389 ? -19.917 0.543 16.275 1.00 90.31 389 LEU A C 1
ATOM 3139 O O . LEU A 1 389 ? -20.548 -0.466 16.585 1.00 90.31 389 LEU A O 1
ATOM 3143 N N . CYS A 1 390 ? -20.421 1.768 16.432 1.00 86.56 390 CYS A N 1
ATOM 3144 C CA . CYS A 1 390 ? -21.753 2.064 16.955 1.00 86.56 390 CYS A CA 1
ATOM 3145 C C . CYS A 1 390 ? -22.905 1.557 16.069 1.00 86.56 390 CYS A C 1
ATOM 3147 O O . CYS A 1 390 ? -24.049 1.644 16.508 1.00 86.56 390 CYS A O 1
ATOM 3149 N N . ASN A 1 391 ? -22.644 0.973 14.892 1.00 84.81 391 ASN A N 1
ATOM 3150 C CA . ASN A 1 391 ? -23.643 0.260 14.078 1.00 84.81 391 ASN A CA 1
ATOM 3151 C C . ASN A 1 391 ? -23.606 -1.275 14.238 1.00 84.81 391 ASN A C 1
ATOM 3153 O O . ASN A 1 391 ? -24.468 -1.970 13.696 1.00 84.81 391 ASN A O 1
ATOM 3157 N N . LEU A 1 392 ? -22.629 -1.822 14.967 1.00 87.62 392 LEU A N 1
ATOM 3158 C CA . LEU A 1 392 ? -22.444 -3.267 15.134 1.00 87.62 392 LEU A CA 1
ATOM 3159 C C . LEU A 1 392 ? -23.262 -3.833 16.316 1.00 87.62 392 LEU A C 1
ATOM 3161 O O . LEU A 1 392 ? -23.910 -3.092 17.070 1.00 87.62 392 LEU A O 1
ATOM 3165 N N . ARG A 1 393 ? -23.271 -5.166 16.457 1.00 84.00 393 ARG A N 1
ATOM 3166 C CA . ARG A 1 393 ? -23.902 -5.896 17.572 1.00 84.00 393 ARG A CA 1
ATOM 3167 C C . ARG A 1 393 ? -22.845 -6.555 18.478 1.00 84.00 393 ARG A C 1
ATOM 3169 O O . ARG A 1 393 ? -21.811 -6.959 17.959 1.00 84.00 393 ARG A O 1
ATOM 3176 N N . PRO A 1 394 ? -23.092 -6.726 19.789 1.00 86.56 394 PRO A N 1
ATOM 3177 C CA . PRO A 1 394 ? -24.278 -6.291 20.533 1.00 86.56 394 PRO A CA 1
ATOM 3178 C C . PRO A 1 394 ? -24.405 -4.755 20.601 1.00 86.56 394 PRO A C 1
ATOM 3180 O O . PRO A 1 394 ? -23.414 -4.048 20.413 1.00 86.56 394 PRO A O 1
ATOM 3183 N N . PRO A 1 395 ? -25.618 -4.205 20.805 1.00 82.38 395 PRO A N 1
ATOM 3184 C CA . PRO A 1 395 ? -25.777 -2.780 21.082 1.00 82.38 395 PRO A CA 1
ATOM 3185 C C . PRO A 1 395 ? -25.017 -2.402 22.356 1.00 82.38 395 PRO A C 1
ATOM 3187 O O . PRO A 1 395 ? -24.976 -3.166 23.319 1.00 82.38 395 PRO A O 1
ATOM 3190 N N . LEU A 1 396 ? -24.428 -1.207 22.359 1.00 81.69 396 LEU A N 1
ATOM 3191 C CA . LEU A 1 396 ? -23.726 -0.686 23.527 1.00 81.69 396 LEU A CA 1
ATOM 3192 C C . LEU A 1 396 ? -24.712 -0.380 24.653 1.00 81.69 396 LEU A C 1
ATOM 3194 O O . LEU A 1 396 ? -25.779 0.191 24.411 1.00 81.69 396 LEU A O 1
ATOM 3198 N N . ASP A 1 397 ? -24.328 -0.735 25.877 1.00 82.12 397 ASP A N 1
ATOM 3199 C CA . ASP A 1 397 ? -25.075 -0.352 27.068 1.00 82.12 397 ASP A CA 1
ATOM 3200 C C . ASP A 1 397 ? -25.084 1.177 27.254 1.00 82.12 397 ASP A C 1
ATOM 3202 O O . ASP A 1 397 ? -24.227 1.911 26.749 1.00 82.12 397 ASP A O 1
ATOM 3206 N N . LEU A 1 398 ? -26.104 1.663 27.962 1.00 77.88 398 LEU A N 1
ATOM 3207 C CA . LEU A 1 398 ? -26.371 3.093 28.107 1.00 77.88 398 LEU A CA 1
ATOM 3208 C C . LEU A 1 398 ? -25.232 3.828 28.837 1.00 77.88 398 LEU A C 1
ATOM 3210 O O . LEU A 1 398 ? -24.949 4.989 28.542 1.00 77.88 398 LEU A O 1
ATOM 3214 N N . GLU A 1 399 ? -24.547 3.148 29.759 1.00 79.94 399 GLU A N 1
ATOM 3215 C CA . GLU A 1 399 ? -23.453 3.730 30.532 1.00 79.94 399 GLU A CA 1
ATOM 3216 C C . GLU A 1 399 ? -22.223 3.956 29.645 1.00 79.94 399 GLU A C 1
ATOM 3218 O O . GLU A 1 399 ? -21.756 5.096 29.548 1.00 79.94 399 GLU A O 1
ATOM 3223 N N . LYS A 1 400 ? -21.779 2.943 28.889 1.00 81.81 400 LYS A N 1
ATOM 3224 C CA . LYS A 1 400 ? -20.690 3.090 27.909 1.00 81.81 400 LYS A CA 1
ATOM 3225 C C . LYS A 1 400 ? -21.033 4.086 26.805 1.00 81.81 400 LYS A C 1
ATOM 3227 O O . LYS A 1 400 ? -20.176 4.899 26.461 1.00 81.81 400 LYS A O 1
ATOM 3232 N N . LYS A 1 401 ? -22.276 4.092 26.291 1.00 80.75 401 LYS A N 1
ATOM 3233 C CA . LYS A 1 401 ? -22.739 5.128 25.340 1.00 80.75 401 LYS A CA 1
ATOM 3234 C C . LYS A 1 401 ? -22.534 6.538 25.917 1.00 80.75 401 LYS A C 1
ATOM 3236 O O . LYS A 1 401 ? -22.038 7.406 25.201 1.00 80.75 401 LYS A O 1
ATOM 3241 N N . SER A 1 402 ? -22.856 6.765 27.199 1.00 77.94 402 SER A N 1
ATOM 3242 C CA . SER A 1 402 ? -22.651 8.079 27.830 1.00 77.94 402 SER A CA 1
ATOM 3243 C C . SER A 1 402 ? -21.176 8.437 28.003 1.00 77.94 402 SER A C 1
ATOM 3245 O O . SER A 1 402 ? -20.779 9.506 27.555 1.00 77.94 402 SER A O 1
ATOM 3247 N N . GLN A 1 403 ? -20.350 7.543 28.558 1.00 83.25 403 GLN A N 1
ATOM 3248 C CA . GLN A 1 403 ? -18.915 7.783 28.779 1.00 83.25 403 GLN A CA 1
ATOM 3249 C C . GLN A 1 403 ? -18.168 8.082 27.470 1.00 83.25 403 GLN A C 1
ATOM 3251 O O . GLN A 1 403 ? -17.413 9.053 27.374 1.00 83.25 403 GLN A O 1
ATOM 3256 N N . LEU A 1 404 ? -18.421 7.276 26.434 1.00 87.19 404 LEU A N 1
ATOM 3257 C CA . LEU A 1 404 ? -17.860 7.451 25.096 1.00 87.19 404 LEU A CA 1
ATOM 3258 C C . LEU A 1 404 ? -18.217 8.822 24.518 1.00 87.19 404 LEU A C 1
ATOM 3260 O O . LEU A 1 404 ? -17.350 9.514 23.978 1.00 87.19 404 LEU A O 1
ATOM 3264 N N . LEU A 1 405 ? -19.476 9.239 24.670 1.00 83.38 405 LEU A N 1
ATOM 3265 C CA . LEU A 1 405 ? -19.931 10.559 24.258 1.00 83.38 405 LEU A CA 1
ATOM 3266 C C . LEU A 1 405 ? -19.214 11.670 25.040 1.00 83.38 405 LEU A C 1
ATOM 3268 O O . LEU A 1 405 ? -18.732 12.614 24.411 1.00 83.38 405 LEU A O 1
ATOM 3272 N N . THR A 1 406 ? -19.104 11.563 26.373 1.00 81.81 406 THR A N 1
ATOM 3273 C CA . THR A 1 406 ? -18.410 12.559 27.212 1.00 81.81 406 THR A CA 1
ATOM 3274 C C . THR A 1 406 ? -16.982 12.778 26.718 1.00 81.81 406 THR A C 1
ATOM 3276 O O . THR A 1 406 ? -16.563 13.920 26.522 1.00 81.81 406 THR A O 1
ATOM 3279 N N . ILE A 1 407 ? -16.248 11.686 26.475 1.00 86.50 407 ILE A N 1
ATOM 3280 C CA . ILE A 1 407 ? -14.851 11.709 26.024 1.00 86.50 407 ILE A CA 1
ATOM 3281 C C . ILE A 1 407 ? -14.743 12.314 24.621 1.00 86.50 407 ILE A C 1
ATOM 3283 O O . ILE A 1 407 ? -13.905 13.188 24.393 1.00 86.50 407 ILE A O 1
ATOM 3287 N N . CYS A 1 408 ? -15.603 11.901 23.685 1.00 86.69 408 CYS A N 1
ATOM 3288 C CA . CYS A 1 408 ? -15.573 12.397 22.309 1.00 86.69 408 CYS A CA 1
ATOM 3289 C C . CYS A 1 408 ? -15.906 13.894 22.225 1.00 86.69 408 CYS A C 1
ATOM 3291 O O . CYS A 1 408 ? -15.159 14.649 21.600 1.00 86.69 408 CYS A O 1
ATOM 3293 N N . LEU A 1 409 ? -16.972 14.340 22.902 1.00 82.75 409 LEU A N 1
ATOM 3294 C CA . LEU A 1 409 ? -17.334 15.757 22.977 1.00 82.75 409 LEU A CA 1
ATOM 3295 C C . LEU A 1 409 ? -16.218 16.572 23.637 1.00 82.75 409 LEU A C 1
ATOM 3297 O O . LEU A 1 409 ? -15.800 17.586 23.085 1.00 82.75 409 LEU A O 1
ATOM 3301 N N . ARG A 1 410 ? -15.679 16.115 24.773 1.00 81.88 410 ARG A N 1
ATOM 3302 C CA . ARG A 1 410 ? -14.601 16.818 25.483 1.00 81.88 410 ARG A CA 1
ATOM 3303 C C . ARG A 1 410 ? -13.317 16.907 24.657 1.00 81.88 410 ARG A C 1
ATOM 3305 O O . ARG A 1 410 ? -12.699 17.964 24.641 1.00 81.88 410 ARG A O 1
ATOM 3312 N N . SER A 1 411 ? -12.925 15.845 23.952 1.00 85.75 411 SER A N 1
ATOM 3313 C CA . SER A 1 411 ? -11.683 15.818 23.161 1.00 85.75 411 SER A CA 1
ATOM 3314 C C . SER A 1 411 ? -11.716 16.750 21.939 1.00 85.75 411 SER A C 1
ATOM 3316 O O . SER A 1 411 ? -10.658 17.192 21.494 1.00 85.75 411 SER A O 1
ATOM 3318 N N . VAL A 1 412 ? -12.905 17.071 21.408 1.00 83.56 412 VAL A N 1
ATOM 3319 C CA . VAL A 1 412 ? -13.073 17.986 20.261 1.00 83.56 412 VAL A CA 1
ATOM 3320 C C . VAL A 1 412 ? -13.452 19.403 20.699 1.00 83.56 412 VAL A C 1
ATOM 3322 O O . VAL A 1 412 ? -12.861 20.363 20.221 1.00 83.56 412 VAL A O 1
ATOM 3325 N N . LEU A 1 413 ? -14.410 19.561 21.617 1.00 80.12 413 LEU A N 1
ATOM 3326 C CA . LEU A 1 413 ? -14.936 20.876 22.012 1.00 80.12 413 LEU A CA 1
ATOM 3327 C C . LEU A 1 413 ? -14.045 21.625 23.016 1.00 80.12 413 LEU A C 1
ATOM 3329 O O . LEU A 1 413 ? -14.231 22.825 23.200 1.00 80.12 413 LEU A O 1
ATOM 3333 N N . ALA A 1 414 ? -13.086 20.946 23.657 1.00 79.81 414 ALA A N 1
ATOM 3334 C CA . ALA A 1 414 ? -12.053 21.604 24.459 1.00 79.81 414 ALA A CA 1
ATOM 3335 C C . ALA A 1 414 ? -10.869 22.127 23.621 1.00 79.81 414 ALA A C 1
ATOM 3337 O O . ALA A 1 414 ? -9.987 22.772 24.186 1.00 79.81 414 ALA A O 1
ATOM 3338 N N . LEU A 1 415 ? -10.832 21.863 22.306 1.00 80.00 415 LEU A N 1
ATOM 3339 C CA . LEU A 1 415 ? -9.785 22.390 21.430 1.00 80.00 415 LEU A CA 1
ATOM 3340 C C . LEU A 1 415 ? -9.841 23.931 21.385 1.00 80.00 415 LEU A C 1
ATOM 3342 O O . LEU A 1 415 ? -10.928 24.499 21.247 1.00 80.00 415 LEU A O 1
ATOM 3346 N N . PRO A 1 416 ? -8.689 24.626 21.445 1.00 78.00 416 PRO A N 1
ATOM 3347 C CA . PRO A 1 416 ? -8.617 26.062 21.207 1.00 78.00 416 PRO A CA 1
ATOM 3348 C C . PRO A 1 416 ? -9.208 26.487 19.855 1.00 78.00 416 PRO A C 1
ATOM 3350 O O . PRO A 1 416 ? -9.227 25.724 18.890 1.00 78.00 416 PRO A O 1
ATOM 3353 N N . LEU A 1 417 ? -9.616 27.758 19.766 1.00 77.19 417 LEU A N 1
ATOM 3354 C CA . LEU A 1 417 ? -10.030 28.378 18.504 1.00 77.19 417 LEU A CA 1
ATOM 3355 C C . LEU A 1 417 ? -8.936 28.234 17.434 1.00 77.19 417 LEU A C 1
ATOM 3357 O O . LEU A 1 417 ? -7.744 28.324 17.736 1.00 77.19 417 LEU A O 1
ATOM 3361 N N . LEU A 1 418 ? -9.344 28.084 16.170 1.00 78.88 418 LEU A N 1
ATOM 3362 C CA . LEU A 1 418 ? -8.449 27.779 15.047 1.00 78.88 418 LEU A CA 1
ATOM 3363 C C . LEU A 1 418 ? -7.215 28.699 14.972 1.00 78.88 418 LEU A C 1
ATOM 3365 O O . LEU A 1 418 ? -6.092 28.209 14.918 1.00 78.88 418 LEU A O 1
ATOM 3369 N N . GLY A 1 419 ? -7.401 30.019 15.080 1.00 75.00 419 GLY A N 1
ATOM 3370 C CA . GLY A 1 419 ? -6.301 30.997 15.037 1.00 75.00 419 GLY A CA 1
ATOM 3371 C C . GLY A 1 419 ? -5.338 30.967 16.240 1.00 75.00 419 GLY A C 1
ATOM 3372 O O . GLY A 1 419 ? -4.360 31.719 16.263 1.00 75.00 419 GLY A O 1
ATOM 3373 N N . VAL A 1 420 ? -5.604 30.137 17.255 1.00 80.75 420 VAL A N 1
ATOM 3374 C CA . VAL A 1 420 ? -4.659 29.776 18.327 1.00 80.75 420 VAL A CA 1
ATOM 3375 C C . VAL A 1 420 ? -3.927 28.483 17.961 1.00 80.75 420 VAL A C 1
ATOM 3377 O O . VAL A 1 420 ? -2.702 28.442 18.048 1.00 80.75 420 VAL A O 1
ATOM 3380 N N . LEU A 1 421 ? -4.646 27.466 17.469 1.00 82.06 421 LEU A N 1
ATOM 3381 C CA . LEU A 1 421 ? -4.051 26.209 16.996 1.00 82.06 421 LEU A CA 1
ATOM 3382 C C . LEU A 1 421 ? -3.020 26.444 15.878 1.00 82.06 421 LEU A C 1
ATOM 3384 O O . LEU A 1 421 ? -1.913 25.916 15.953 1.00 82.06 421 LEU A O 1
ATOM 3388 N N . GLU A 1 422 ? -3.330 27.300 14.900 1.00 81.50 422 GLU A N 1
ATOM 3389 C CA . GLU A 1 422 ? -2.405 27.682 13.819 1.00 81.50 422 GLU A CA 1
ATOM 3390 C C . GLU A 1 422 ? -1.093 28.282 14.359 1.00 81.50 422 GLU A C 1
ATOM 3392 O O . GLU A 1 422 ? -0.001 27.945 13.891 1.00 81.50 422 GLU A O 1
ATOM 3397 N N . LYS A 1 423 ? -1.182 29.119 15.405 1.00 81.12 423 LYS A N 1
ATOM 3398 C CA . LYS A 1 423 ? -0.017 29.703 16.092 1.00 81.12 423 LYS A CA 1
ATOM 3399 C C . LYS A 1 423 ? 0.767 28.667 16.892 1.00 81.12 423 LYS A C 1
ATOM 3401 O O . LYS A 1 423 ? 1.981 28.787 16.986 1.00 81.12 423 LYS A O 1
ATOM 3406 N N . HIS A 1 424 ? 0.111 27.649 17.446 1.00 78.69 424 HIS A N 1
ATOM 3407 C CA . HIS A 1 424 ? 0.807 26.531 18.090 1.00 78.69 424 HIS A CA 1
ATOM 3408 C C . HIS A 1 424 ? 1.559 25.669 17.062 1.00 78.69 424 HIS A C 1
ATOM 3410 O O . HIS A 1 424 ? 2.588 25.083 17.393 1.00 78.69 424 HIS A O 1
ATOM 3416 N N . THR A 1 425 ? 1.093 25.621 15.809 1.00 74.94 425 THR A N 1
ATOM 3417 C CA . THR A 1 425 ? 1.736 24.839 14.741 1.00 74.94 425 THR A CA 1
ATOM 3418 C C . THR A 1 425 ? 2.803 25.568 13.923 1.00 74.94 425 THR A C 1
ATOM 3420 O O . THR A 1 425 ? 3.550 24.909 13.204 1.00 74.94 425 THR A O 1
ATOM 3423 N N . CYS A 1 426 ? 2.934 26.894 14.021 1.00 71.44 426 CYS A N 1
ATOM 3424 C CA . CYS A 1 426 ? 3.815 27.666 13.129 1.00 71.44 426 CYS A CA 1
ATOM 3425 C C . CYS A 1 426 ? 5.327 27.407 13.304 1.00 71.44 426 CYS A C 1
ATOM 3427 O O . CYS A 1 426 ? 6.119 27.876 12.491 1.00 71.44 426 CYS A O 1
ATOM 3429 N N . LEU A 1 427 ? 5.726 26.668 14.347 1.00 74.19 427 LEU A N 1
ATOM 3430 C CA . LEU A 1 427 ? 7.115 26.290 14.632 1.00 74.19 427 LEU A CA 1
ATOM 3431 C C . LEU A 1 427 ? 7.488 24.876 14.143 1.00 74.19 427 LEU A C 1
ATOM 3433 O O . LEU A 1 427 ? 8.640 24.468 14.302 1.00 74.19 427 LEU A O 1
ATOM 3437 N N . PHE A 1 428 ? 6.551 24.109 13.573 1.00 76.19 428 PHE A N 1
ATOM 3438 C CA . PHE A 1 428 ? 6.873 22.807 12.980 1.00 76.19 428 PHE A CA 1
ATOM 3439 C C . PHE A 1 428 ? 7.622 22.974 11.652 1.00 76.19 428 PHE A C 1
ATOM 3441 O O . PHE A 1 428 ? 7.319 23.867 10.867 1.00 76.19 428 PHE A O 1
ATOM 3448 N N . LEU A 1 429 ? 8.580 22.075 11.392 1.00 72.81 429 LEU A N 1
ATOM 3449 C CA . LEU A 1 429 ? 9.372 22.065 10.154 1.00 72.81 429 LEU A CA 1
ATOM 3450 C C . LEU A 1 429 ? 8.487 21.875 8.908 1.00 72.81 429 LEU A C 1
ATOM 3452 O O . LEU A 1 429 ? 8.703 22.506 7.880 1.00 72.81 429 LEU A O 1
ATOM 3456 N N . GLU A 1 430 ? 7.471 21.022 9.047 1.00 72.00 430 GLU A N 1
ATOM 3457 C CA . GLU A 1 430 ? 6.366 20.828 8.112 1.00 72.00 430 GLU A CA 1
ATOM 3458 C C . GLU A 1 430 ? 5.066 20.975 8.926 1.00 72.00 430 GLU A C 1
ATOM 3460 O O . GLU A 1 430 ? 4.665 20.032 9.617 1.00 72.00 430 GLU A O 1
ATOM 3465 N N . PRO A 1 431 ? 4.439 22.166 8.961 1.00 74.94 431 PRO A N 1
ATOM 3466 C CA . PRO A 1 431 ? 3.222 22.372 9.735 1.00 74.94 431 PRO A CA 1
ATOM 3467 C C . PRO A 1 431 ? 2.040 21.636 9.082 1.00 74.94 431 PRO A C 1
ATOM 3469 O O . PRO A 1 431 ? 1.854 21.733 7.866 1.00 74.94 431 PRO A O 1
ATOM 3472 N N . PRO A 1 432 ? 1.215 20.911 9.858 1.00 81.75 432 PRO A N 1
ATOM 3473 C CA . PRO A 1 432 ? 0.022 20.270 9.323 1.00 81.75 432 PRO A CA 1
ATOM 3474 C C . PRO A 1 432 ? -1.023 21.319 8.920 1.00 81.75 432 PRO A C 1
ATOM 3476 O O . PRO A 1 432 ? -1.107 22.392 9.516 1.00 81.75 432 PRO A O 1
ATOM 3479 N N . ASP A 1 433 ? -1.881 20.984 7.956 1.00 85.94 433 ASP A N 1
ATOM 3480 C CA . ASP A 1 433 ? -3.062 21.790 7.628 1.00 85.94 433 ASP A CA 1
ATOM 3481 C C . ASP A 1 433 ? -4.107 21.669 8.754 1.00 85.94 433 ASP A C 1
ATOM 3483 O O . ASP A 1 433 ? -5.002 20.815 8.732 1.00 85.94 433 ASP A O 1
ATOM 3487 N N . VAL A 1 434 ? -3.949 22.519 9.773 1.00 85.38 434 VAL A N 1
ATOM 3488 C CA . VAL A 1 434 ? -4.808 22.580 10.963 1.00 85.38 434 VAL A CA 1
ATOM 3489 C C . VAL A 1 434 ? -6.257 22.872 10.590 1.00 85.38 434 VAL A C 1
ATOM 3491 O O . VAL A 1 434 ? -7.157 22.271 11.172 1.00 85.38 434 VAL A O 1
ATOM 3494 N N . GLN A 1 435 ? -6.502 23.734 9.600 1.00 84.31 435 GLN A N 1
ATOM 3495 C CA . GLN A 1 435 ? -7.850 24.062 9.135 1.00 84.31 435 GLN A CA 1
ATOM 3496 C C . GLN A 1 435 ? -8.550 22.818 8.575 1.00 84.31 435 GLN A C 1
ATOM 3498 O O . GLN A 1 435 ? -9.688 22.528 8.960 1.00 84.31 435 GLN A O 1
ATOM 3503 N N . THR A 1 436 ? -7.875 22.046 7.720 1.00 88.12 436 THR A N 1
ATOM 3504 C CA . THR A 1 436 ? -8.410 20.784 7.191 1.00 88.12 436 THR A CA 1
ATOM 3505 C C . THR A 1 436 ? -8.549 19.717 8.279 1.00 88.12 436 THR A C 1
ATOM 3507 O O . THR A 1 436 ? -9.547 18.991 8.280 1.00 88.12 436 THR A O 1
ATOM 3510 N N . LEU A 1 437 ? -7.597 19.603 9.214 1.00 87.06 437 LEU A N 1
ATOM 3511 C CA . LEU A 1 437 ? -7.692 18.659 10.337 1.00 87.06 437 LEU A CA 1
ATOM 3512 C C . LEU A 1 437 ? -8.867 18.986 11.269 1.00 87.06 437 LEU A C 1
ATOM 3514 O O . LEU A 1 437 ? -9.616 18.078 11.636 1.00 87.06 437 LEU A O 1
ATOM 3518 N N . TYR A 1 438 ? -9.058 20.259 11.618 1.00 85.69 438 TYR A N 1
ATOM 3519 C CA . TYR A 1 438 ? -10.157 20.721 12.465 1.00 85.69 438 TYR A CA 1
ATOM 3520 C C . TYR A 1 438 ? -11.506 20.412 11.813 1.00 85.69 438 TYR A C 1
ATOM 3522 O O . TYR A 1 438 ? -12.346 19.746 12.418 1.00 85.69 438 TYR A O 1
ATOM 3530 N N . ASN A 1 439 ? -11.672 20.776 10.538 1.00 84.62 439 ASN A N 1
ATOM 3531 C CA . ASN A 1 439 ? -12.923 20.567 9.807 1.00 84.62 439 ASN A CA 1
ATOM 3532 C C . ASN A 1 439 ? -13.271 19.080 9.675 1.00 84.62 439 ASN A C 1
ATOM 3534 O O . ASN A 1 439 ? -14.404 18.691 9.951 1.00 84.62 439 ASN A O 1
ATOM 3538 N N . LYS A 1 440 ? -12.295 18.227 9.334 1.00 89.50 440 LYS A N 1
ATOM 3539 C CA . LYS A 1 440 ? -12.512 16.771 9.271 1.00 89.50 440 LYS A CA 1
ATOM 3540 C C . LYS A 1 440 ? -12.795 16.157 10.649 1.00 89.50 440 LYS A C 1
ATOM 3542 O O . LYS A 1 440 ? -13.523 15.173 10.730 1.00 89.50 440 LYS A O 1
ATOM 3547 N N . THR A 1 441 ? -12.241 16.715 11.728 1.00 88.31 441 THR A N 1
ATOM 3548 C CA . THR A 1 441 ? -12.520 16.261 13.103 1.00 88.31 441 THR A CA 1
ATOM 3549 C C . THR A 1 441 ? -13.939 16.643 13.532 1.00 88.31 441 THR A C 1
ATOM 3551 O O . THR A 1 441 ? -14.654 15.804 14.078 1.00 88.31 441 THR A O 1
ATOM 3554 N N . ALA A 1 442 ? -14.378 17.868 13.228 1.00 84.12 442 ALA A N 1
ATOM 3555 C CA . ALA A 1 442 ? -15.744 18.329 13.477 1.00 84.12 442 ALA A CA 1
ATOM 3556 C C . ALA A 1 442 ? -16.783 17.545 12.650 1.00 84.12 442 ALA A C 1
ATOM 3558 O O . ALA A 1 442 ? -17.812 17.139 13.186 1.00 84.12 442 ALA A O 1
ATOM 3559 N N . GLU A 1 443 ? -16.493 17.257 11.376 1.00 87.25 443 GLU A N 1
ATOM 3560 C CA . GLU A 1 443 ? -17.351 16.423 10.522 1.00 87.25 443 GLU A CA 1
ATOM 3561 C C . GLU A 1 443 ? -17.431 14.970 11.024 1.00 87.25 443 GLU A C 1
ATOM 3563 O O . GLU A 1 443 ? -18.517 14.391 11.056 1.00 87.25 443 GLU A O 1
ATOM 3568 N N . ALA A 1 444 ? -16.321 14.382 11.481 1.00 89.81 444 ALA A N 1
ATOM 3569 C CA . ALA A 1 444 ? -16.336 13.042 12.072 1.00 89.81 444 ALA A CA 1
ATOM 3570 C C . ALA A 1 444 ? -17.144 12.984 13.384 1.00 89.81 444 ALA A C 1
ATOM 3572 O O . ALA A 1 444 ? -17.815 11.984 13.644 1.00 89.81 444 ALA A O 1
ATOM 3573 N N . LEU A 1 445 ? -17.127 14.057 14.186 1.00 87.94 445 LEU A N 1
ATOM 3574 C CA . LEU A 1 445 ? -17.984 14.181 15.368 1.00 87.94 445 LEU A CA 1
ATOM 3575 C C . LEU A 1 445 ? -19.470 14.275 14.978 1.00 87.94 445 LEU A C 1
ATOM 3577 O O . LEU A 1 445 ? -20.285 13.561 15.559 1.00 87.94 445 LEU A O 1
ATOM 3581 N N . ASP A 1 446 ? -19.821 15.094 13.980 1.00 79.81 446 ASP A N 1
ATOM 3582 C CA . ASP A 1 446 ? -21.193 15.224 13.455 1.00 79.81 446 ASP A CA 1
ATOM 3583 C C . ASP A 1 446 ? -21.745 13.865 12.992 1.00 79.81 446 ASP A C 1
ATOM 3585 O O . ASP A 1 446 ? -22.817 13.436 13.421 1.00 79.81 446 ASP A O 1
ATOM 3589 N N . GLN A 1 447 ? -20.963 13.134 12.192 1.00 87.00 447 GLN A N 1
ATOM 3590 C CA . GLN A 1 447 ? -21.314 11.795 11.706 1.00 87.00 447 GLN A CA 1
ATOM 3591 C C . GLN A 1 447 ? -21.490 10.785 12.851 1.00 87.00 447 GLN A C 1
ATOM 3593 O O . GLN A 1 447 ? -22.434 9.990 12.833 1.00 87.00 447 GLN A O 1
ATOM 3598 N N . MET A 1 448 ? -20.631 10.827 13.876 1.00 88.62 448 MET A N 1
ATOM 3599 C CA . MET A 1 448 ? -20.751 9.969 15.059 1.00 88.62 448 MET A CA 1
ATOM 3600 C C . MET A 1 448 ? -22.036 10.255 15.850 1.00 88.62 448 MET A C 1
ATOM 3602 O O . MET A 1 448 ? -22.757 9.318 16.200 1.00 88.62 448 MET A O 1
ATOM 3606 N N . LEU A 1 449 ? -22.351 11.531 16.093 1.00 83.19 449 LEU A N 1
ATOM 3607 C CA . LEU A 1 449 ? -23.562 11.950 16.807 1.00 83.19 449 LEU A CA 1
ATOM 3608 C C . LEU A 1 449 ? -24.835 11.578 16.036 1.00 83.19 449 LEU A C 1
ATOM 3610 O O . LEU A 1 449 ? -25.776 11.049 16.627 1.00 83.19 449 LEU A O 1
ATOM 3614 N N . GLN A 1 450 ? -24.848 11.794 14.717 1.00 81.19 450 GLN A N 1
ATOM 3615 C CA . GLN A 1 450 ? -25.949 11.374 13.843 1.00 81.19 450 GLN A CA 1
ATOM 3616 C C . GLN A 1 450 ? -26.140 9.856 13.877 1.00 81.19 450 GLN A C 1
ATOM 3618 O O . GLN A 1 450 ? -27.270 9.392 13.995 1.00 81.19 450 GLN A O 1
ATOM 3623 N N . THR A 1 451 ? -25.049 9.084 13.842 1.00 83.88 451 THR A N 1
ATOM 3624 C CA . THR A 1 451 ? -25.114 7.615 13.877 1.00 83.88 451 THR A CA 1
ATOM 3625 C C . THR A 1 451 ? -25.769 7.103 15.158 1.00 83.88 451 THR A C 1
ATOM 3627 O O . THR A 1 451 ? -26.648 6.247 15.078 1.00 83.88 451 THR A O 1
ATOM 3630 N N . LEU A 1 452 ? -25.396 7.660 16.319 1.00 77.31 452 LEU A N 1
ATOM 3631 C CA . LEU A 1 452 ? -26.045 7.346 17.597 1.00 77.31 452 LEU A CA 1
ATOM 3632 C C . LEU A 1 452 ? -27.548 7.670 17.525 1.00 77.31 452 LEU A C 1
ATOM 3634 O O . LEU A 1 452 ? -28.366 6.757 17.589 1.00 77.31 452 LEU A O 1
ATOM 3638 N N . LEU A 1 453 ? -27.895 8.932 17.236 1.00 73.00 453 LEU A N 1
ATOM 3639 C CA . LEU A 1 453 ? -29.281 9.425 17.151 1.00 73.00 453 LEU A CA 1
ATOM 3640 C C . LEU A 1 453 ? -30.195 8.630 16.204 1.00 73.00 453 LEU A C 1
ATOM 3642 O O . LEU A 1 453 ? -31.400 8.547 16.437 1.00 73.00 453 LEU A O 1
ATOM 3646 N N . THR A 1 454 ? -29.653 8.098 15.105 1.00 72.38 454 THR A N 1
ATOM 3647 C CA . THR A 1 454 ? -30.440 7.344 14.115 1.00 72.38 454 THR A CA 1
ATOM 3648 C C . THR A 1 454 ? -30.646 5.872 14.461 1.00 72.38 454 THR A C 1
ATOM 3650 O O . THR A 1 454 ? -31.532 5.254 13.870 1.00 72.38 454 THR A O 1
ATOM 3653 N N . ARG A 1 455 ? -29.856 5.300 15.382 1.00 66.62 455 ARG A N 1
ATOM 3654 C CA . ARG A 1 455 ? -29.919 3.867 15.703 1.00 66.62 455 ARG A CA 1
ATOM 3655 C C . ARG A 1 455 ? -31.151 3.527 16.540 1.00 66.62 455 ARG A C 1
ATOM 3657 O O . ARG A 1 455 ? -31.894 2.628 16.161 1.00 66.62 455 ARG A O 1
ATOM 3664 N N . ASP A 1 456 ? -31.368 4.256 17.634 1.00 60.75 456 ASP A N 1
ATOM 3665 C CA . ASP A 1 456 ? -32.448 4.009 18.596 1.00 60.75 456 ASP A CA 1
ATOM 3666 C C . ASP A 1 456 ? -33.149 5.342 18.968 1.00 60.75 456 ASP A C 1
ATOM 3668 O O . ASP A 1 456 ? -32.905 5.877 20.052 1.00 60.75 456 ASP A O 1
ATOM 3672 N N . PRO A 1 457 ? -34.022 5.914 18.104 1.00 62.81 457 PRO A N 1
ATOM 3673 C CA . PRO A 1 457 ? -34.620 7.245 18.289 1.00 62.81 457 PRO A CA 1
ATOM 3674 C C . PRO A 1 457 ? -35.649 7.275 19.435 1.00 62.81 457 PRO A C 1
ATOM 3676 O O . PRO A 1 457 ? -36.865 7.300 19.235 1.00 62.81 457 PRO A O 1
ATOM 3679 N N . THR A 1 458 ? -35.139 7.275 20.662 1.00 62.22 458 THR A N 1
ATOM 3680 C CA . THR A 1 458 ? -35.888 7.251 21.920 1.00 62.22 458 THR A CA 1
ATOM 3681 C C . THR A 1 458 ? -35.663 8.542 22.703 1.00 62.22 458 THR A C 1
ATOM 3683 O O . THR A 1 458 ? -34.664 9.242 22.518 1.00 62.22 458 THR A O 1
ATOM 3686 N N . ALA A 1 459 ? -36.591 8.870 23.606 1.00 57.91 459 ALA A N 1
ATOM 3687 C CA . ALA A 1 459 ? -36.396 9.992 24.521 1.00 57.91 459 ALA A CA 1
ATOM 3688 C C . ALA A 1 459 ? -35.139 9.780 25.383 1.00 57.91 459 ALA A C 1
ATOM 3690 O O . ALA A 1 459 ? -34.350 10.705 25.541 1.00 57.91 459 ALA A O 1
ATOM 3691 N N . ASP A 1 460 ? -34.897 8.553 25.849 1.00 58.25 460 ASP A N 1
ATOM 3692 C CA . ASP A 1 460 ? -33.756 8.222 26.705 1.00 58.25 460 ASP A CA 1
ATOM 3693 C C . ASP A 1 460 ? -32.397 8.470 26.024 1.00 58.25 460 ASP A C 1
ATOM 3695 O O . ASP A 1 460 ? -31.479 8.953 26.683 1.00 58.25 460 ASP A O 1
ATOM 3699 N N . GLU A 1 461 ? -32.259 8.246 24.709 1.00 61.34 461 GLU A N 1
ATOM 3700 C CA . GLU A 1 461 ? -31.033 8.604 23.970 1.00 61.34 461 GLU A CA 1
ATOM 3701 C C . GLU A 1 461 ? -30.821 10.122 23.852 1.00 61.34 461 GLU A C 1
ATOM 3703 O O . GLU A 1 461 ? -29.697 10.610 23.995 1.00 61.34 461 GLU A O 1
ATOM 3708 N N . LEU A 1 462 ? -31.893 10.896 23.662 1.00 59.19 462 LEU A N 1
ATOM 3709 C CA . LEU A 1 462 ? -31.823 12.359 23.721 1.00 59.19 462 LEU A CA 1
ATOM 3710 C C . LEU A 1 462 ? -31.448 12.841 25.129 1.00 59.19 462 LEU A C 1
ATOM 3712 O O . LEU A 1 462 ? -30.580 13.702 25.272 1.00 59.19 462 LEU A O 1
ATOM 3716 N N . HIS A 1 463 ? -32.034 12.256 26.176 1.00 59.12 463 HIS A N 1
ATOM 3717 C CA . HIS A 1 463 ? -31.657 12.552 27.559 1.00 59.12 463 HIS A CA 1
ATOM 3718 C C . HIS A 1 463 ? -30.218 12.107 27.874 1.00 59.12 463 HIS A C 1
ATOM 3720 O O . HIS A 1 463 ? -29.557 12.771 28.671 1.00 59.12 463 HIS A O 1
ATOM 3726 N N . LEU A 1 464 ? -29.692 11.064 27.221 1.00 61.78 464 LEU A N 1
ATOM 3727 C CA . LEU A 1 464 ? -28.296 10.630 27.338 1.00 61.78 464 LEU A CA 1
ATOM 3728 C C . LEU A 1 464 ? -27.319 11.668 26.782 1.00 61.78 464 LEU A C 1
ATOM 3730 O O . LEU A 1 464 ? -26.366 12.047 27.466 1.00 61.78 464 LEU A O 1
ATOM 3734 N N . LEU A 1 465 ? -27.589 12.154 25.565 1.00 57.53 465 LEU A N 1
ATOM 3735 C CA . LEU A 1 465 ? -26.781 13.167 24.875 1.00 57.53 465 LEU A CA 1
ATOM 3736 C C . LEU A 1 465 ? -26.620 14.459 25.683 1.00 57.53 465 LEU A C 1
ATOM 3738 O O . LEU A 1 465 ? -25.657 15.202 25.507 1.00 57.53 465 LEU A O 1
ATOM 3742 N N . LEU A 1 466 ? -27.574 14.708 26.575 1.00 54.12 466 LEU A N 1
ATOM 3743 C CA . LEU A 1 466 ? -27.748 15.954 27.307 1.00 54.12 466 LEU A CA 1
ATOM 3744 C C . LEU A 1 466 ? -27.623 15.765 28.827 1.00 54.12 466 LEU A C 1
ATOM 3746 O O . LEU A 1 466 ? -27.830 16.715 29.580 1.00 54.12 466 LEU A O 1
ATOM 3750 N N . SER A 1 467 ? -27.324 14.547 29.291 1.00 52.72 467 SER A N 1
ATOM 3751 C CA . SER A 1 467 ? -27.452 14.159 30.698 1.00 52.72 467 SER A CA 1
ATOM 3752 C C . SER A 1 467 ? -26.518 14.964 31.613 1.00 52.72 467 SER A C 1
ATOM 3754 O O . SER A 1 467 ? -25.325 15.063 31.316 1.00 52.72 467 SER A O 1
ATOM 3756 N N . PRO A 1 468 ? -26.986 15.451 32.782 1.00 47.34 468 PRO A N 1
ATOM 3757 C CA . PRO A 1 468 ? -26.157 16.197 33.735 1.00 47.34 468 PRO A CA 1
ATOM 3758 C C . PRO A 1 468 ? -25.069 15.355 34.432 1.00 47.34 468 PRO A C 1
ATOM 3760 O O . PRO A 1 468 ? -24.319 15.890 35.245 1.00 47.34 468 PRO A O 1
ATOM 3763 N N . LYS A 1 469 ? -24.959 14.048 34.130 1.00 47.47 469 LYS A N 1
ATOM 3764 C CA . LYS A 1 469 ? -23.775 13.237 34.472 1.00 47.47 469 LYS A CA 1
ATOM 3765 C C . LYS A 1 469 ? -22.545 13.605 33.638 1.00 47.47 469 LYS A C 1
ATOM 3767 O O . LYS A 1 469 ? -21.428 13.419 34.110 1.00 47.47 469 LYS A O 1
ATOM 3772 N N . ASN A 1 470 ? -22.733 14.141 32.433 1.00 49.94 470 ASN A N 1
ATOM 3773 C CA . ASN A 1 470 ? -21.654 14.804 31.718 1.00 49.94 470 ASN A CA 1
ATOM 3774 C C . ASN A 1 470 ? -21.370 16.129 32.461 1.00 49.94 470 ASN A C 1
ATOM 3776 O O . ASN A 1 470 ? -22.298 16.911 32.665 1.00 49.94 470 ASN A O 1
ATOM 3780 N N . ASP A 1 471 ? -20.113 16.380 32.852 1.00 51.41 471 ASP A N 1
ATOM 3781 C CA . ASP A 1 471 ? -19.651 17.536 33.651 1.00 51.41 471 ASP A CA 1
ATOM 3782 C C . ASP A 1 471 ? -20.441 18.850 33.429 1.00 51.41 471 ASP A C 1
ATOM 3784 O O . ASP A 1 471 ? -20.408 19.401 32.334 1.00 51.41 471 ASP A O 1
ATOM 3788 N N . PHE A 1 472 ? -20.990 19.499 34.467 1.00 55.75 472 PHE A N 1
ATOM 3789 C CA . PHE A 1 472 ? -21.535 20.879 34.352 1.00 55.75 472 PHE A CA 1
ATOM 3790 C C . PHE A 1 472 ? -20.582 21.866 33.633 1.00 55.75 472 PHE A C 1
ATOM 3792 O O . PHE A 1 472 ? -21.009 22.857 33.038 1.00 55.75 472 PHE A O 1
ATOM 3799 N N . ARG A 1 473 ? -19.281 21.556 33.657 1.00 57.34 473 ARG A N 1
ATOM 3800 C CA . ARG A 1 473 ? -18.198 22.221 32.935 1.00 57.34 473 ARG A CA 1
ATOM 3801 C C . ARG A 1 473 ? -18.340 22.188 31.403 1.00 57.34 473 ARG A C 1
ATOM 3803 O O . ARG A 1 473 ? -18.146 23.246 30.811 1.00 57.34 473 ARG A O 1
ATOM 3810 N N . TRP A 1 474 ? -18.715 21.065 30.765 1.00 57.72 474 TRP A N 1
ATOM 3811 C CA . TRP A 1 474 ? -18.916 21.043 29.298 1.00 57.72 474 TRP A CA 1
ATOM 3812 C C . TRP A 1 474 ? -20.111 21.908 28.920 1.00 57.72 474 TRP A C 1
ATOM 3814 O O . TRP A 1 474 ? -20.019 22.690 27.985 1.00 57.72 474 TRP A O 1
ATOM 3824 N N . MET A 1 475 ? -21.212 21.822 29.672 1.00 64.06 475 MET A N 1
ATOM 3825 C CA . MET A 1 475 ? -22.437 22.549 29.344 1.00 64.06 475 MET A CA 1
ATOM 3826 C C . MET A 1 475 ? -22.228 24.058 29.516 1.00 64.06 475 MET A C 1
ATOM 3828 O O . MET A 1 475 ? -22.643 24.840 28.665 1.00 64.06 475 MET A O 1
ATOM 3832 N N . GLY A 1 476 ? -21.474 24.466 30.545 1.00 67.50 476 GLY A N 1
ATOM 3833 C CA . GLY A 1 476 ? -20.987 25.838 30.696 1.00 67.50 476 GLY A CA 1
ATOM 3834 C C . GLY A 1 476 ? -20.066 26.291 29.555 1.00 67.50 476 GLY A C 1
ATOM 3835 O O . GLY A 1 476 ? -20.270 27.374 29.013 1.00 67.50 476 GLY A O 1
ATOM 3836 N N . GLN A 1 477 ? -19.093 25.468 29.145 1.00 62.75 477 GLN A N 1
ATOM 3837 C CA . GLN A 1 477 ? -18.205 25.768 28.008 1.00 62.75 477 GLN A CA 1
ATOM 3838 C C . GLN A 1 477 ? -18.968 25.881 26.682 1.00 62.75 477 GLN A C 1
ATOM 3840 O O . GLN A 1 477 ? -18.680 26.771 25.887 1.00 62.75 477 GLN A O 1
ATOM 3845 N N . LEU A 1 478 ? -19.958 25.019 26.453 1.00 65.00 478 LEU A N 1
ATOM 3846 C CA . LEU A 1 478 ? -20.737 24.960 25.218 1.00 65.00 478 LEU A CA 1
ATOM 3847 C C . LEU A 1 478 ? -21.728 26.135 25.142 1.00 65.00 478 LEU A C 1
ATOM 3849 O O . LEU A 1 478 ? -21.807 26.793 24.107 1.00 65.00 478 LEU A O 1
ATOM 3853 N N . MET A 1 479 ? -22.381 26.500 26.256 1.00 70.44 479 MET A N 1
ATOM 3854 C CA . MET A 1 479 ? -23.139 27.758 26.347 1.00 70.44 479 MET A CA 1
ATOM 3855 C C . MET A 1 479 ? -22.247 28.992 26.149 1.00 70.44 479 MET A C 1
ATOM 3857 O O . MET A 1 479 ? -22.663 29.927 25.471 1.00 70.44 479 MET A O 1
ATOM 3861 N N . ALA A 1 480 ? -21.032 29.012 26.709 1.00 68.50 480 ALA A N 1
ATOM 3862 C CA . ALA A 1 480 ? -20.102 30.127 26.528 1.00 68.50 480 ALA A CA 1
ATOM 3863 C C . ALA A 1 480 ? -19.626 30.244 25.070 1.00 68.50 480 ALA A C 1
ATOM 3865 O O . ALA A 1 480 ? -19.623 31.340 24.516 1.00 68.50 480 ALA A O 1
ATOM 3866 N N . MET A 1 481 ? -19.286 29.122 24.426 1.00 66.88 481 MET A N 1
ATOM 3867 C CA . MET A 1 481 ? -18.877 29.078 23.020 1.00 66.88 481 MET A CA 1
ATOM 3868 C C . MET A 1 481 ? -20.002 29.562 22.098 1.00 66.88 481 MET A C 1
ATOM 3870 O O . MET A 1 481 ? -19.788 30.485 21.316 1.00 66.88 481 MET A O 1
ATOM 3874 N N . LEU A 1 482 ? -21.213 29.007 22.224 1.00 68.81 482 LEU A N 1
ATOM 3875 C CA . LEU A 1 482 ? -22.360 29.448 21.424 1.00 68.81 482 LEU A CA 1
ATOM 3876 C C . LEU A 1 482 ? -22.752 30.900 21.737 1.00 68.81 482 LEU A C 1
ATOM 3878 O O . LEU A 1 482 ? -23.115 31.641 20.832 1.00 68.81 482 LEU A O 1
ATOM 3882 N N . GLY A 1 483 ? -22.624 31.338 22.994 1.00 73.62 483 GLY A N 1
ATOM 3883 C CA . GLY A 1 483 ? -22.866 32.726 23.399 1.00 73.62 483 GLY A CA 1
ATOM 3884 C C . GLY A 1 483 ? -21.911 33.720 22.735 1.00 73.62 483 GLY A C 1
ATOM 3885 O O . GLY A 1 483 ? -22.342 34.801 22.338 1.00 73.62 483 GLY A O 1
ATOM 3886 N N . MET A 1 484 ? -20.644 33.335 22.552 1.00 72.19 484 MET A N 1
ATOM 3887 C CA . MET A 1 484 ? -19.673 34.102 21.765 1.00 72.19 484 MET A CA 1
ATOM 3888 C C . MET A 1 484 ? -20.006 34.065 20.264 1.00 72.19 484 MET A C 1
ATOM 3890 O O . MET A 1 484 ? -19.990 35.108 19.614 1.00 72.19 484 MET A O 1
ATOM 3894 N N . LEU A 1 485 ? -20.359 32.896 19.717 1.00 69.31 485 LEU A N 1
ATOM 3895 C CA . LEU A 1 485 ? -20.689 32.722 18.293 1.00 69.31 485 LEU A CA 1
ATOM 3896 C C . LEU A 1 485 ? -22.025 33.372 17.880 1.00 69.31 485 LEU A C 1
ATOM 3898 O O . LEU A 1 485 ? -22.220 33.692 16.712 1.00 69.31 485 LEU A O 1
ATOM 3902 N N . CYS A 1 486 ? -22.920 33.683 18.821 1.00 75.94 486 CYS A N 1
ATOM 3903 C CA . CYS A 1 486 ? -24.072 34.562 18.572 1.00 75.94 486 CYS A CA 1
ATOM 3904 C C . CYS A 1 486 ? -23.684 36.005 18.192 1.00 75.94 486 CYS A C 1
ATOM 3906 O O . CYS A 1 486 ? -24.548 36.765 17.756 1.00 75.94 486 CYS A O 1
ATOM 3908 N N . GLN A 1 487 ? -22.418 36.396 18.357 1.00 75.31 487 GLN A N 1
ATOM 3909 C CA . GLN A 1 487 ? -21.868 37.681 17.907 1.00 75.31 487 GLN A CA 1
ATOM 3910 C C . GLN A 1 487 ? -20.933 37.523 16.691 1.00 75.31 487 GLN A C 1
ATOM 3912 O O . GLN A 1 487 ? -20.191 38.450 16.366 1.00 75.31 487 GLN A O 1
ATOM 3917 N N . ASP A 1 488 ? -20.933 36.358 16.032 1.00 70.31 488 ASP A N 1
ATOM 3918 C CA . ASP A 1 488 ? -20.111 36.115 14.846 1.00 70.31 488 ASP A CA 1
ATOM 3919 C C . ASP A 1 488 ? -20.585 36.975 13.650 1.00 70.31 488 ASP A C 1
ATOM 3921 O O . ASP A 1 488 ? -21.795 37.117 13.442 1.00 70.31 488 ASP A O 1
ATOM 3925 N N . PRO A 1 489 ? -19.671 37.572 12.857 1.00 58.56 489 PRO A N 1
ATOM 3926 C CA . PRO A 1 489 ? -20.033 38.345 11.668 1.00 58.56 489 PRO A CA 1
ATOM 3927 C C . PRO A 1 489 ? -20.664 37.510 10.538 1.00 58.56 489 PRO A C 1
ATOM 3929 O O . PRO A 1 489 ? -21.289 38.092 9.646 1.00 58.56 489 PRO A O 1
ATOM 3932 N N . ASP A 1 490 ? -20.517 36.181 10.533 1.00 70.06 490 ASP A N 1
ATOM 3933 C CA . ASP A 1 490 ? -21.254 35.302 9.625 1.00 70.06 490 ASP A CA 1
ATOM 3934 C C . ASP A 1 490 ? -22.682 35.048 10.135 1.00 70.06 490 ASP A C 1
ATOM 3936 O O . ASP A 1 490 ? -22.916 34.335 11.113 1.00 70.06 490 ASP A O 1
ATOM 3940 N N . ALA A 1 491 ? -23.667 35.585 9.411 1.00 65.38 491 ALA A N 1
ATOM 3941 C CA . ALA A 1 491 ? -25.080 35.490 9.773 1.00 65.38 491 ALA A CA 1
ATOM 3942 C C . ALA A 1 491 ? -25.599 34.040 9.874 1.00 65.38 491 ALA A C 1
ATOM 3944 O O . ALA A 1 491 ? -26.525 33.779 10.643 1.00 65.38 491 ALA A O 1
ATOM 3945 N N . ALA A 1 492 ? -25.018 33.089 9.129 1.00 61.25 492 ALA A N 1
ATOM 3946 C CA . ALA A 1 492 ? -25.394 31.679 9.236 1.00 61.25 492 ALA A CA 1
ATOM 3947 C C . ALA A 1 492 ? -24.906 31.071 10.563 1.00 61.25 492 ALA A C 1
ATOM 3949 O O . ALA A 1 492 ? -25.688 30.438 11.273 1.00 61.25 492 ALA A O 1
ATOM 3950 N N . THR A 1 493 ? -23.651 31.326 10.936 1.00 62.12 493 THR A N 1
ATOM 3951 C CA . THR A 1 493 ? -23.056 30.906 12.213 1.00 62.12 493 THR A CA 1
ATOM 3952 C C . THR A 1 493 ? -23.751 31.560 13.408 1.00 62.12 493 THR A C 1
ATOM 3954 O O . THR A 1 493 ? -24.095 30.856 14.361 1.00 62.12 493 THR A O 1
ATOM 3957 N N . GLN A 1 494 ? -24.055 32.860 13.336 1.00 69.88 494 GLN A N 1
ATOM 3958 C CA . GLN A 1 494 ? -24.855 33.562 14.345 1.00 69.88 494 GLN A CA 1
ATOM 3959 C C . GLN A 1 494 ? -26.230 32.905 14.537 1.00 69.88 494 GLN A C 1
ATOM 3961 O O . GLN A 1 494 ? -26.618 32.600 15.667 1.00 69.88 494 GLN A O 1
ATOM 3966 N N . HIS A 1 495 ? -26.964 32.660 13.446 1.00 60.88 495 HIS A N 1
ATOM 3967 C CA . HIS A 1 495 ? -28.307 32.085 13.509 1.00 60.88 495 HIS A CA 1
ATOM 3968 C C . HIS A 1 495 ? -28.296 30.660 14.083 1.00 60.88 495 HIS A C 1
ATOM 3970 O O . HIS A 1 495 ? -29.015 30.385 15.044 1.00 60.88 495 HIS A O 1
ATOM 3976 N N . SER A 1 496 ? -27.418 29.785 13.578 1.00 67.19 496 SER A N 1
ATOM 3977 C CA . SER A 1 496 ? -27.274 28.411 14.082 1.00 67.19 496 SER A CA 1
ATOM 3978 C C . SER A 1 496 ? -26.829 28.354 15.548 1.00 67.19 496 SER A C 1
ATOM 3980 O O . SER A 1 496 ? -27.260 27.466 16.286 1.00 67.19 496 SER A O 1
ATOM 3982 N N . SER A 1 497 ? -26.007 29.307 16.001 1.00 70.06 497 SER A N 1
ATOM 3983 C CA . SER A 1 497 ? -25.582 29.384 17.406 1.00 70.06 497 SER A CA 1
ATOM 3984 C C . SER A 1 497 ? -26.727 29.791 18.334 1.00 70.06 497 SER A C 1
ATOM 3986 O O . SER A 1 497 ? -26.856 29.254 19.438 1.00 70.06 497 SER A O 1
ATOM 3988 N N . LEU A 1 498 ? -27.596 30.689 17.864 1.00 72.88 498 LEU A N 1
ATOM 3989 C CA . LEU A 1 498 ? -28.761 31.162 18.606 1.00 72.88 498 LEU A CA 1
ATOM 3990 C C . LEU A 1 498 ? -29.863 30.092 18.691 1.00 72.88 498 LEU A C 1
ATOM 3992 O O . LEU A 1 498 ? -30.434 29.896 19.764 1.00 72.88 498 LEU A O 1
ATOM 3996 N N . GLU A 1 499 ? -30.097 29.334 17.613 1.00 72.25 499 GLU A N 1
ATOM 3997 C CA . GLU A 1 499 ? -30.942 28.129 17.649 1.00 72.25 499 GLU A CA 1
ATOM 3998 C C . GLU A 1 499 ? -30.373 27.070 18.609 1.00 72.25 499 GLU A C 1
ATOM 4000 O O . GLU A 1 499 ? -31.102 26.533 19.446 1.00 72.25 499 GLU A O 1
ATOM 4005 N N . GLY A 1 500 ? -29.058 26.816 18.559 1.00 68.69 500 GLY A N 1
ATOM 4006 C CA . GLY A 1 500 ? -28.373 25.889 19.466 1.00 68.69 500 GLY A CA 1
ATOM 4007 C C . GLY A 1 500 ? -28.540 26.255 20.946 1.00 68.69 500 GLY A C 1
ATOM 4008 O O . GLY A 1 500 ? -28.866 25.391 21.765 1.00 68.69 500 GLY A O 1
ATOM 4009 N N . LEU A 1 501 ? -28.395 27.539 21.290 1.00 73.62 501 LEU A N 1
ATOM 4010 C CA . LEU A 1 501 ? -28.672 28.054 22.637 1.00 73.62 501 LEU A CA 1
ATOM 4011 C C . LEU A 1 501 ? -30.144 27.922 23.031 1.00 73.62 501 LEU A C 1
ATOM 4013 O O . LEU A 1 501 ? -30.431 27.522 24.160 1.00 73.62 501 LEU A O 1
ATOM 4017 N N . GLY A 1 502 ? -31.072 28.215 22.115 1.00 67.12 502 GLY A N 1
ATOM 4018 C CA . GLY A 1 502 ? -32.507 28.032 22.341 1.00 67.12 502 GLY A CA 1
ATOM 4019 C C . GLY A 1 502 ? -32.850 26.581 22.685 1.00 67.12 502 GLY A C 1
ATOM 4020 O O . GLY A 1 502 ? -33.533 26.321 23.677 1.00 67.12 502 GLY A O 1
ATOM 4021 N N . HIS A 1 503 ? -32.299 25.624 21.933 1.00 65.94 503 HIS A N 1
ATOM 4022 C CA . HIS A 1 503 ? -32.456 24.201 22.224 1.00 65.94 503 HIS A CA 1
ATOM 4023 C C . HIS A 1 503 ? -31.864 23.819 23.587 1.00 65.94 503 HIS A C 1
ATOM 4025 O O . HIS A 1 503 ? -32.581 23.236 24.403 1.00 65.94 503 HIS A O 1
ATOM 4031 N N . LEU A 1 504 ? -30.610 24.187 23.881 1.00 67.94 504 LEU A N 1
ATOM 4032 C CA . LEU A 1 504 ? -29.972 23.920 25.183 1.00 67.94 504 LEU A CA 1
ATOM 4033 C C . LEU A 1 504 ? -30.785 24.481 26.355 1.00 67.94 504 LEU A C 1
ATOM 4035 O O . LEU A 1 504 ? -30.989 23.789 27.352 1.00 67.94 504 LEU A O 1
ATOM 4039 N N . TYR A 1 505 ? -31.305 25.701 26.224 1.00 66.56 505 TYR A N 1
ATOM 4040 C CA . TYR A 1 505 ? -32.146 26.329 27.238 1.00 66.56 505 TYR A CA 1
ATOM 4041 C C . TYR A 1 505 ? -33.461 25.562 27.461 1.00 66.56 505 TYR A C 1
ATOM 4043 O O . TYR A 1 505 ? -33.816 25.256 28.602 1.00 66.56 505 TYR A O 1
ATOM 4051 N N . CYS A 1 506 ? -34.159 25.174 26.388 1.00 64.12 506 CYS A N 1
ATOM 4052 C CA . CYS A 1 506 ? -35.367 24.347 26.485 1.00 64.12 506 CYS A CA 1
ATOM 4053 C C . CYS A 1 506 ? -35.101 22.981 27.142 1.00 64.12 506 CYS A C 1
ATOM 4055 O O . CYS A 1 506 ? -35.952 22.472 27.875 1.00 64.12 506 CYS A O 1
ATOM 4057 N N . LEU A 1 507 ? -33.927 22.394 26.905 1.00 62.28 507 LEU A N 1
ATOM 4058 C CA . LEU A 1 507 ? -33.521 21.106 27.467 1.00 62.28 507 LEU A CA 1
ATOM 4059 C C . LEU A 1 507 ? -33.176 21.218 28.960 1.00 62.28 507 LEU A C 1
ATOM 4061 O O . LEU A 1 507 ? -33.679 20.429 29.761 1.00 62.28 507 LEU A O 1
ATOM 4065 N N . LEU A 1 508 ? -32.435 22.257 29.360 1.00 65.56 508 LEU A N 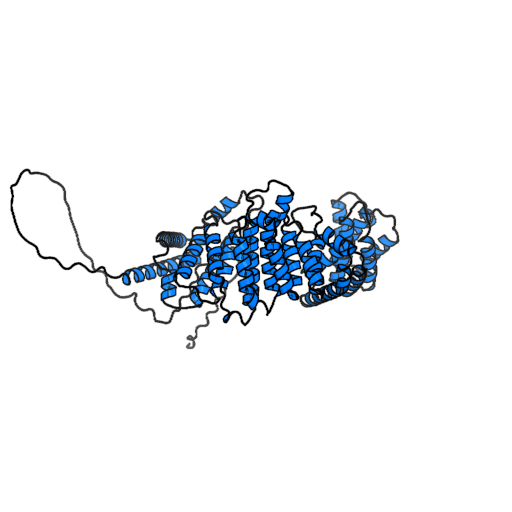1
ATOM 4066 C CA . LEU A 1 508 ? -32.182 22.596 30.767 1.00 65.56 508 LEU A CA 1
ATOM 4067 C C . LEU A 1 508 ? -33.484 22.826 31.554 1.00 65.56 508 LEU A C 1
ATOM 4069 O O . LEU A 1 508 ? -33.612 22.382 32.698 1.00 65.56 508 LEU A O 1
ATOM 4073 N N . LEU A 1 509 ? -34.479 23.478 30.941 1.00 67.56 509 LEU A N 1
ATOM 4074 C CA . LEU A 1 509 ? -35.800 23.660 31.550 1.00 67.56 509 LEU A CA 1
ATOM 4075 C C . LEU A 1 509 ? -36.551 22.333 31.751 1.00 67.56 509 LEU A C 1
ATOM 4077 O O . LEU A 1 509 ? -37.176 22.160 32.798 1.00 67.56 509 LEU A O 1
ATOM 4081 N N . ARG A 1 510 ? -36.469 21.387 30.802 1.00 62.31 510 ARG A N 1
ATOM 4082 C CA . ARG A 1 510 ? -37.060 20.043 30.961 1.00 62.31 510 ARG A CA 1
ATOM 4083 C C . ARG A 1 510 ? -36.383 19.248 32.076 1.00 62.31 510 ARG A C 1
ATOM 4085 O O . ARG A 1 510 ? -37.075 18.743 32.954 1.00 62.31 510 ARG A O 1
ATOM 4092 N N . GLN A 1 511 ? -35.050 19.241 32.128 1.00 60.16 511 GLN A N 1
ATOM 4093 C CA . GLN A 1 511 ? -34.303 18.578 33.208 1.00 60.16 511 GLN A CA 1
ATOM 4094 C C . GLN A 1 511 ? -34.661 19.138 34.593 1.00 60.16 511 GLN A C 1
ATOM 4096 O O . GLN A 1 511 ? -34.820 18.387 35.556 1.00 60.16 511 GLN A O 1
ATOM 4101 N N . ARG A 1 512 ? -34.866 20.458 34.699 1.00 62.75 512 ARG A N 1
ATOM 4102 C CA . ARG A 1 512 ? -35.332 21.100 35.938 1.00 62.75 512 ARG A CA 1
ATOM 4103 C C . ARG A 1 512 ? -36.760 20.691 36.331 1.00 62.75 512 ARG A C 1
ATOM 4105 O O . ARG A 1 512 ? -37.083 20.739 37.516 1.00 62.75 512 ARG A O 1
ATOM 4112 N N . ALA A 1 513 ? -37.605 20.310 35.373 1.00 55.22 513 ALA A N 1
ATOM 4113 C CA . ALA A 1 513 ? -38.967 19.837 35.623 1.00 55.22 513 ALA A CA 1
ATOM 4114 C C . ALA A 1 513 ? -39.030 18.351 36.032 1.00 55.22 513 ALA A C 1
ATOM 4116 O O . ALA A 1 513 ? -39.949 17.967 36.753 1.00 55.22 513 ALA A O 1
ATOM 4117 N N . GLU A 1 514 ? -38.059 17.539 35.607 1.00 46.84 514 GLU A N 1
ATOM 4118 C CA . GLU A 1 514 ? -37.970 16.097 35.903 1.00 46.84 514 GLU A CA 1
ATOM 4119 C C . GLU A 1 514 ? -37.235 15.768 37.211 1.00 46.84 514 GLU A C 1
ATOM 4121 O O . GLU A 1 514 ? -37.383 14.668 37.744 1.00 46.84 514 GLU A O 1
ATOM 4126 N N . ALA A 1 515 ? -36.468 16.712 37.765 1.00 39.94 515 ALA A N 1
ATOM 4127 C CA . ALA A 1 515 ? -35.836 16.541 39.068 1.00 39.94 515 ALA A CA 1
ATOM 4128 C C . ALA A 1 515 ? -36.900 16.254 40.155 1.00 39.94 515 ALA A C 1
ATOM 4130 O O . ALA A 1 515 ? -37.827 17.055 40.331 1.00 39.94 515 ALA A O 1
ATOM 4131 N N . PRO A 1 516 ? -36.793 15.147 40.920 1.00 36.16 516 PRO A N 1
ATOM 4132 C CA . PRO A 1 516 ? -37.794 14.810 41.922 1.00 36.16 516 PRO A CA 1
ATOM 4133 C C . PRO A 1 516 ? -37.822 15.895 42.998 1.00 36.16 516 PRO A C 1
ATOM 4135 O O . PRO A 1 516 ? -36.820 16.146 43.670 1.00 36.16 516 PRO A O 1
ATOM 4138 N N . LYS A 1 517 ? -38.986 16.532 43.179 1.00 38.41 517 LYS A N 1
ATOM 4139 C CA . LYS A 1 517 ? -39.207 17.486 44.271 1.00 38.41 517 LYS A CA 1
ATOM 4140 C C . LYS A 1 517 ? -38.871 16.795 45.590 1.00 38.41 517 LYS A C 1
ATOM 4142 O O . LYS A 1 517 ? -39.569 15.861 45.990 1.00 38.41 517 LYS A O 1
ATOM 4147 N N . ALA A 1 518 ? -37.807 17.254 46.248 1.00 32.34 518 ALA A N 1
ATOM 4148 C CA . ALA A 1 518 ? -37.439 16.782 47.573 1.00 32.34 518 ALA A CA 1
ATOM 4149 C C . ALA A 1 518 ? -38.659 16.900 48.495 1.00 32.34 518 ALA A C 1
ATOM 4151 O O . ALA A 1 518 ? -39.299 17.952 48.550 1.00 32.34 518 ALA A O 1
ATOM 4152 N N . LYS A 1 519 ? -39.008 15.807 49.182 1.00 33.22 519 LYS A N 1
ATOM 4153 C CA . LYS A 1 519 ? -40.120 15.806 50.134 1.00 33.22 519 LYS A CA 1
ATOM 4154 C C . LYS A 1 519 ? -39.799 16.793 51.251 1.00 33.22 519 LYS A C 1
ATOM 4156 O O . LYS A 1 519 ? -38.872 16.560 52.022 1.00 33.22 519 LYS A O 1
ATOM 4161 N N . THR A 1 520 ? -40.579 17.864 51.346 1.00 31.48 520 THR A N 1
ATOM 4162 C CA . THR A 1 520 ? -40.596 18.738 52.519 1.00 31.48 520 THR A CA 1
ATOM 4163 C C . THR A 1 520 ? -40.900 17.882 53.754 1.00 31.48 520 THR A C 1
ATOM 4165 O O . THR A 1 520 ? -41.886 17.137 53.715 1.00 31.48 520 THR A O 1
ATOM 4168 N N . PRO A 1 521 ? -40.107 17.946 54.837 1.00 32.72 521 PRO A N 1
ATOM 4169 C CA . PRO A 1 521 ? -40.483 17.306 56.091 1.00 32.72 521 PRO A CA 1
ATOM 4170 C C . PRO A 1 521 ? -41.781 17.926 56.619 1.00 32.72 521 PRO A C 1
ATOM 4172 O O . PRO A 1 521 ? -41.969 19.142 56.544 1.00 32.72 521 PRO A O 1
ATOM 4175 N N . ALA A 1 522 ? -42.678 17.095 57.147 1.00 30.66 522 ALA A N 1
ATOM 4176 C CA . ALA A 1 522 ? -43.806 17.581 57.935 1.00 30.66 522 ALA A CA 1
ATOM 4177 C C . ALA A 1 522 ? -43.286 18.165 59.269 1.00 30.66 522 ALA A C 1
ATOM 4179 O O . ALA A 1 522 ? -42.253 17.703 59.756 1.00 30.66 522 ALA A O 1
ATOM 4180 N N . PRO A 1 523 ? -43.960 19.167 59.862 1.00 33.47 523 PRO A N 1
ATOM 4181 C CA . PRO A 1 523 ? -43.487 19.792 61.093 1.00 33.47 523 PRO A CA 1
ATOM 4182 C C . PRO A 1 523 ? -43.636 18.840 62.288 1.00 33.47 523 PRO A C 1
ATOM 4184 O O . PRO A 1 523 ? -44.749 18.442 62.632 1.00 33.47 523 PRO A O 1
ATOM 4187 N N . GLU A 1 524 ? -42.521 18.501 62.936 1.00 29.27 524 GLU A N 1
ATOM 4188 C CA . GLU A 1 524 ? -42.535 17.808 64.228 1.00 29.27 524 GLU A CA 1
ATOM 4189 C C . GLU A 1 524 ? -43.007 18.743 65.351 1.00 29.27 524 GLU A C 1
ATOM 4191 O O . GLU A 1 524 ? -42.781 19.955 65.332 1.00 29.27 524 GLU A O 1
ATOM 4196 N N . GLN A 1 525 ? -43.703 18.165 66.331 1.00 28.67 525 GLN A N 1
ATOM 4197 C CA . GLN A 1 525 ? -44.265 18.889 67.468 1.00 28.67 525 GLN A CA 1
ATOM 4198 C C . GLN A 1 525 ? -43.225 19.087 68.581 1.00 28.67 525 GLN A C 1
ATOM 4200 O O . GLN A 1 525 ? -42.416 18.208 68.867 1.00 28.67 525 GLN A O 1
ATOM 4205 N N . LEU A 1 526 ? -43.300 20.245 69.240 1.00 27.12 526 LEU A N 1
ATOM 4206 C CA . LEU A 1 526 ? -42.515 20.608 70.424 1.00 27.12 526 LEU A CA 1
ATOM 4207 C C . LEU A 1 526 ? -42.741 19.658 71.612 1.00 27.12 526 LEU A C 1
ATOM 4209 O O . LEU A 1 526 ? -43.882 19.285 71.890 1.00 27.12 526 LEU A O 1
ATOM 4213 N N . PRO A 1 527 ? -41.696 19.466 72.432 1.00 28.05 527 PRO A N 1
ATOM 4214 C CA . PRO A 1 527 ? -41.836 19.364 73.884 1.00 28.05 527 PRO A CA 1
ATOM 4215 C C . PRO A 1 527 ? -41.281 20.616 74.595 1.00 28.05 527 PRO A C 1
ATOM 4217 O O . PRO A 1 527 ? -40.149 21.031 74.359 1.00 28.05 527 PRO A O 1
ATOM 4220 N N . GLN A 1 528 ? -42.070 21.191 75.508 1.00 25.69 528 GLN A N 1
ATOM 4221 C CA . GLN A 1 528 ? -41.582 22.006 76.641 1.00 25.69 528 GLN A CA 1
ATOM 4222 C C . GLN A 1 528 ? -41.099 21.037 77.753 1.00 25.69 528 GLN A C 1
ATOM 4224 O O . GLN A 1 528 ? -41.472 19.867 77.709 1.00 25.69 528 GLN A O 1
ATOM 4229 N N . ALA A 1 529 ? -40.321 21.369 78.789 1.00 24.55 529 ALA A N 1
ATOM 4230 C CA . ALA A 1 529 ? -39.716 22.604 79.323 1.00 24.55 529 ALA A CA 1
ATOM 4231 C C . ALA A 1 529 ? -38.263 22.241 79.798 1.00 24.55 529 ALA A C 1
ATOM 4233 O O . ALA A 1 529 ? -37.828 21.128 79.514 1.00 24.55 529 ALA A O 1
ATOM 4234 N N . SER A 1 530 ? -37.423 23.036 80.476 1.00 24.33 530 SER A N 1
ATOM 4235 C CA . SER A 1 530 ? -37.637 24.132 81.438 1.00 24.33 530 SER A CA 1
ATOM 4236 C C . SER A 1 530 ? -36.392 25.026 81.604 1.00 24.33 530 SER A C 1
ATOM 4238 O O . SER A 1 530 ? -35.273 24.555 81.444 1.00 24.33 530 SER A O 1
ATOM 4240 N N . GLU A 1 531 ? -36.651 26.292 81.943 1.00 26.02 531 GLU A N 1
ATOM 4241 C CA . GLU A 1 531 ? -35.889 27.236 82.793 1.00 26.02 531 GLU A CA 1
ATOM 4242 C C . GLU A 1 531 ? -34.431 26.893 83.187 1.00 26.02 531 GLU A C 1
ATOM 4244 O O . GLU A 1 531 ? -34.200 25.904 83.876 1.00 26.02 531 GLU A O 1
ATOM 4249 N N . ASP A 1 532 ? -33.480 27.796 82.879 1.00 25.50 532 ASP A N 1
ATOM 4250 C CA . ASP A 1 532 ? -32.910 28.651 83.941 1.00 25.50 532 ASP A CA 1
ATOM 4251 C C . ASP A 1 532 ? -32.235 29.958 83.437 1.00 25.50 532 ASP A C 1
ATOM 4253 O O . ASP A 1 532 ? -31.781 30.046 82.298 1.00 25.50 532 ASP A O 1
ATOM 4257 N N . GLU A 1 533 ? -32.255 30.957 84.327 1.00 26.52 533 GLU A N 1
ATOM 4258 C CA . GLU A 1 533 ? -31.622 32.299 84.430 1.00 26.52 533 GLU A CA 1
ATOM 4259 C C . GLU A 1 533 ? -31.011 33.101 83.235 1.00 26.52 533 GLU A C 1
ATOM 4261 O O . GLU A 1 533 ? -30.290 32.633 82.359 1.00 26.52 533 GLU A O 1
ATOM 4266 N N . ALA A 1 534 ? -31.269 34.420 83.284 1.00 26.25 534 ALA A N 1
ATOM 4267 C CA . ALA A 1 534 ? -30.942 35.478 82.306 1.00 26.25 534 ALA A CA 1
ATOM 4268 C C . ALA A 1 534 ? -29.819 36.436 82.836 1.00 26.25 534 ALA A C 1
ATOM 4270 O O . ALA A 1 534 ? -29.116 36.031 83.758 1.00 26.25 534 ALA A O 1
ATOM 4271 N N . PRO A 1 535 ? -29.688 37.746 82.476 1.00 41.72 535 PRO A N 1
ATOM 4272 C CA . PRO A 1 535 ? -29.782 38.504 81.201 1.00 41.72 535 PRO A CA 1
ATOM 4273 C C . PRO A 1 535 ? -28.601 39.533 80.992 1.00 41.72 535 PRO A C 1
ATOM 4275 O O . PRO A 1 535 ? -27.602 39.487 81.701 1.00 41.72 535 PRO A O 1
ATOM 4278 N N . LEU A 1 536 ? -28.809 40.545 80.108 1.00 23.47 536 LEU A N 1
ATOM 4279 C CA . LEU A 1 536 ? -28.155 41.890 79.992 1.00 23.47 536 LEU A CA 1
ATOM 4280 C C . LEU A 1 536 ? -26.863 41.988 79.132 1.00 23.47 536 LEU A C 1
ATOM 4282 O O . LEU A 1 536 ? -26.018 41.109 79.207 1.00 23.47 536 LEU A O 1
ATOM 4286 N N . TRP A 1 537 ? -26.586 43.020 78.306 1.00 26.64 537 TRP A N 1
ATOM 4287 C CA . TRP A 1 537 ? -27.256 44.283 77.875 1.00 26.64 537 TRP A CA 1
ATOM 4288 C C . TRP A 1 537 ? -27.261 44.333 76.312 1.00 26.64 537 TRP A C 1
ATOM 4290 O O . TRP A 1 537 ? -26.454 43.647 75.695 1.00 26.64 537 TRP A O 1
ATOM 4300 N N . SER A 1 538 ? -28.196 44.955 75.568 1.00 24.48 538 SER A N 1
ATOM 4301 C CA . SER A 1 538 ? -28.380 46.410 75.308 1.00 24.48 538 SER A CA 1
ATOM 4302 C C . SER A 1 538 ? -27.090 47.152 74.863 1.00 24.48 538 SER A C 1
ATOM 4304 O O . SER A 1 538 ? -26.031 46.905 75.421 1.00 24.48 538 SER A O 1
ATOM 4306 N N . SER A 1 539 ? -27.081 48.092 73.899 1.00 25.80 539 SER A N 1
ATOM 4307 C CA . SER A 1 539 ? -28.126 48.631 72.993 1.00 25.80 539 SER A CA 1
ATOM 4308 C C . SER A 1 539 ? -27.535 49.659 71.998 1.00 25.80 539 SER A C 1
ATOM 4310 O O . SER A 1 539 ? -26.603 50.365 72.373 1.00 25.80 539 SER A O 1
ATOM 4312 N N . GLY A 1 540 ? -28.173 49.835 70.830 1.00 25.70 540 GLY A N 1
ATOM 4313 C CA . GLY A 1 540 ? -28.096 51.042 69.976 1.00 25.70 540 GLY A CA 1
ATOM 4314 C C . GLY A 1 540 ? -26.911 51.148 68.991 1.00 25.70 540 GLY A C 1
ATOM 4315 O O . GLY A 1 540 ? -25.854 50.572 69.222 1.00 25.70 540 GLY A O 1
ATOM 4316 N N . ASP A 1 541 ? -27.016 51.876 67.872 1.00 27.12 541 ASP A N 1
ATOM 4317 C CA . ASP A 1 541 ? -28.207 52.473 67.233 1.00 27.12 541 ASP A CA 1
ATOM 4318 C C . ASP A 1 541 ? -27.915 52.881 65.765 1.00 27.12 541 ASP A C 1
ATOM 4320 O O . ASP A 1 541 ? -26.758 53.116 65.439 1.00 27.12 541 ASP A O 1
ATOM 4324 N N . GLN A 1 542 ? -28.978 52.933 64.937 1.00 31.02 542 GLN A N 1
ATOM 4325 C CA . GLN A 1 542 ? -29.324 53.856 63.811 1.00 31.02 542 GLN A CA 1
ATOM 4326 C C . GLN A 1 542 ? -28.210 54.472 62.909 1.00 31.02 542 GLN A C 1
ATOM 4328 O O . GLN A 1 542 ? -27.129 54.812 63.361 1.00 31.02 542 GLN A O 1
ATOM 4333 N N . GLU A 1 543 ? -28.378 54.761 61.609 1.00 26.05 543 GLU A N 1
ATOM 4334 C CA . GLU A 1 543 ? -29.496 54.747 60.629 1.00 26.05 543 GLU A CA 1
ATOM 4335 C C . GLU A 1 543 ? -28.875 54.328 59.236 1.00 26.05 543 GLU A C 1
ATOM 4337 O O . GLU A 1 543 ? -27.731 53.880 59.214 1.00 26.05 543 GLU A O 1
ATOM 4342 N N . ALA A 1 544 ? -29.466 54.370 58.028 1.00 24.20 544 ALA A N 1
ATOM 4343 C CA . ALA A 1 544 ? -30.658 55.062 57.549 1.00 24.20 544 ALA A CA 1
ATOM 4344 C C . ALA A 1 544 ? -31.466 54.355 56.432 1.00 24.20 544 ALA A C 1
ATOM 4346 O O . ALA A 1 544 ? -31.017 53.419 55.771 1.00 24.20 544 ALA A O 1
ATOM 4347 N N . THR A 1 545 ? -32.675 54.883 56.239 1.00 24.05 545 THR A N 1
ATOM 4348 C CA . THR A 1 545 ? -33.709 54.638 55.200 1.00 24.05 545 THR A CA 1
ATOM 4349 C C . THR A 1 545 ? -33.465 55.451 53.886 1.00 24.05 545 THR A C 1
ATOM 4351 O O . THR A 1 545 ? -32.456 56.159 53.855 1.00 24.05 545 THR A O 1
ATOM 4354 N N . PRO A 1 546 ? -34.338 55.518 52.825 1.00 36.38 546 PRO A N 1
ATOM 4355 C CA . PRO A 1 546 ? -35.567 54.778 52.402 1.00 36.38 546 PRO A CA 1
ATOM 4356 C C . PRO A 1 546 ? -35.612 54.493 50.847 1.00 36.38 546 PRO A C 1
ATOM 4358 O O . PRO A 1 546 ? -34.550 54.462 50.231 1.00 36.38 546 PRO A O 1
ATOM 4361 N N . PRO A 1 547 ? -36.768 54.434 50.121 1.00 37.06 547 PRO A N 1
ATOM 4362 C CA . PRO A 1 547 ? -38.016 53.651 50.267 1.00 37.06 547 PRO A CA 1
ATOM 4363 C C . PRO A 1 547 ? -38.357 52.756 49.033 1.00 37.06 547 PRO A C 1
ATOM 4365 O O . PRO A 1 547 ? -37.681 52.758 48.009 1.00 37.06 547 PRO A O 1
ATOM 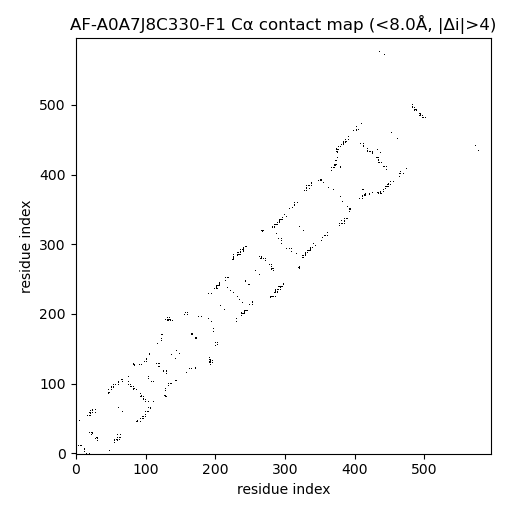4368 N N . ALA A 1 548 ? -39.475 52.021 49.118 1.00 26.98 548 ALA A N 1
ATOM 4369 C CA . ALA A 1 548 ? -40.044 51.155 48.072 1.00 26.98 548 ALA A CA 1
ATOM 4370 C C . ALA A 1 548 ? -40.821 51.884 46.947 1.00 26.98 548 ALA A C 1
ATOM 4372 O O . ALA A 1 548 ? -41.281 53.007 47.149 1.00 26.98 548 ALA A O 1
ATOM 4373 N N . SER A 1 549 ? -41.108 51.182 45.831 1.00 23.73 549 SER A N 1
ATOM 4374 C CA . SER A 1 549 ? -42.412 51.254 45.125 1.00 23.73 549 SER A CA 1
ATOM 4375 C C . SER A 1 549 ? -42.649 50.170 44.054 1.00 23.73 549 SER A C 1
ATOM 4377 O O . SER A 1 549 ? -41.851 50.000 43.143 1.00 23.73 549 SER A O 1
ATOM 4379 N N . GLN A 1 550 ? -43.843 49.571 44.151 1.00 24.55 550 GLN A N 1
ATOM 4380 C CA . GLN A 1 550 ? -44.752 49.094 43.091 1.00 24.55 550 GLN A CA 1
ATOM 4381 C C . GLN A 1 550 ? -44.420 47.896 42.176 1.00 24.55 550 GLN A C 1
ATOM 4383 O O . GLN A 1 550 ? -43.352 47.722 41.602 1.00 24.55 550 GLN A O 1
ATOM 4388 N N . GLU A 1 551 ? -45.472 47.093 42.024 1.00 25.47 551 GLU A N 1
ATOM 4389 C CA . GLU A 1 551 ? -45.610 45.850 41.274 1.00 25.47 551 GLU A CA 1
ATOM 4390 C C . GLU A 1 551 ? -46.275 46.135 39.913 1.00 25.47 551 GLU A C 1
ATOM 4392 O O . GLU A 1 551 ? -47.221 46.921 39.841 1.00 25.47 551 GLU A O 1
ATOM 4397 N N . VAL A 1 552 ? -45.820 45.488 38.833 1.00 24.12 552 VAL A N 1
ATOM 4398 C CA . VAL A 1 552 ? -46.502 45.505 37.524 1.00 24.12 552 VAL A CA 1
ATOM 4399 C C . VAL A 1 552 ? -46.559 44.080 36.980 1.00 24.12 552 VAL A C 1
ATOM 4401 O O . VAL A 1 552 ? -45.529 43.448 36.750 1.00 24.12 552 VAL A O 1
ATOM 4404 N N . ALA A 1 553 ? -47.772 43.572 36.772 1.00 26.06 553 ALA A N 1
ATOM 4405 C CA . ALA A 1 553 ? -48.000 42.245 36.212 1.00 26.06 553 ALA A CA 1
ATOM 4406 C C . ALA A 1 553 ? -47.760 42.221 34.692 1.00 26.06 553 ALA A C 1
ATOM 4408 O O . ALA A 1 553 ? -48.167 43.139 33.982 1.00 26.06 553 ALA A O 1
ATOM 4409 N N . PHE A 1 554 ? -47.181 41.128 34.185 1.00 24.83 554 PHE A N 1
ATOM 4410 C CA . PHE A 1 554 ? -47.115 40.832 32.750 1.00 24.83 554 PHE A CA 1
ATOM 4411 C C . PHE A 1 554 ? -47.779 39.491 32.422 1.00 24.83 554 PHE A C 1
ATOM 4413 O O . PHE A 1 554 ? -47.761 38.550 33.217 1.00 24.83 554 PHE A O 1
ATOM 4420 N N . GLN A 1 555 ? -48.409 39.438 31.248 1.00 23.75 555 GLN A N 1
ATOM 4421 C CA . GLN A 1 555 ? -49.289 38.349 30.827 1.00 23.75 555 GLN A CA 1
ATOM 4422 C C . GLN A 1 555 ? -48.547 37.023 30.613 1.00 23.75 555 GLN A C 1
ATOM 4424 O O . GLN A 1 555 ? -47.478 36.964 30.007 1.00 23.75 555 GLN A O 1
ATOM 4429 N N . LYS A 1 556 ? -49.189 35.942 31.062 1.00 29.06 556 LYS A N 1
ATOM 4430 C CA . LYS A 1 556 ? -48.919 34.572 30.617 1.00 29.06 556 LYS A CA 1
ATOM 4431 C C . LYS A 1 556 ? -49.542 34.317 29.236 1.00 29.06 556 LYS A C 1
ATOM 4433 O O . LYS A 1 556 ? -50.442 35.035 28.815 1.00 29.06 556 LYS A O 1
ATOM 4438 N N . ASP A 1 557 ? -49.088 33.228 28.619 1.00 30.67 557 ASP A N 1
ATOM 4439 C CA . ASP A 1 557 ? -49.718 32.513 27.500 1.00 30.67 557 ASP A CA 1
ATOM 4440 C C . ASP A 1 557 ? -49.678 33.173 26.107 1.00 30.67 557 ASP A C 1
ATOM 4442 O O . ASP A 1 557 ? -50.673 33.704 25.620 1.00 30.67 557 ASP A O 1
ATOM 4446 N N . GLN A 1 558 ? -48.549 32.998 25.395 1.00 26.34 558 GLN A N 1
ATOM 4447 C CA . GLN A 1 558 ? -48.566 32.900 23.919 1.00 26.34 558 GLN A CA 1
ATOM 4448 C C . GLN A 1 558 ? -47.369 32.183 23.238 1.00 26.34 558 GLN A C 1
ATOM 4450 O O . GLN A 1 558 ? -47.202 32.302 22.030 1.00 26.34 558 GLN A O 1
ATOM 4455 N N . ILE A 1 559 ? -46.557 31.390 23.959 1.00 28.86 559 ILE A N 1
ATOM 4456 C CA . ILE A 1 559 ? -45.404 30.638 23.385 1.00 28.86 559 ILE A CA 1
ATOM 4457 C C . ILE A 1 559 ? -45.553 29.112 23.578 1.00 28.86 559 ILE A C 1
ATOM 4459 O O . ILE A 1 559 ? -44.591 28.385 23.807 1.00 28.86 559 ILE A O 1
ATOM 4463 N N . PHE A 1 560 ? -46.785 28.606 23.492 1.00 29.52 560 PHE A N 1
ATOM 4464 C CA . PHE A 1 560 ? -47.074 27.169 23.478 1.00 29.52 560 PHE A CA 1
ATOM 4465 C C . PHE A 1 560 ? -48.068 26.828 22.369 1.00 29.52 560 PHE A C 1
ATOM 4467 O O . PHE A 1 560 ? -49.257 26.709 22.634 1.00 29.52 560 PHE A O 1
ATOM 4474 N N . GLN A 1 561 ? -47.565 26.632 21.146 1.00 28.70 561 GLN A N 1
ATOM 4475 C CA . GLN A 1 561 ? -48.085 25.655 20.179 1.00 28.70 561 GLN A CA 1
ATOM 4476 C C . GLN A 1 561 ? -46.984 25.287 19.176 1.00 28.70 561 GLN A C 1
ATOM 4478 O O . GLN A 1 561 ? -46.647 26.067 18.291 1.00 28.70 561 GLN A O 1
ATOM 4483 N N . LEU A 1 562 ? -46.445 24.074 19.300 1.00 26.14 562 LEU A N 1
ATOM 4484 C CA . LEU A 1 562 ? -45.657 23.415 18.260 1.00 26.14 562 LEU A CA 1
ATOM 4485 C C . LEU A 1 562 ? -46.089 21.947 18.217 1.00 26.14 562 LEU A C 1
ATOM 4487 O O . LEU A 1 562 ? -46.026 21.241 19.223 1.00 26.14 562 LEU A O 1
ATOM 4491 N N . GLY A 1 563 ? -46.623 21.538 17.066 1.00 22.69 563 GLY A N 1
ATOM 4492 C CA . GLY A 1 563 ? -47.266 20.240 16.872 1.00 22.69 563 GLY A CA 1
ATOM 4493 C C . GLY A 1 563 ? -46.293 19.059 16.864 1.00 22.69 563 GLY A C 1
ATOM 4494 O O . GLY A 1 563 ? -45.095 19.197 16.615 1.00 22.69 563 GLY A O 1
ATOM 4495 N N . SER A 1 564 ? -46.838 17.870 17.103 1.00 26.41 564 SER A N 1
ATOM 4496 C CA . SER A 1 564 ? -46.125 16.610 17.343 1.00 26.41 564 SER A CA 1
ATOM 4497 C C . SER A 1 564 ? -45.522 15.944 16.088 1.00 26.41 564 SER A C 1
ATOM 4499 O O . SER A 1 564 ? -45.663 14.735 15.917 1.00 26.41 564 SER A O 1
ATOM 4501 N N . SER A 1 565 ? -44.890 16.701 15.182 1.00 27.83 565 SER A N 1
ATOM 4502 C CA . SER A 1 565 ? -44.376 16.168 13.900 1.00 27.83 565 SER A CA 1
ATOM 4503 C C . SER A 1 565 ? -43.027 16.726 13.414 1.00 27.83 565 SER A C 1
ATOM 4505 O O . SER A 1 565 ? -42.598 16.406 12.307 1.00 27.83 565 SER A O 1
ATOM 4507 N N . GLN A 1 566 ? -42.315 17.517 14.221 1.00 26.55 566 GLN A N 1
ATOM 4508 C CA . GLN A 1 566 ? -40.980 18.031 13.876 1.00 26.55 566 GLN A CA 1
ATOM 4509 C C . GLN A 1 566 ? -39.886 17.126 14.468 1.00 26.55 566 GLN A C 1
ATOM 4511 O O . GLN A 1 566 ? -39.406 17.345 15.580 1.00 26.55 566 GLN A O 1
ATOM 4516 N N . VAL A 1 567 ? -39.499 16.085 13.721 1.00 25.03 567 VAL A N 1
ATOM 4517 C CA . VAL A 1 567 ? -38.312 15.267 14.030 1.00 25.03 567 VAL A CA 1
ATOM 4518 C C . VAL A 1 567 ? -37.064 16.149 13.934 1.00 25.03 567 VAL A C 1
ATOM 4520 O O . VAL A 1 567 ? -36.838 16.812 12.921 1.00 25.03 567 VAL A O 1
ATOM 4523 N N . ILE A 1 568 ? -36.270 16.164 15.006 1.00 28.39 568 ILE A N 1
ATOM 4524 C CA . ILE A 1 568 ? -35.164 17.104 15.216 1.00 28.39 568 ILE A CA 1
ATOM 4525 C C . ILE A 1 568 ? -34.092 16.932 14.128 1.00 28.39 568 ILE A C 1
ATOM 4527 O O . ILE A 1 568 ? -33.414 15.909 14.064 1.00 28.39 568 ILE A O 1
ATOM 4531 N N . LYS A 1 569 ? -33.880 17.970 13.311 1.00 24.28 569 LYS A N 1
ATOM 4532 C CA . LYS A 1 569 ? -32.706 18.086 12.433 1.00 24.28 569 LYS A CA 1
ATOM 4533 C C . LYS A 1 569 ? -31.592 18.833 13.164 1.00 24.28 569 LYS A C 1
ATOM 4535 O O . LYS A 1 569 ? -31.500 20.051 13.065 1.00 24.28 569 LYS A O 1
ATOM 4540 N N . VAL A 1 570 ? -30.722 18.107 13.865 1.00 27.08 570 VAL A N 1
ATOM 4541 C CA . VAL A 1 570 ? -29.468 18.689 14.372 1.00 27.08 570 VAL A CA 1
ATOM 4542 C C . VAL A 1 570 ? -28.532 18.923 13.186 1.00 27.08 570 VAL A C 1
ATOM 4544 O O . VAL A 1 570 ? -28.168 17.973 12.495 1.00 27.08 570 VAL A O 1
ATOM 4547 N N . LYS A 1 571 ? -28.153 20.180 12.922 1.00 27.52 571 LYS A N 1
ATOM 4548 C CA . LYS A 1 571 ? -27.171 20.510 11.875 1.00 27.52 571 LYS A CA 1
ATOM 4549 C C . LYS A 1 571 ? -26.388 21.793 12.175 1.00 27.52 571 LYS A C 1
ATOM 4551 O O . LYS A 1 571 ? -26.459 22.760 11.425 1.00 27.52 571 LYS A O 1
ATOM 4556 N N . ALA A 1 572 ? -25.623 21.779 13.266 1.00 27.12 572 ALA A N 1
ATOM 4557 C CA . ALA A 1 572 ? -24.820 22.922 13.718 1.00 27.12 572 ALA A CA 1
ATOM 4558 C C . ALA A 1 572 ? -23.321 22.854 13.334 1.00 27.12 572 ALA A C 1
ATOM 4560 O O . ALA A 1 572 ? -22.598 23.823 13.521 1.00 27.12 572 ALA A O 1
ATOM 4561 N N . LEU A 1 573 ? -22.828 21.734 12.787 1.00 29.58 573 LEU A N 1
ATOM 4562 C CA . LEU A 1 573 ? -21.385 21.464 12.629 1.00 29.58 573 LEU A CA 1
ATOM 4563 C C . LEU A 1 573 ? -20.791 21.811 11.243 1.00 29.58 573 LEU A C 1
ATOM 4565 O O . LEU A 1 573 ? -19.766 21.253 10.861 1.00 29.58 573 LEU A O 1
ATOM 4569 N N . ARG A 1 574 ? -21.414 22.708 10.456 1.00 31.20 574 ARG A N 1
ATOM 4570 C CA . ARG A 1 574 ? -21.069 22.880 9.022 1.00 31.20 574 ARG A CA 1
ATOM 4571 C C . ARG A 1 574 ? -20.567 24.248 8.541 1.00 31.20 574 ARG A C 1
ATOM 4573 O O . ARG A 1 574 ? -20.376 24.382 7.334 1.00 31.20 574 ARG A O 1
ATOM 4580 N N . THR A 1 575 ? -20.354 25.242 9.407 1.00 32.97 575 THR A N 1
ATOM 4581 C CA . THR A 1 575 ? -20.003 26.612 8.962 1.00 32.97 575 THR A CA 1
ATOM 4582 C C . THR A 1 575 ? -18.521 26.992 9.055 1.00 32.97 575 THR A C 1
ATOM 4584 O O . THR A 1 575 ? -18.125 27.999 8.472 1.00 32.97 575 THR A O 1
ATOM 4587 N N . VAL A 1 576 ? -17.654 26.180 9.672 1.00 31.17 576 VAL A N 1
ATOM 4588 C CA . VAL A 1 576 ? -16.207 26.463 9.673 1.00 31.17 576 VAL A CA 1
ATOM 4589 C C . VAL A 1 576 ? -15.567 25.979 8.367 1.00 31.17 576 VAL A C 1
ATOM 4591 O O . VAL A 1 576 ? -15.216 24.812 8.218 1.00 31.17 576 VAL A O 1
ATOM 4594 N N . GLY A 1 577 ? -15.388 26.905 7.422 1.00 32.75 577 GLY A N 1
ATOM 4595 C CA . GLY A 1 577 ? -14.439 26.760 6.314 1.00 32.75 577 GLY A CA 1
ATOM 4596 C C . GLY A 1 577 ? -15.029 26.728 4.902 1.00 32.75 577 GLY A C 1
ATOM 4597 O O . GLY A 1 577 ? -15.114 25.662 4.293 1.00 32.75 577 GLY A O 1
ATOM 4598 N N . ARG A 1 578 ? -15.293 27.914 4.328 1.00 28.75 578 ARG A N 1
ATOM 4599 C CA . ARG A 1 578 ? -14.964 28.233 2.919 1.00 28.75 578 ARG A CA 1
ATOM 4600 C C . ARG A 1 578 ? -15.142 29.717 2.587 1.00 28.75 578 ARG A C 1
ATOM 4602 O O . ARG A 1 578 ? -16.251 30.188 2.352 1.00 28.75 578 ARG A O 1
ATOM 4609 N N . SER A 1 579 ? -14.028 30.419 2.403 1.00 32.66 579 SER A N 1
ATOM 4610 C CA . 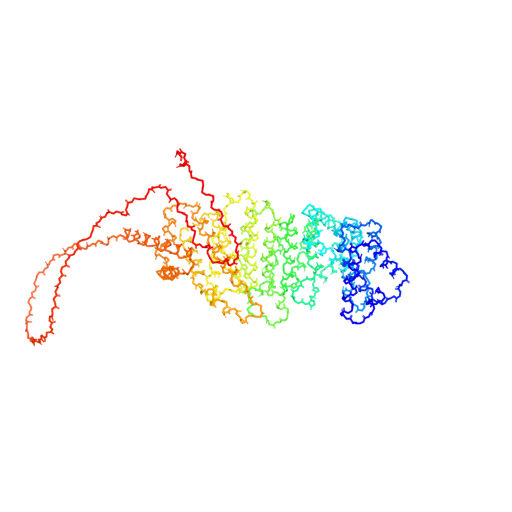SER A 1 579 ? -13.960 31.508 1.430 1.00 32.66 579 SER A CA 1
ATOM 4611 C C . SER A 1 579 ? -13.809 30.885 0.033 1.00 32.66 579 SER A C 1
ATOM 4613 O O . SER A 1 579 ? -12.879 30.122 -0.215 1.00 32.66 579 SER A O 1
ATOM 4615 N N . GLY A 1 580 ? -14.750 31.151 -0.882 1.00 27.81 580 GLY A N 1
ATOM 4616 C CA . GLY A 1 580 ? -14.685 30.620 -2.255 1.00 27.81 580 GLY A CA 1
ATOM 4617 C C . GLY A 1 580 ? -16.012 30.121 -2.831 1.00 27.81 580 GLY A C 1
ATOM 4618 O O . GLY A 1 580 ? -16.229 28.918 -2.932 1.00 27.81 580 GLY A O 1
ATOM 4619 N N . TRP A 1 581 ? -16.870 31.069 -3.222 1.00 29.72 581 TRP A N 1
ATOM 4620 C CA . TRP A 1 581 ? -17.900 30.987 -4.272 1.00 29.72 581 TRP A CA 1
ATOM 4621 C C . TRP A 1 581 ? -18.422 29.584 -4.657 1.00 29.72 581 TRP A C 1
ATOM 4623 O O . TRP A 1 581 ? -17.910 28.933 -5.566 1.00 29.72 581 TRP A O 1
ATOM 4633 N N . GLY A 1 582 ? -19.550 29.184 -4.062 1.00 23.66 582 GLY A N 1
ATOM 4634 C CA . GLY A 1 582 ? -20.370 28.062 -4.527 1.00 23.66 582 GLY A CA 1
ATOM 4635 C C . GLY A 1 582 ? -21.825 28.242 -4.095 1.00 23.66 582 GLY A C 1
ATOM 4636 O O . GLY A 1 582 ? -22.111 28.269 -2.902 1.00 23.66 582 GLY A O 1
ATOM 4637 N N . ARG A 1 583 ? -22.752 28.406 -5.049 1.00 23.20 583 ARG A N 1
ATOM 4638 C CA . ARG A 1 583 ? -24.180 28.624 -4.747 1.00 23.20 583 ARG A CA 1
ATOM 4639 C C . ARG A 1 583 ? -24.806 27.356 -4.164 1.00 23.20 583 ARG A C 1
ATOM 4641 O O . ARG A 1 583 ? -24.783 26.315 -4.814 1.00 23.20 583 ARG A O 1
ATOM 4648 N N . VAL A 1 584 ? -25.458 27.471 -3.009 1.00 26.73 584 VAL A N 1
ATOM 4649 C CA . VAL A 1 584 ? -26.415 26.463 -2.534 1.00 26.73 584 VAL A CA 1
ATOM 4650 C C . VAL A 1 584 ? -27.778 26.777 -3.148 1.00 26.73 584 VAL A C 1
ATOM 4652 O O . VAL A 1 584 ? -28.373 27.809 -2.847 1.00 26.73 584 VAL A O 1
ATOM 4655 N N . VAL A 1 585 ? -28.279 25.891 -4.009 1.00 22.97 585 VAL A N 1
ATOM 4656 C CA . VAL A 1 585 ? -29.680 25.919 -4.449 1.00 22.97 585 VAL A CA 1
ATOM 4657 C C . VAL A 1 585 ? -30.502 25.127 -3.437 1.00 22.97 585 VAL A C 1
ATOM 4659 O O . VAL A 1 585 ? -30.330 23.917 -3.303 1.00 22.97 585 VAL A O 1
ATOM 4662 N N . MET A 1 586 ? -31.397 25.809 -2.722 1.00 25.05 586 MET A N 1
ATOM 4663 C CA . MET A 1 586 ? -32.403 25.160 -1.883 1.00 25.05 586 MET A CA 1
ATOM 4664 C C . MET A 1 586 ? -33.530 24.625 -2.776 1.00 25.05 586 MET A C 1
ATOM 4666 O O . MET A 1 586 ? -34.306 25.402 -3.326 1.00 25.05 586 MET A O 1
ATOM 4670 N N . LEU A 1 587 ? -33.639 23.301 -2.908 1.00 21.98 587 LEU A N 1
ATOM 4671 C CA . LEU A 1 587 ? -34.843 22.658 -3.439 1.00 21.98 587 LEU A CA 1
ATOM 4672 C C . LEU A 1 587 ? -35.821 22.389 -2.290 1.00 21.98 587 LEU A C 1
ATOM 4674 O O . LEU A 1 587 ? -35.874 21.288 -1.744 1.00 21.98 587 LEU A O 1
ATOM 4678 N N . CYS A 1 588 ? -36.608 23.404 -1.937 1.00 25.44 588 CYS A N 1
ATOM 4679 C CA . CYS A 1 588 ? -37.835 23.201 -1.171 1.00 25.44 588 CYS A CA 1
ATOM 4680 C C . CYS A 1 588 ? -38.947 22.786 -2.141 1.00 25.44 588 CYS A C 1
ATOM 4682 O O . CYS A 1 588 ? -39.396 23.594 -2.950 1.00 25.44 588 CYS A O 1
ATOM 4684 N N . SER A 1 589 ? -39.384 21.528 -2.065 1.00 24.14 589 SER A N 1
ATOM 4685 C CA . SER A 1 589 ? -40.658 21.099 -2.653 1.00 24.14 589 SER A CA 1
ATOM 4686 C C . SER A 1 589 ? -41.727 21.200 -1.572 1.00 24.14 589 SER A C 1
ATOM 4688 O O . SER A 1 589 ? -41.673 20.465 -0.589 1.00 24.14 589 SER A O 1
ATOM 4690 N N . ASP A 1 590 ? -42.656 22.135 -1.742 1.00 26.23 590 ASP A N 1
ATOM 4691 C CA . ASP A 1 590 ? -43.708 22.448 -0.775 1.00 26.23 590 ASP A CA 1
ATOM 4692 C C . ASP A 1 590 ? -45.059 21.942 -1.328 1.00 26.23 590 ASP A C 1
ATOM 4694 O O . ASP A 1 590 ? -45.476 22.403 -2.395 1.00 26.23 590 ASP A O 1
ATOM 4698 N N . PRO A 1 591 ? -45.738 20.963 -0.696 1.00 30.64 591 PRO A N 1
ATOM 4699 C CA . PRO A 1 591 ? -46.874 20.273 -1.318 1.00 30.64 591 PRO A CA 1
ATOM 4700 C C . PRO A 1 591 ? -48.191 21.073 -1.344 1.00 30.64 591 PRO A C 1
ATOM 4702 O O . PRO A 1 591 ? -49.187 20.570 -1.865 1.00 30.64 591 PRO A O 1
ATOM 4705 N N . HIS A 1 592 ? -48.227 22.311 -0.829 1.00 30.64 592 HIS A N 1
ATOM 4706 C CA . HIS A 1 592 ? -49.446 23.130 -0.771 1.00 30.64 592 HIS A CA 1
ATOM 4707 C C . HIS A 1 592 ? -49.272 24.585 -1.246 1.00 30.64 592 HIS A C 1
ATOM 4709 O O . HIS A 1 592 ? -49.546 25.534 -0.512 1.00 30.64 592 HIS A O 1
ATOM 4715 N N . ARG A 1 593 ? -48.939 24.772 -2.532 1.00 28.53 593 ARG A N 1
ATOM 4716 C CA . ARG A 1 593 ? -49.282 25.998 -3.288 1.00 28.53 593 ARG A CA 1
ATOM 4717 C C . ARG A 1 593 ? -49.760 25.698 -4.715 1.00 28.53 593 ARG A C 1
ATOM 4719 O O . ARG A 1 593 ? -49.048 25.919 -5.686 1.00 28.53 593 ARG A O 1
ATOM 4726 N N . HIS A 1 594 ? -51.016 25.266 -4.828 1.00 31.16 594 HIS A N 1
ATOM 4727 C CA . HIS A 1 594 ? -51.796 25.351 -6.066 1.00 31.16 594 HIS A CA 1
ATOM 4728 C C . HIS A 1 594 ? -53.146 26.026 -5.793 1.00 31.16 594 HIS A C 1
ATOM 4730 O O . HIS A 1 594 ? -54.156 25.357 -5.588 1.00 31.16 594 HIS A O 1
ATOM 4736 N N . SER A 1 595 ? -53.156 27.359 -5.811 1.00 31.09 595 SER A N 1
ATOM 4737 C CA . SER A 1 595 ? -54.354 28.170 -6.057 1.00 31.09 595 SER A CA 1
ATOM 4738 C C . SER A 1 595 ? -53.948 29.625 -6.304 1.00 31.09 595 SER A C 1
ATOM 4740 O O . SER A 1 595 ? -53.401 30.239 -5.387 1.00 31.09 595 SER A O 1
ATOM 4742 N N . LEU A 1 596 ? -54.302 30.135 -7.493 1.00 31.05 596 LEU A N 1
ATOM 4743 C CA . LEU A 1 596 ? -54.063 31.492 -8.021 1.00 31.05 596 LEU A CA 1
ATOM 4744 C C . LEU A 1 596 ? -52.601 31.793 -8.401 1.00 31.05 596 LEU A C 1
ATOM 4746 O O . LEU A 1 596 ? -51.789 32.121 -7.512 1.00 31.05 596 LEU A O 1
#

Foldseek 3Di:
DLVCLVDDDPVVLVVVLVVLLVVCLPVVVVSLVVLLVCCVVCVPDALSSVLSSLQSLLSSLQSDPADDPVSLVSLLVVLVVQLPDDHPCGNSRNQSSLSSLLSSLLHPVVVSVVVLLVQCLPLAHHDQSSLLSLLCVLPPPPSDDPVVNVVSVVSLLVSLLSCLVSCPPPNNVVVLLCLLQPDDPDQPDDRSSNLSSLVSLLSNLLNHPDLVSNLVSLLSLLVGFPLHPSSLLSSLLSLLSNLLRRVVSSLVSLVVSCPDPLNVLQLPDPDDPDPVNNRSVCSLLSSLSNLLSSLLSPAQNNQVCLLVSLVSLLVSLVRGPPDPSSLVSSLSSLVSNLVRLVNHPCQQVHARPCLVSVLVSLLVQLQPPDLAEQQDLSLLSSLLSLLSSCSGPDHDDLVSVLSSLLSNLCSLLSYDDQVSNVVVQPPDPDGDPSLVSNLSNLVSNVSSLVSQCPPDVDPVSVCSNLPPVRDPVSLVSLLVVLVVQCPPPPPVSVVLSVVVNVVNVVVVVVVVVPPPDDDDDDDDDDDDDDDDDDDDDDDYDDDDDDDDDDDDDDDDDDPDDDDDPDDDDDDNRPPRDDDDDDDDDDPDDDPDDDDD

Organism: Rousettus aegyptiacus (NCBI:txid9407)

Radius of gyration: 34.66 Å; Cα contacts (8 Å, |Δi|>4): 586; chains: 1; bounding box: 84×80×122 Å

InterPro domains:
  IPR045206 Maestro heat-like repeat-containing protein [PTHR23120] (90-466)
  IPR048465 Maestro-like, HEAT-repeats domain [PF21047] (463-570)
  IPR055408 MROH2B-like, HEAT-repeats domain [PF23210] (148-455)
  IPR056282 MROH2B-like, N-terminal HEAT-repeats domain [PF23221] (21-140)

pLDDT: mean 77.64, std 22.62, range [21.98, 98.44]

Secondary structure (DSSP, 8-state):
-GGGGGSS-HHHHHHHHHHHHHHHTT-HHHHHHHHHHHHHH-TT--HHHHHHHHHHHHHHHHH-S---HHHHHHHHHHHHHHHT---TTHHHHHHHHHHHHHHHHHHHHHHHHHHHHHHH-SSSPPPHHHHHHHHHHHH-TTSS-HHHHHHHHHHHHHHHHHHHHHHTSHHHHHHHHHHHHSPPSSSS---HHHHHHHHHHHHHHHH---HHHHHHHHHHHHTS---SHHHHHHHHHHHHHHHHHHHHHHHHHHHHHHTSHHHHHHHH-SS--SHHHHTTTTHHHHHHHHHHHHHHHSGGG-GGGHHHHHHHHHHHHHHS---HHHHHHHHHHHHHHHHHHTT-GGGGG-B-TTHHHHHHHHHHHHHHS-TT---SSHHHHHHHHHHHHTTSBSPPPHHHHHHHHHHHHHHHHTSPPHHHHHHHHTTSSS---HHHHHHHHHHHHHHHHHHHHHHS--HHHHHHHT-TTS-HHHHHHHHHHHHHHTT-SSHHHHHHHHHHHHHHHHHHHHHHHHS----PPPPPPP-------------------------------SS----TT-------S--S---S----------S-----

Nearest PDB structures (foldseek):
  5vch-assembly2_B  TM=3.255E-01  e=8.857E-05  Kluyveromyces lactis
  8rbz-assembly1_g  TM=3.090E-01  e=1.398E-03  Homo sapiens
  2bku-assembly1_B  TM=2.402E-01  e=3.508E-03  Saccharomyces cerevisiae
  8cmk-assembly1_B  TM=2.787E-01  e=8.801E-03  Homo sapiens
  6bcu-assembly1_B  TM=2.028E-01  e=9.503E-03  Homo sapiens